Protein 6DV1 (pdb70)

Foldseek 3Di:
DQQVFDDPRAAQLVCLQPADPVLLVLLVVLLVLLVVLVVLLVVQLLFFDCVLAVLSVLLVVLSVLLVQLSQSNNSDHDQTHLVSQLVSLVVSLVSLVVNLVQLLVLLVQFPPVVLSVQLNVLSVQLNVLSVQLNVLSNDGWDWDDDPNDIDTGDNVSSNSNSVSSSSNSNSSSSNSVSSVVSNVRGHSHDGDTD/DFDWDQDPNDTDHALLSCLQPAPVVLVVLLVVLVVLLVVLLVLLVVLLLFFDPPLQLLNVLLVVLSVLLVQLSQSNNSDHDQTHLVSLLVSLVVSLVSLVVNLVVLLVLLVQFPPVVLSVQLNVLSVQLNVLSVQLNVLSNDGWDWDDDPNDGDTHDNPSSSSNSVSSSSNSNSSSSNSVSSVVSVVSPSDGHTD

Solvent-accessible surface area: 19554 Å² total; per-residue (Å²): 120,105,101,113,33,42,15,79,67,75,12,8,62,28,14,6,41,111,8,74,138,125,23,63,64,103,1,49,130,19,14,60,35,0,68,119,25,40,69,106,2,58,61,5,13,58,88,12,43,61,80,50,0,76,0,0,58,11,0,79,69,0,8,107,12,0,70,44,2,4,40,18,1,83,12,117,31,88,13,99,14,13,51,52,3,60,48,0,0,130,103,0,24,82,1,1,76,123,0,28,105,19,0,140,64,20,0,91,90,3,110,50,82,71,23,51,106,77,0,36,49,51,7,128,50,1,47,21,4,8,84,3,0,37,15,4,4,123,57,80,15,87,66,70,126,117,78,87,108,124,41,40,15,1,18,94,19,2,62,29,7,2,46,3,1,32,22,0,0,50,1,0,2,43,0,0,78,12,0,80,60,0,27,82,86,148,134,83,7,52,42,135,111,160,133,34,136,133,42,185,29,149,150,135,74,16,67,8,29,60,12,49,9,26,95,8,73,140,123,23,57,57,91,4,53,128,40,11,58,30,1,94,113,24,36,62,99,2,61,66,28,10,85,132,35,49,48,73,55,0,74,0,0,60,12,0,82,68,0,8,84,15,0,68,43,0,6,43,20,1,92,15,112,33,88,15,48,63,46,72,44,5,52,63,7,0,135,110,0,25,89,3,1,59,140,0,16,142,42,0,88,75,21,0,90,135,10,100,47,79,31,12,64,32,20,0,44,7,24,0,48,9,0,46,52,31,7,111,81,0,36,78,14,4,104,74,154,49,68,85,74,134,102,78,81,114,106,43,60,16,0,13,87,15,3,58,52,6,0,70,4,0,44,40,0,0,38,1,0,3,52,0,0,104,11,0,86,65,1,38,84,79,219,87,50,40,141,109,202

GO terms:
  GO:0051015 actin filament binding (F, IDA)
  GO:0005886 plasma membrane (C, IDA)
  GO:0005912 adherens junction (C, IDA)
  GO:0005915 zonula adherens (C, IDA)
  GO:0014704 intercalated disc (C, IDA)
  GO:0030027 lamellipodium (C, IDA)
  GO:0042127 regulation of cell population proliferation (P, IGI)
  GO:0045880 positive regulation of smoothened signaling pathway (P, IGI)
  GO:0007406 negative regulation of neuroblast proliferation (P, IGI)
  GO:0043066 negative regulation of apoptotic process (P, IMP)
  GO:0043297 apical junction assembly (P, IMP)
  GO:2000146 negative regulation of cell motility (P, IMP)
  GO:2001045 negative regulation of integrin-mediated signaling pathway (P, IMP)
  GO:2001240 negative regulation of extrinsic apoptotic signaling pathway in absence of ligand (P, IMP)
  GO:2001241 positive regulation of extrinsic apoptotic signaling pathway in absence of ligand (P, IMP)
  GO:0007163 establishment or maintenance of cell polarity (P, IMP)
  GO:0007406 negative regulation of neuroblast proliferation (P, IMP)
  GO:0008104 intracellular protein localization (P, IMP)
  GO:0090136 epithelial cell-cell adhesion (P, IMP)
  GO:0005515 protein binding (F, IPI)

Nearest PDB structures (foldseek):
  6dv1-assembly1_A-2  TM=1.005E+00  e=2.892E-30  Mus musculus
  6dv1-assembly1_B  TM=9.750E-01  e=3.587E-26  Mus musculus
  4k1o-assembly1_A  TM=9.607E-01  e=4.537E-24  Mus musculus
  4igg-assembly1_B  TM=9.610E-01  e=2.565E-23  Homo sapiens
  6duw-assembly1_A  TM=9.446E-01  e=6.355E-22  Homo sapiens

Secondary structure (DSSP, 8-state):
-TTTS-BTTB-HHHHHHHS-HHHHHHHHHHHHHHHHHHHHHHHHHTTB--TT-HHHHHHHHHHHHHHHHHHHHTT-SS--SHHHHHHHHHHHHHHHHHHHHHHHHHHHT---HHHHHHHHHHHHHHHHHHHHHHHHTT---EEEEETTEEEEE-HHHHHHHHHHHHHHHHHHHHHHHHHHHHHTT---S---B-/-PPPEEE--EEE--HHHHHHHS-HHHHHHHHHHHHHHHHHHHHHHHHHHTS--SS-HHHHHHHHHHHHHHHHHHHHTT-SS--SHHHHHHHHHHHHHHHHHHHHHHHHHHHT---HHHHHHHHHHHHHHHHHHHHHHHHHTPPPEEEEETTEEEEE-HHHHHHHHHHHHHHHHHHHHHHHHHHHHHHT-------

Radius of gyration: 23.73 Å; Cα contacts (8 Å, |Δi|>4): 557; chains: 2; bounding box: 51×69×60 Å

CATH classification: 1.20.120.230

InterPro domains:
  IPR000633 Vinculin, conserved site [PS00663] (178-198)
  IPR001033 Alpha-catenin [PR00805] (12-36)
  IPR001033 Alpha-catenin [PR00805] (110-128)
  IPR001033 Alpha-catenin [PR00805] (129-147)
  IPR001033 Alpha-catenin [PR00805] (305-329)
  IPR001033 Alpha-catenin [PR00805] (373-393)
  IPR001033 Alpha-catenin [PR00805] (494-518)
  IPR001033 Alpha-catenin [PR00805] (609-633)
  IPR001033 Alpha-catenin [PR00805] (711-733)
  IPR001033 Alpha-catenin [PR00805] (775-799)
  IPR001033 Alpha-catenin [PR00805] (855-873)
  IPR006077 Vinculin/alpha-catenin [PF01044] (19-867)
  IPR036723 Alpha-catenin/vinculin-like superfamily [SSF47220] (58-260)
  IPR036723 Alpha-catenin/vinculin-like superfamily [SSF47220] (377-506)
  IPR036723 Alpha-catenin/vinculin-like superfamily [SSF47220] (508-631)
  IPR036723 Alpha-catenin/vinculin-like superfamily [SSF47220] (673-862)

Structure (mmCIF, N/CA/C/O backbone):
data_6DV1
#
_entry.id   6DV1
#
_cell.length_a   56.292
_cell.length_b   80.607
_cell.length_c   104.488
_cell.angle_alpha   90.000
_cell.angle_beta   90.000
_cell.angle_gamma   90.000
#
_symmetry.space_group_name_H-M   'P 21 21 21'
#
loop_
_entity.id
_entity.type
_entity.pdbx_description
1 polymer 'Catenin alpha-1'
2 non-polymer 'BROMIDE ION'
3 non-polymer 'SULFATE ION'
4 water water
#
loop_
_atom_site.group_PDB
_atom_site.id
_atom_site.type_symbol
_atom_site.label_atom_id
_atom_site.label_alt_id
_atom_site.label_comp_id
_atom_site.label_asym_id
_atom_site.label_entity_id
_atom_site.label_seq_id
_atom_site.pdbx_PDB_ins_code
_atom_site.Cartn_x
_atom_site.Cartn_y
_atom_site.Cartn_z
_atom_site.occupancy
_atom_site.B_iso_or_equiv
_atom_site.auth_seq_id
_atom_site.auth_comp_id
_atom_site.auth_asym_id
_atom_site.auth_atom_id
_atom_site.pdbx_PDB_model_num
ATOM 1 N N . THR A 1 15 ? 28.44482 29.17013 57.61344 1.000 86.18269 658 THR A N 1
ATOM 2 C CA . THR A 1 15 ? 27.53576 30.00004 56.82645 1.000 86.48155 658 THR A CA 1
ATOM 3 C C . THR A 1 15 ? 28.19425 30.32579 55.48594 1.000 87.37880 658 THR A C 1
ATOM 4 O O . THR A 1 15 ? 27.52242 30.60239 54.48648 1.000 82.04069 658 THR A O 1
ATOM 8 N N . GLU A 1 16 ? 29.52844 30.26175 55.47577 1.000 89.99502 659 GLU A N 1
ATOM 9 C CA . GLU A 1 16 ? 30.26165 30.23109 54.21311 1.000 84.58321 659 GLU A CA 1
ATOM 10 C C . GLU A 1 16 ? 29.93926 28.96424 53.42298 1.000 78.46897 659 GLU A C 1
ATOM 11 O O . GLU A 1 16 ? 29.78599 29.00770 52.19490 1.000 71.80366 659 GLU A O 1
ATOM 17 N N . ASP A 1 17 ? 29.80218 27.82813 54.10830 1.000 79.94507 660 ASP A N 1
ATOM 18 C CA . ASP A 1 17 ? 29.50022 26.58821 53.40107 1.000 79.52912 660 ASP A CA 1
ATOM 19 C C . ASP A 1 17 ? 28.00580 26.36850 53.18156 1.000 74.61051 660 ASP A C 1
ATOM 20 O O . ASP A 1 17 ? 27.63022 25.47946 52.40847 1.000 64.89412 660 ASP A O 1
ATOM 25 N N . ASP A 1 18 ? 27.14747 27.15083 53.83867 1.000 78.38813 661 ASP A N 1
ATOM 26 C CA . ASP A 1 18 ? 25.79375 27.34192 53.33247 1.000 81.55531 661 ASP A CA 1
ATOM 27 C C . ASP A 1 18 ? 25.81200 27.61072 51.83126 1.000 76.38564 661 ASP A C 1
ATOM 28 O O . ASP A 1 18 ? 25.13580 26.92479 51.05807 1.000 74.36861 661 ASP A O 1
ATOM 33 N N . GLN A 1 19 ? 26.60608 28.59449 51.39781 1.000 68.97612 662 GLN A N 1
ATOM 34 C CA . GLN A 1 19 ? 26.47156 29.14650 50.05702 1.000 68.94445 662 GLN A CA 1
ATOM 35 C C . GLN A 1 19 ? 27.42717 28.54468 49.02922 1.000 64.03524 662 GLN A C 1
ATOM 36 O O . GLN A 1 19 ? 27.50163 29.05744 47.90899 1.000 73.14313 662 GLN A O 1
ATOM 42 N N . LEU A 1 20 ? 28.15817 27.48576 49.34084 1.000 63.86934 663 LEU A N 1
ATOM 43 C CA . LEU A 1 20 ? 28.94845 26.95746 48.24523 1.000 68.00206 663 LEU A CA 1
ATOM 44 C C . LEU A 1 20 ? 28.08197 26.20357 47.25133 1.000 64.52327 663 LEU A C 1
ATOM 45 O O . LEU A 1 20 ? 27.03145 25.64438 47.58638 1.000 51.12527 663 LEU A O 1
ATOM 50 N N . ILE A 1 21 ? 28.57314 26.17885 46.01774 1.000 66.94944 664 ILE A N 1
ATOM 51 C CA . ILE A 1 21 ? 27.98492 25.45539 44.90292 1.000 63.71096 664 ILE A CA 1
ATOM 52 C C . ILE A 1 21 ? 28.92069 24.29061 44.60397 1.000 57.62279 664 ILE A C 1
ATOM 53 O O . ILE A 1 21 ? 30.10453 24.49885 44.31395 1.000 59.76124 664 ILE A O 1
ATOM 58 N N . ALA A 1 22 ? 28.41733 23.06610 44.72383 1.000 61.57281 665 ALA A N 1
ATOM 59 C CA . ALA A 1 22 ? 29.23876 21.87918 44.46900 1.000 58.99305 665 ALA A CA 1
ATOM 60 C C . ALA A 1 22 ? 30.55348 21.92080 45.25697 1.000 61.55246 665 ALA A C 1
ATOM 61 O O . ALA A 1 22 ? 31.59955 21.48011 44.77354 1.000 62.24223 665 ALA A O 1
ATOM 63 N N . GLY A 1 23 ? 30.50985 22.48343 46.46593 1.000 61.75378 666 GLY A N 1
ATOM 64 C CA . GLY A 1 23 ? 31.62509 22.44425 47.39068 1.000 61.37427 666 GLY A CA 1
ATOM 65 C C . GLY A 1 23 ? 32.65191 23.55283 47.28340 1.000 68.01066 666 GLY A C 1
ATOM 66 O O . GLY A 1 23 ? 33.69351 23.45406 47.94435 1.000 69.77328 666 GLY A O 1
ATOM 67 N N . GLN A 1 24 ? 32.39182 24.61149 46.50254 1.000 65.39488 667 GLN A N 1
ATOM 68 C CA . GLN A 1 24 ? 33.37665 25.66531 46.24525 1.000 63.89152 667 GLN A CA 1
ATOM 69 C C . GLN A 1 24 ? 32.72257 27.04783 46.23554 1.000 54.10280 667 GLN A C 1
ATOM 70 O O . GLN A 1 24 ? 31.51447 27.18534 46.02199 1.000 53.88888 667 GLN A O 1
ATOM 76 N N . SER A 1 25 ? 33.54790 28.07763 46.45541 1.000 47.52464 668 SER A N 1
ATOM 77 C CA . SER A 1 25 ? 33.06980 29.45919 46.46566 1.000 56.56431 668 SER A CA 1
ATOM 78 C C . SER A 1 25 ? 32.53487 29.87114 45.09371 1.000 47.83150 668 SER A C 1
ATOM 79 O O . SER A 1 25 ? 32.93186 29.33926 44.05569 1.000 40.48353 668 SER A O 1
ATOM 82 N N . ALA A 1 26 ? 31.61494 30.84372 45.10267 1.000 49.34483 669 ALA A N 1
ATOM 83 C CA . ALA A 1 26 ? 30.97230 31.24658 43.85339 1.000 42.99391 669 ALA A CA 1
ATOM 84 C C . ALA A 1 26 ? 31.99515 31.77706 42.85348 1.000 36.51984 669 ALA A C 1
ATOM 85 O O . ALA A 1 26 ? 31.95545 31.41840 41.67211 1.000 37.70685 669 ALA A O 1
ATOM 87 N N . ARG A 1 27 ? 32.95649 32.58065 43.31656 1.000 39.72546 670 ARG A N 1
ATOM 88 C CA . ARG A 1 27 ? 33.96198 33.11870 42.40178 1.000 40.87361 670 ARG A CA 1
ATOM 89 C C . ARG A 1 27 ? 34.86562 32.01942 41.86209 1.000 44.68869 670 ARG A C 1
ATOM 90 O O . ARG A 1 27 ? 35.23949 32.04217 40.68296 1.000 42.97860 670 ARG A O 1
ATOM 98 N N . ALA A 1 28 ? 35.20830 31.03644 42.70482 1.000 45.57225 671 ALA A N 1
ATOM 99 C CA . ALA A 1 28 ? 36.02243 29.91112 42.25323 1.000 43.81422 671 ALA A CA 1
ATOM 100 C C . ALA A 1 28 ? 35.31095 29.11372 41.16521 1.000 43.23275 671 ALA A C 1
ATOM 101 O O . ALA A 1 28 ? 35.95415 28.58585 40.24751 1.000 40.96789 671 ALA A O 1
ATOM 103 N N . ILE A 1 29 ? 33.98411 28.99404 41.26133 1.000 41.50968 672 ILE A N 1
ATOM 104 C CA . ILE A 1 29 ? 33.22395 28.30267 40.21928 1.000 36.45824 672 ILE A CA 1
ATOM 105 C C . ILE A 1 29 ? 33.32123 29.07515 38.90449 1.000 40.79886 672 ILE A C 1
ATOM 106 O O . ILE A 1 29 ? 33.62423 28.50454 37.85430 1.000 38.37110 672 ILE A O 1
ATOM 111 N N . MET A 1 30 ? 33.10438 30.39808 38.95075 1.000 36.74815 673 MET A N 1
ATOM 112 C CA . MET A 1 30 ? 33.22130 31.20410 37.73702 1.000 39.22251 673 MET A CA 1
ATOM 113 C C . MET A 1 30 ? 34.58975 31.04362 37.09263 1.000 37.62925 673 MET A C 1
ATOM 114 O O . MET A 1 30 ? 34.69476 30.96615 35.86162 1.000 38.57492 673 MET A O 1
ATOM 119 N N . ALA A 1 31 ? 35.65117 31.00282 37.90874 1.000 35.90212 674 ALA A N 1
ATOM 120 C CA . ALA A 1 31 ? 37.00724 30.86145 37.3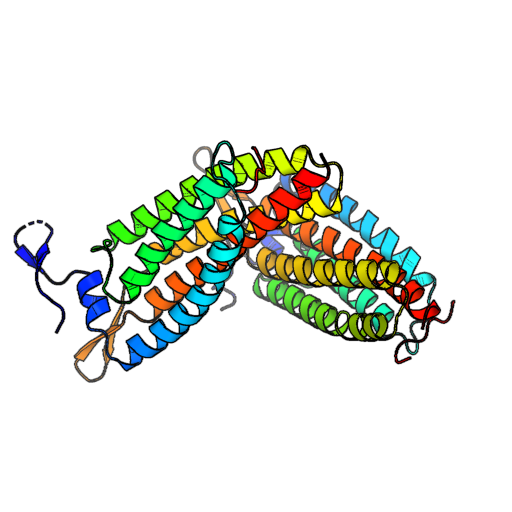8334 1.000 40.51664 674 ALA A CA 1
ATOM 121 C C . ALA A 1 31 ? 37.24429 29.49502 36.74752 1.000 41.32677 674 ALA A C 1
ATOM 122 O O . ALA A 1 31 ? 38.15591 29.35349 35.92183 1.000 36.73714 674 ALA A O 1
ATOM 124 N N . GLN A 1 32 ? 36.44876 28.49084 37.09395 1.000 35.59831 675 GLN A N 1
ATOM 125 C CA . GLN A 1 32 ? 36.66964 27.15025 36.56440 1.000 41.73411 675 GLN A CA 1
ATOM 126 C C . GLN A 1 32 ? 35.67018 26.75230 35.48837 1.000 38.98676 675 GLN A C 1
ATOM 127 O O . GLN A 1 32 ? 35.68795 25.60068 35.05624 1.000 42.67707 675 GLN A O 1
ATOM 133 N N . LEU A 1 33 ? 34.80308 27.66860 35.04902 1.000 37.19085 676 LEU A N 1
ATOM 134 C CA . LEU A 1 33 ? 33.82869 27.33625 34.01852 1.000 36.01466 676 LEU A CA 1
ATOM 135 C C . LEU A 1 33 ? 34.53546 26.93808 32.72563 1.000 35.53804 676 LEU A C 1
ATOM 136 O O . LEU A 1 33 ? 35.64306 27.40557 32.43861 1.000 39.05382 676 LEU A O 1
ATOM 141 N N . PRO A 1 34 ? 33.93315 26.05621 31.93469 1.000 39.01621 677 PRO A N 1
ATOM 142 C CA . PRO A 1 34 ? 34.54543 25.67256 30.66151 1.000 37.67252 677 PRO A CA 1
ATOM 143 C C . PRO A 1 34 ? 34.68890 26.86650 29.72353 1.000 42.00096 677 PRO A C 1
ATOM 144 O O . PRO A 1 34 ? 33.88092 27.79909 29.72992 1.000 37.46916 677 PRO A O 1
ATOM 148 N N . GLN A 1 35 ? 35.73161 26.79910 28.89847 1.000 35.37175 678 GLN A N 1
ATOM 149 C CA . GLN A 1 35 ? 36.08532 27.87578 27.98785 1.000 40.06939 678 GLN A CA 1
ATOM 150 C C . GLN A 1 35 ? 34.88548 28.40442 27.19653 1.000 40.18269 678 GLN A C 1
ATOM 151 O O . GLN A 1 35 ? 34.76118 29.61600 26.98593 1.000 38.66255 678 GLN A O 1
ATOM 157 N N . GLU A 1 36 ? 33.97681 27.52581 26.76951 1.000 37.48395 679 GLU A N 1
ATOM 158 C CA . GLU A 1 36 ? 32.81931 28.00689 26.01621 1.000 40.76206 679 GLU A CA 1
ATOM 159 C C . GLU A 1 36 ? 31.98568 28.99248 26.83651 1.000 40.85041 679 GLU A C 1
ATOM 160 O O . GLU A 1 36 ? 31.55136 30.03013 26.32502 1.000 37.16447 679 GLU A O 1
ATOM 166 N N . GLN A 1 37 ? 31.72632 28.66139 28.10120 1.000 35.06742 680 GLN A N 1
ATOM 167 C CA . GLN A 1 37 ? 30.98996 29.56290 28.97156 1.000 37.13291 680 GLN A CA 1
ATOM 168 C C . GLN A 1 37 ? 31.78183 30.84183 29.20121 1.000 38.18105 680 GLN A C 1
ATOM 169 O O . GLN A 1 37 ? 31.23602 31.95192 29.13065 1.000 30.63632 680 GLN A O 1
ATOM 175 N N . LYS A 1 38 ? 33.07635 30.69872 29.48669 1.000 34.30124 681 LYS A N 1
ATOM 176 C CA . LYS A 1 38 ? 33.91210 31.86178 29.73292 1.000 38.89902 681 LYS A CA 1
ATOM 177 C C . LYS A 1 38 ? 33.91897 32.79872 28.52884 1.000 38.59001 681 LYS A C 1
ATOM 178 O O . LYS A 1 38 ? 33.90942 34.02183 28.68589 1.000 41.16377 681 LYS A O 1
ATOM 184 N N . ALA A 1 39 ? 33.89607 32.23848 27.31619 1.000 40.49202 682 ALA A N 1
ATOM 185 C CA . ALA A 1 39 ? 33.89358 33.06289 26.11293 1.000 39.10495 682 ALA A CA 1
ATOM 186 C C . ALA A 1 39 ? 32.55278 33.76372 25.92026 1.000 43.03516 682 ALA A C 1
ATOM 187 O O . ALA A 1 39 ? 32.50392 34.91679 25.45787 1.000 36.76282 682 ALA A O 1
ATOM 189 N N . LYS A 1 40 ? 31.45126 33.09580 26.26885 1.000 37.62670 683 LYS A N 1
ATOM 190 C CA . LYS A 1 40 ? 30.16681 33.78041 26.20375 1.000 38.25075 683 LYS A CA 1
ATOM 191 C C . LYS A 1 40 ? 30.10069 34.89037 27.23582 1.000 38.58977 683 LYS A C 1
ATOM 192 O O . LYS A 1 40 ? 29.53251 35.95641 26.97529 1.000 38.18586 683 LYS A O 1
ATOM 198 N N . ILE A 1 41 ? 30.67449 34.65637 28.41308 1.000 33.55512 684 ILE A N 1
ATOM 199 C CA . ILE A 1 41 ? 30.69932 35.70118 29.42024 1.000 36.59154 684 ILE A CA 1
ATOM 200 C C . ILE A 1 41 ? 31.57211 36.86046 28.95332 1.000 38.37280 684 ILE A C 1
ATOM 201 O O . ILE A 1 41 ? 31.19964 38.02705 29.10883 1.000 36.31087 684 ILE A O 1
ATOM 206 N N . ALA A 1 42 ? 32.72829 36.55551 28.34889 1.000 36.52075 685 ALA A N 1
ATOM 207 C CA . ALA A 1 42 ? 33.65079 37.60084 27.91388 1.000 39.07169 685 ALA A CA 1
ATOM 208 C C . ALA A 1 42 ? 33.00760 38.50354 26.87506 1.000 39.24723 685 ALA A C 1
ATOM 209 O O . ALA A 1 42 ? 33.26626 39.71202 26.84635 1.000 42.89913 685 ALA A O 1
ATOM 211 N N . GLU A 1 43 ? 32.15350 37.94435 26.02250 1.000 36.06389 686 GLU A N 1
ATOM 212 C CA . GLU A 1 43 ? 31.46414 38.78602 25.05480 1.000 40.04976 686 GLU A CA 1
ATOM 213 C C . GLU A 1 43 ? 30.51830 39.76637 25.74408 1.000 40.99128 686 GLU A C 1
ATOM 214 O O . GLU A 1 43 ? 30.35803 40.90212 25.28324 1.000 38.04100 686 GLU A O 1
ATOM 220 N N . GLN A 1 44 ? 29.86598 39.34643 26.83683 1.000 33.45854 687 GLN A N 1
ATOM 221 C CA . GLN A 1 44 ? 29.01065 40.27588 27.57832 1.000 40.60484 687 GLN A CA 1
ATOM 222 C C . GLN A 1 44 ? 29.83746 41.33986 28.27721 1.000 32.71383 687 GLN A C 1
ATOM 223 O O . GLN A 1 44 ? 29.46933 42.52038 28.27911 1.000 38.81655 687 GLN A O 1
ATOM 229 N N . VAL A 1 45 ? 30.94343 40.92472 28.89181 1.000 32.09605 688 VAL A N 1
ATOM 230 C CA . VAL A 1 45 ? 31.83736 41.85147 29.56572 1.000 31.28669 688 VAL A CA 1
ATOM 231 C C . VAL A 1 45 ? 32.31131 42.92793 28.59604 1.000 40.11015 688 VAL A C 1
ATOM 232 O O . VAL A 1 45 ? 32.28016 44.12402 28.91249 1.000 37.18258 688 VAL A O 1
ATOM 236 N N . ALA A 1 46 ? 32.72506 42.52026 27.38737 1.000 36.65890 689 ALA A N 1
ATOM 237 C CA . ALA A 1 46 ? 33.16052 43.48453 26.38013 1.000 36.69228 689 ALA A CA 1
ATOM 238 C C . ALA A 1 46 ? 32.03317 44.44562 26.02833 1.000 39.30902 689 ALA A C 1
ATOM 239 O O . ALA A 1 46 ? 32.25017 45.66129 25.89771 1.000 36.77515 689 ALA A O 1
ATOM 241 N N . SER A 1 47 ? 30.81752 43.91925 25.88124 1.000 34.73688 690 SER A N 1
ATOM 242 C CA . SER A 1 47 ? 29.65784 44.78281 25.71410 1.000 34.85462 690 SER A CA 1
ATOM 243 C C . SER A 1 47 ? 29.49726 45.72417 26.90254 1.000 38.77434 690 SER A C 1
ATOM 244 O O . SER A 1 47 ? 29.11847 46.89128 26.73941 1.000 41.32499 690 SER A O 1
ATOM 247 N N . PHE A 1 48 ? 29.80214 45.24452 28.10849 1.000 35.77525 691 PHE A N 1
ATOM 248 C CA . PHE A 1 48 ? 29.69353 46.11798 29.27398 1.000 40.09019 691 PHE A CA 1
ATOM 249 C C . PHE A 1 48 ? 30.72550 47.23786 29.20856 1.000 36.77050 691 PHE A C 1
ATOM 250 O O . PHE A 1 48 ? 30.43810 48.37757 29.59226 1.000 31.80972 691 PHE A O 1
ATOM 258 N N . GLN A 1 49 ? 31.92123 46.93081 28.70658 1.000 32.83565 692 GLN A N 1
ATOM 259 C CA . GLN A 1 49 ? 32.98732 47.91581 28.65510 1.000 39.88627 692 GLN A CA 1
ATOM 260 C C . GLN A 1 49 ? 32.66973 49.03105 27.66558 1.000 37.76142 692 GLN A C 1
ATOM 261 O O . GLN A 1 49 ? 33.09265 50.16807 27.88015 1.000 37.34248 692 GLN A O 1
ATOM 267 N N . GLU A 1 50 ? 31.89874 48.73892 26.61148 1.000 35.11500 693 GLU A N 1
ATOM 268 C CA . GLU A 1 50 ? 31.39022 49.80039 25.74622 1.000 35.83763 693 GLU A CA 1
ATOM 269 C C . GLU A 1 50 ? 30.52658 50.78739 26.51768 1.000 39.46224 693 GLU A C 1
ATOM 270 O O . GLU A 1 50 ? 30.63763 52.00404 26.30886 1.000 47.87599 693 GLU A O 1
ATOM 276 N N . GLU A 1 51 ? 29.64168 50.29482 27.39763 1.000 35.50423 694 GLU A N 1
ATOM 277 C CA . GLU A 1 51 ? 28.81204 51.21228 28.18122 1.000 37.89280 694 GLU A CA 1
ATOM 278 C C . GLU A 1 51 ? 29.63154 51.91687 29.25000 1.000 41.61754 694 GLU A C 1
ATOM 279 O O . GLU A 1 51 ? 29.36736 53.08551 29.56838 1.000 39.98773 694 GLU A O 1
ATOM 285 N N . LYS A 1 52 ? 30.63111 51.23921 29.81029 1.000 32.77644 695 LYS A N 1
ATOM 286 C CA . LYS A 1 52 ? 31.52854 51.95841 30.68976 1.000 38.73992 695 LYS A CA 1
ATOM 287 C C . LYS A 1 52 ? 32.27633 53.05973 29.93352 1.000 39.01094 695 LYS A C 1
ATOM 288 O O . LYS A 1 52 ? 32.55410 54.10782 30.50980 1.000 39.20705 695 LYS A O 1
ATOM 294 N N . SER A 1 53 ? 32.58803 52.84618 28.64585 1.000 35.00939 696 SER A N 1
ATOM 295 C CA . SER A 1 53 ? 33.26596 53.86349 27.84469 1.000 41.75045 696 SER A CA 1
ATOM 296 C C . SER A 1 53 ? 32.41771 55.11820 27.71225 1.000 35.59449 696 SER A C 1
ATOM 297 O O . SER A 1 53 ? 32.92764 56.23407 27.82099 1.000 38.49904 696 SER A O 1
ATOM 300 N N . LYS A 1 54 ? 31.12272 54.95236 27.47504 1.000 34.55077 697 LYS A N 1
ATOM 301 C CA . LYS A 1 54 ? 30.24800 56.10441 27.41130 1.000 36.53304 697 LYS A CA 1
ATOM 302 C C . LYS A 1 54 ? 30.19979 56.84438 28.74766 1.000 39.45233 697 LYS A C 1
ATOM 303 O O . LYS A 1 54 ? 30.16419 58.07931 28.77729 1.000 35.99683 697 LYS A O 1
ATOM 309 N N . LEU A 1 55 ? 30.23599 56.11487 29.86234 1.000 35.82027 698 LEU A N 1
ATOM 310 C CA . LEU A 1 55 ? 30.17276 56.77270 31.16150 1.000 33.32516 698 LEU A CA 1
ATOM 311 C C . LEU A 1 55 ? 31.47480 57.48125 31.49261 1.000 37.77286 698 LEU A C 1
ATOM 312 O O . LEU A 1 55 ? 31.45642 58.55101 32.10989 1.000 38.88640 698 LEU A O 1
ATOM 317 N N . ASP A 1 56 ? 32.61363 56.87427 31.15442 1.000 34.74701 699 ASP A N 1
ATOM 318 C CA . ASP A 1 56 ? 33.88841 57.54551 31.38291 1.000 37.28682 699 ASP A CA 1
ATOM 319 C C . ASP A 1 56 ? 33.95985 58.84539 30.59019 1.000 38.41477 699 ASP A C 1
ATOM 320 O O . ASP A 1 56 ? 34.40128 59.87581 31.11129 1.000 43.07626 699 ASP A O 1
ATOM 325 N N . ALA A 1 57 ? 33.50853 58.81653 29.33567 1.000 36.14714 700 ALA A N 1
ATOM 326 C CA . ALA A 1 57 ? 33.55000 60.00734 28.49502 1.000 38.45209 700 ALA A CA 1
ATOM 327 C C . ALA A 1 57 ? 32.62680 61.09935 29.02703 1.000 36.11943 700 ALA A C 1
ATOM 328 O O . ALA A 1 57 ? 32.94244 62.29059 28.92145 1.000 47.19084 700 ALA A O 1
ATOM 330 N N . GLU A 1 58 ? 31.47459 60.71913 29.58208 1.000 35.12500 701 GLU A N 1
ATOM 331 C CA . GLU A 1 58 ? 30.53766 61.71099 30.09928 1.000 39.03874 701 GLU A CA 1
ATOM 332 C C . GLU A 1 58 ? 31.04889 62.33870 31.40084 1.000 46.15931 701 GLU A C 1
ATOM 333 O O . GLU A 1 58 ? 31.12132 63.56970 31.51199 1.000 43.34874 701 GLU A O 1
ATOM 339 N N . VAL A 1 59 ? 31.44504 61.51549 32.38450 1.000 39.82692 702 VAL A N 1
ATOM 340 C CA . VAL A 1 59 ? 31.85512 62.07206 33.67795 1.000 42.63173 702 VAL A CA 1
ATOM 341 C C . VAL A 1 59 ? 33.14990 62.86451 33.55044 1.000 49.10343 702 VAL A C 1
ATOM 342 O O . VAL A 1 59 ? 33.39064 63.80757 34.32383 1.000 51.86454 702 VAL A O 1
ATOM 346 N N . SER A 1 60 ? 33.99772 62.51886 32.58354 1.000 42.00486 703 SER A N 1
ATOM 347 C CA . SER A 1 60 ? 35.22269 63.27638 32.41293 1.000 48.54903 703 SER A CA 1
ATOM 348 C C . SER A 1 60 ? 34.97293 64.70536 31.92250 1.000 51.70245 703 SER A C 1
ATOM 349 O O . SER A 1 60 ? 35.88391 65.53299 32.00191 1.000 54.23446 703 SER A O 1
ATOM 352 N N . LYS A 1 61 ? 33.76950 65.02162 31.43044 1.000 53.70132 704 LYS A N 1
ATOM 353 C CA . LYS A 1 61 ? 33.43232 66.40500 31.09233 1.000 50.54517 704 LYS A CA 1
ATOM 354 C C . LYS A 1 61 ? 33.26030 67.29684 32.32716 1.000 56.71855 704 LYS A C 1
ATOM 355 O O . LYS A 1 61 ? 33.41073 68.51765 32.21108 1.000 55.57320 704 LYS A O 1
ATOM 361 N N . TRP A 1 62 ? 32.95000 66.72844 33.49687 1.000 54.52794 705 TRP A N 1
ATOM 362 C CA . TRP A 1 62 ? 32.47076 67.48296 34.65200 1.000 47.68145 705 TRP A CA 1
ATOM 363 C C . TRP A 1 62 ? 33.41351 67.35549 35.84394 1.000 59.50390 705 TRP A C 1
ATOM 364 O O . TRP A 1 62 ? 33.96204 66.27815 36.10394 1.000 56.62751 705 TRP A O 1
ATOM 375 N N . ASP A 1 63 ? 33.57644 68.45691 36.58209 1.000 53.12994 706 ASP A N 1
ATOM 376 C CA . ASP A 1 63 ? 34.32367 68.43956 37.83352 1.000 55.73016 706 ASP A CA 1
ATOM 377 C C . ASP A 1 63 ? 33.44725 67.84311 38.92737 1.000 56.71465 706 ASP A C 1
ATOM 378 O O . ASP A 1 63 ? 32.27127 68.18942 39.05285 1.000 61.25487 706 ASP A O 1
ATOM 383 N N . ASP A 1 64 ? 34.01163 66.93404 39.71656 1.000 59.70149 707 ASP A N 1
ATOM 384 C CA . ASP A 1 64 ? 33.18892 66.22674 40.69248 1.000 60.27254 707 ASP A CA 1
ATOM 385 C C . ASP A 1 64 ? 33.01600 66.98382 42.00502 1.000 61.26420 707 ASP A C 1
ATOM 386 O O . ASP A 1 64 ? 32.29289 66.49674 42.88493 1.000 55.77109 707 ASP A O 1
ATOM 391 N N . SER A 1 65 ? 33.65015 68.14698 42.16943 1.000 63.27517 708 SER A N 1
ATOM 392 C CA . SER A 1 65 ? 33.44431 68.94029 43.37700 1.000 56.63986 708 SER A CA 1
ATOM 393 C C . SER A 1 65 ? 32.05982 69.56571 43.34873 1.000 54.22284 708 SER A C 1
ATOM 394 O O . SER A 1 65 ? 31.68389 70.22838 42.37749 1.000 58.13268 708 SER A O 1
ATOM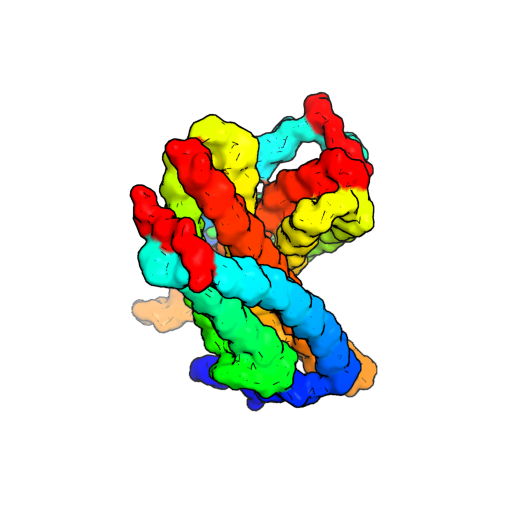 397 N N . GLY A 1 66 ? 31.29699 69.35809 44.41336 1.000 57.06109 709 GLY A N 1
ATOM 398 C CA . GLY A 1 66 ? 29.96192 69.91605 44.43710 1.000 58.00309 709 GLY A CA 1
ATOM 399 C C . GLY A 1 66 ? 29.01604 69.31736 43.42560 1.000 57.58144 709 GLY A C 1
ATOM 400 O O . GLY A 1 66 ? 28.01502 69.95192 43.07518 1.000 55.84217 709 GLY A O 1
ATOM 401 N N . ASN A 1 67 ? 29.30725 68.10637 42.93433 1.000 55.33904 710 ASN A N 1
ATOM 402 C CA . ASN A 1 67 ? 28.39484 67.38185 42.04518 1.000 51.69391 710 ASN A CA 1
ATOM 403 C C . ASN A 1 67 ? 28.42667 65.91421 42.47355 1.000 51.05688 710 ASN A C 1
ATOM 404 O O . ASN A 1 67 ? 29.19646 65.10551 41.94380 1.000 46.05265 710 ASN A O 1
ATOM 409 N N . ASP A 1 68 ? 27.57390 65.58253 43.44163 1.000 51.71880 711 ASP A N 1
ATOM 410 C CA . ASP A 1 68 ? 27.51619 64.22895 43.96428 1.000 52.17005 711 ASP A CA 1
ATOM 411 C C . ASP A 1 68 ? 26.90185 63.25364 42.97017 1.000 44.44202 711 ASP A C 1
ATOM 412 O O . ASP A 1 68 ? 27.07692 62.04409 43.13108 1.000 45.40624 711 ASP A O 1
ATOM 417 N N . ILE A 1 69 ? 26.17209 63.75310 41.97032 1.000 43.80232 712 ILE A N 1
ATOM 418 C CA . ILE A 1 69 ? 25.67581 62.89228 40.90147 1.000 44.74755 712 ILE A CA 1
ATOM 419 C C . ILE A 1 69 ? 26.84560 62.24611 40.17121 1.000 45.47836 712 ILE A C 1
ATOM 420 O O . ILE A 1 69 ? 26.88674 61.01751 39.97851 1.000 43.37926 712 ILE A O 1
ATOM 425 N N . ILE A 1 70 ? 27.84100 63.05613 39.80890 1.000 37.17744 713 ILE A N 1
ATOM 426 C CA . ILE A 1 70 ? 29.05240 62.52893 39.18380 1.000 44.99175 713 ILE A CA 1
ATOM 427 C C . ILE A 1 70 ? 29.78379 61.58391 40.12957 1.000 43.21668 713 ILE A C 1
ATOM 428 O O . ILE A 1 70 ? 30.25550 60.51027 39.72478 1.000 42.66893 713 ILE A O 1
ATOM 433 N N . VAL A 1 71 ? 29.90642 61.97541 41.39921 1.000 42.09313 714 VAL A N 1
ATOM 434 C CA . VAL A 1 71 ? 30.57523 61.12599 42.37934 1.000 38.39035 714 VAL A CA 1
ATOM 435 C C . VAL A 1 71 ? 29.87710 59.77252 42.48235 1.000 42.69846 714 VAL A C 1
ATOM 436 O O . VAL A 1 71 ? 30.53321 58.72383 42.53329 1.000 37.97316 714 VAL A O 1
ATOM 440 N N . LEU A 1 72 ? 28.53843 59.77600 42.53371 1.000 40.24853 715 LEU A N 1
ATOM 441 C CA . LEU A 1 72 ? 27.79411 58.53079 42.71694 1.000 39.34519 715 LEU A CA 1
ATOM 442 C C . LEU A 1 72 ? 27.83782 57.67464 41.45321 1.000 41.06128 715 LEU A C 1
ATOM 443 O O . LEU A 1 72 ? 27.95079 56.44264 41.52564 1.000 43.77348 715 LEU A O 1
ATOM 448 N N . ALA A 1 73 ? 27.76679 58.32112 40.28998 1.000 38.49962 716 ALA A N 1
ATOM 449 C CA . ALA A 1 73 ? 27.95009 57.63893 39.01972 1.000 36.37896 716 ALA A CA 1
ATOM 450 C C . ALA A 1 73 ? 29.26326 56.87321 38.98804 1.000 39.46582 716 ALA A C 1
ATOM 451 O O . ALA A 1 73 ? 29.29528 55.69575 38.61345 1.000 39.12610 716 ALA A O 1
ATOM 453 N N . LYS A 1 74 ? 30.36120 57.52990 39.37170 1.000 38.16731 717 LYS A N 1
ATOM 454 C CA . LYS A 1 74 ? 31.66050 56.86522 39.35355 1.000 39.22543 717 LYS A CA 1
ATOM 455 C C . LYS A 1 74 ? 31.68714 55.70546 40.32840 1.000 38.97846 717 LYS A C 1
ATOM 456 O O . LYS A 1 74 ? 32.31511 54.67212 40.06576 1.000 35.02241 717 LYS A O 1
ATOM 462 N N . GLN A 1 75 ? 31.03632 55.86550 41.47350 1.000 33.03159 718 GLN A N 1
ATOM 463 C CA . GLN A 1 75 ? 31.12777 54.81271 42.47173 1.000 42.06361 718 GLN A CA 1
ATOM 464 C C . GLN A 1 75 ? 30.19751 53.64477 42.13473 1.000 38.15430 718 GLN A C 1
ATOM 465 O O . GLN A 1 75 ? 30.53600 52.49144 42.41516 1.000 40.94122 718 GLN A O 1
ATOM 471 N N . MET A 1 76 ? 29.06074 53.91634 41.48353 1.000 37.47761 719 MET A N 1
ATOM 472 C CA . MET A 1 76 ? 28.23541 52.83777 40.95362 1.000 39.64604 719 MET A CA 1
ATOM 473 C C . MET A 1 76 ? 28.97869 52.06854 39.87016 1.000 40.89873 719 MET A C 1
ATOM 474 O O . MET A 1 76 ? 28.929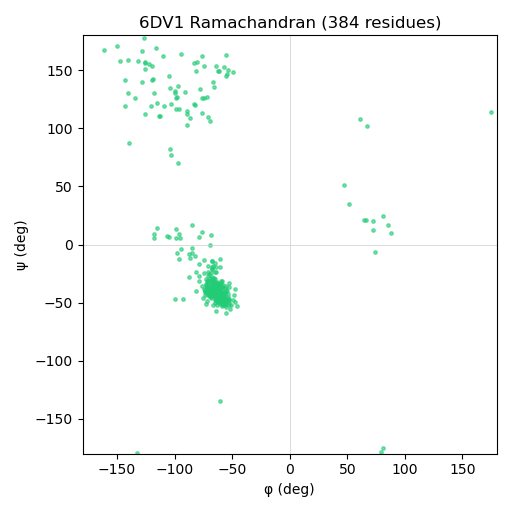94 50.83113 39.82529 1.000 40.42483 719 MET A O 1
ATOM 479 N N . CYS A 1 77 ? 29.68395 52.78535 38.99654 1.000 34.03369 720 CYS A N 1
ATOM 480 C CA . CYS A 1 77 ? 30.42005 52.13709 37.92154 1.000 36.87549 720 CYS A CA 1
ATOM 481 C C . CYS A 1 77 ? 31.51456 51.23622 38.47871 1.000 43.30881 720 CYS A C 1
ATOM 482 O O . CYS A 1 77 ? 31.71756 50.11238 37.99712 1.000 43.10446 720 CYS A O 1
ATOM 485 N N . MET A 1 78 ? 32.20081 51.68963 39.52505 1.000 38.17817 721 MET A N 1
ATOM 486 C CA . MET A 1 78 ? 33.31519 50.91036 40.03419 1.000 38.30023 721 MET A CA 1
ATOM 487 C C . MET A 1 78 ? 32.83132 49.65764 40.76778 1.000 45.47162 721 MET A C 1
ATOM 488 O O . MET A 1 78 ? 33.52247 48.63459 40.76300 1.000 38.97307 721 MET A O 1
ATOM 493 N N . ILE A 1 79 ? 31.64670 49.69224 41.38084 1.000 37.20241 722 ILE A N 1
ATOM 494 C CA . ILE A 1 79 ? 31.15333 48.47539 42.00745 1.000 41.43536 722 ILE A CA 1
ATOM 495 C C . ILE A 1 79 ? 30.69566 47.48232 40.93615 1.000 40.47733 722 ILE A C 1
ATOM 496 O O . ILE A 1 79 ? 30.98858 46.28838 41.02234 1.000 38.55533 722 ILE A O 1
ATOM 501 N N . MET A 1 80 ? 30.03488 47.97115 39.87968 1.000 38.10981 723 MET A N 1
ATOM 502 C CA . MET A 1 80 ? 29.66704 47.11046 38.75811 1.000 37.52749 723 MET A CA 1
ATOM 503 C C . MET A 1 80 ? 30.87957 46.43368 38.12693 1.000 37.17224 723 MET A C 1
ATOM 504 O O . MET A 1 80 ? 30.77612 45.28280 37.68241 1.000 37.46014 723 MET A O 1
ATOM 509 N N . MET A 1 81 ? 32.03471 47.10963 38.08375 1.000 37.89311 724 MET A N 1
ATOM 510 C CA . MET A 1 81 ? 33.24689 46.45081 37.58016 1.000 40.52167 724 MET A CA 1
ATOM 511 C C . MET A 1 81 ? 33.67528 45.31075 38.48342 1.000 44.76192 724 MET A C 1
ATOM 512 O O . MET A 1 81 ? 34.24729 44.32471 38.00141 1.000 43.87744 724 MET A O 1
ATOM 517 N N . GLU A 1 82 ? 33.43852 45.43768 39.79346 1.000 36.85811 725 GLU A N 1
ATOM 518 C CA . GLU A 1 82 ? 33.70730 44.31944 40.68947 1.000 40.74513 725 GLU A CA 1
ATOM 519 C C . GLU A 1 82 ? 32.79917 43.13375 40.37800 1.000 38.44935 725 GLU A C 1
ATOM 520 O O . GLU A 1 82 ? 33.20489 41.97833 40.51849 1.000 39.79412 725 GLU A O 1
ATOM 526 N N . MET A 1 83 ? 31.55325 43.40259 39.99051 1.000 36.71872 726 MET A N 1
ATOM 527 C CA . MET A 1 83 ? 30.63495 42.32103 39.67439 1.000 39.86020 726 MET A CA 1
ATOM 528 C C . MET A 1 83 ? 30.99985 41.68241 38.34592 1.000 39.63116 726 MET A C 1
ATOM 529 O O . MET A 1 83 ? 31.00856 40.45374 38.22132 1.000 38.62394 726 MET A O 1
ATOM 534 N N . THR A 1 84 ? 31.30876 42.51693 37.35476 1.000 34.22317 727 THR A N 1
ATOM 535 C CA . THR A 1 84 ? 31.83165 42.07234 36.06878 1.000 39.72838 727 THR A CA 1
ATOM 536 C C . THR A 1 84 ? 33.05661 41.18502 36.23906 1.000 38.36455 727 THR A C 1
ATOM 537 O O . THR A 1 84 ? 33.18631 40.14538 35.58008 1.000 42.10995 727 THR A O 1
ATOM 541 N N . ASP A 1 85 ? 33.98472 41.60198 37.10598 1.000 36.91679 728 ASP A N 1
ATOM 542 C CA . ASP A 1 85 ? 35.14555 40.77537 37.40421 1.000 44.48936 728 ASP A CA 1
ATOM 543 C C . ASP A 1 85 ? 34.72835 39.45768 38.04081 1.000 40.69783 728 ASP A C 1
ATOM 544 O O . ASP A 1 85 ? 35.33330 38.41179 37.78053 1.000 36.51755 728 ASP A O 1
ATOM 549 N N . PHE A 1 86 ? 33.70992 39.50003 38.89900 1.000 37.80392 729 PHE A N 1
ATOM 550 C CA . PHE A 1 86 ? 33.25711 38.28525 39.55212 1.000 38.15070 729 PHE A CA 1
ATOM 551 C C . PHE A 1 86 ? 32.82035 37.23393 38.53125 1.000 38.22603 729 PHE A C 1
ATOM 552 O O . PHE A 1 86 ? 33.13570 36.04813 38.69020 1.000 32.69405 729 PHE A O 1
ATOM 560 N N . THR A 1 87 ? 32.12040 37.64764 37.45883 1.000 32.44157 730 THR A N 1
ATOM 561 C CA . THR A 1 87 ? 31.66281 36.66606 36.47181 1.000 33.05092 730 THR A CA 1
ATOM 562 C C . THR A 1 87 ? 32.81470 36.01859 35.71587 1.000 35.82279 730 THR A C 1
ATOM 563 O O . THR A 1 87 ? 32.62044 34.96182 35.09986 1.000 34.14580 730 THR A O 1
ATOM 567 N N . ARG A 1 88 ? 33.99380 36.62715 35.73140 1.000 35.73102 731 ARG A N 1
ATOM 568 C CA . ARG A 1 88 ? 35.18832 36.01648 35.17707 1.000 37.14955 731 ARG A CA 1
ATOM 569 C C . ARG A 1 88 ? 36.00493 35.29672 36.24399 1.000 42.27865 731 ARG A C 1
ATOM 570 O O . ARG A 1 88 ? 37.09191 34.79271 35.95080 1.000 44.76690 731 ARG A O 1
ATOM 578 N N . GLY A 1 89 ? 35.50107 35.21807 37.46898 1.000 38.43363 732 GLY A N 1
ATOM 579 C CA . GLY A 1 89 ? 36.24819 34.52575 38.49773 1.000 41.81419 732 GLY A CA 1
ATOM 580 C C . GLY A 1 89 ? 37.35043 35.34616 39.11866 1.000 45.70522 732 GLY A C 1
ATOM 581 O O . GLY A 1 89 ? 38.30094 34.77506 39.65868 1.000 52.03369 732 GLY A O 1
ATOM 582 N N . LYS A 1 90 ? 37.24654 36.67182 39.07141 1.000 41.88271 733 LYS A N 1
ATOM 583 C CA . LYS A 1 90 ? 38.28136 37.57506 39.54281 1.000 45.17662 733 LYS A CA 1
ATOM 584 C C . LYS A 1 90 ? 37.64969 38.65403 40.40973 1.000 49.12379 733 LYS A C 1
ATOM 585 O O . LYS A 1 90 ? 36.43049 38.67870 40.63508 1.000 44.42639 733 LYS A O 1
ATOM 591 N N . GLY A 1 91 ? 38.49923 39.55568 40.89837 1.000 49.15631 734 GLY A N 1
ATOM 592 C CA . GLY A 1 91 ? 38.05144 40.67415 41.68638 1.000 45.41053 734 GLY A CA 1
ATOM 593 C C . GLY A 1 91 ? 37.80058 40.29864 43.13062 1.000 49.66128 734 GLY A C 1
ATOM 594 O O . GLY A 1 91 ? 38.04584 39.16091 43.55900 1.000 45.72691 734 GLY A O 1
ATOM 595 N N . PRO A 1 92 ? 37.28412 41.26137 43.90583 1.000 44.82808 735 PRO A N 1
ATOM 596 C CA . PRO A 1 92 ? 37.15546 41.07497 45.35999 1.000 40.58774 735 PRO A CA 1
ATOM 597 C C . PRO A 1 92 ? 35.93554 40.29237 45.82408 1.000 44.54244 735 PRO A C 1
ATOM 598 O O . PRO A 1 92 ? 35.86501 39.96579 47.01532 1.000 47.65804 735 PRO A O 1
ATOM 602 N N . LEU A 1 93 ? 34.96633 39.99550 44.96608 1.000 43.19044 736 LEU A N 1
ATOM 603 C CA . LEU A 1 93 ? 33.72573 39.37598 45.41760 1.000 41.85077 736 LEU A CA 1
ATOM 604 C C . LEU A 1 93 ? 33.88632 37.85585 45.37856 1.000 50.57375 736 LEU A C 1
ATOM 605 O O . LEU A 1 93 ? 34.06194 37.27163 44.30327 1.000 49.06557 736 LEU A O 1
ATOM 610 N N . LYS A 1 94 ? 33.83892 37.21430 46.54845 1.000 44.44118 737 LYS A N 1
ATOM 611 C CA . LYS A 1 94 ? 34.18207 35.79944 46.64818 1.000 46.31175 737 LYS A CA 1
ATOM 612 C C . LYS A 1 94 ? 32.95815 34.88863 46.68196 1.000 44.44429 737 LYS A C 1
ATOM 613 O O . LYS A 1 94 ? 32.91613 33.87984 45.96995 1.000 44.20454 737 LYS A O 1
ATOM 619 N N . ASN A 1 95 ? 31.95972 35.21593 47.49537 1.000 40.08054 738 ASN A N 1
ATOM 620 C CA . ASN A 1 95 ? 30.78269 34.38403 47.66660 1.000 41.64030 738 ASN A CA 1
ATOM 621 C C . ASN A 1 95 ? 29.54694 35.11706 47.17653 1.000 39.69485 738 ASN A C 1
ATOM 622 O O . ASN A 1 95 ? 29.56740 36.31871 46.92427 1.000 41.42922 738 ASN A O 1
ATOM 627 N N . THR A 1 96 ? 28.44312 34.38146 47.07878 1.000 41.41376 739 THR A N 1
ATOM 628 C CA . THR A 1 96 ? 27.21038 35.00377 46.61650 1.000 39.98400 739 THR A CA 1
ATOM 629 C C . THR A 1 96 ? 26.84743 36.18903 47.48689 1.000 43.54391 739 THR A C 1
ATOM 630 O O . THR A 1 96 ? 26.38702 37.21896 46.98083 1.000 44.08134 739 THR A O 1
ATOM 634 N N . SER A 1 97 ? 27.08285 36.07530 48.79885 1.000 41.64714 740 SER A N 1
ATOM 635 C CA . SER A 1 97 ? 26.68545 37.13738 49.71148 1.000 43.90947 740 SER A CA 1
ATOM 636 C C . SER A 1 97 ? 27.42093 38.43945 49.40625 1.000 40.72541 740 SER A C 1
ATOM 637 O O . SER A 1 97 ? 26.85141 39.52009 49.57181 1.000 40.79060 740 SER A O 1
ATOM 640 N N . ASP A 1 98 ? 28.67691 38.35203 48.95834 1.000 39.04566 741 ASP A N 1
ATOM 641 C CA . ASP A 1 98 ? 29.40506 39.53883 48.51992 1.000 40.95726 741 ASP A CA 1
ATOM 642 C C . ASP A 1 98 ? 28.77712 40.15579 47.27909 1.000 39.20405 741 ASP A C 1
ATOM 643 O O . ASP A 1 98 ? 28.69760 41.38266 47.16386 1.000 41.05201 741 ASP A O 1
ATOM 648 N N . VAL A 1 99 ? 28.33960 39.32991 46.33066 1.000 37.85151 742 VAL A N 1
ATOM 649 C CA . VAL A 1 99 ? 27.69970 39.89009 45.14863 1.000 37.51289 742 VAL A CA 1
ATOM 650 C C . VAL A 1 99 ? 26.39781 40.57306 45.53679 1.000 38.94198 742 VAL A C 1
ATOM 651 O O . VAL A 1 99 ? 26.08517 41.66559 45.04548 1.000 39.33721 742 VAL A O 1
ATOM 655 N N . ILE A 1 100 ? 25.63143 39.94626 46.43615 1.000 39.92906 743 ILE A N 1
ATOM 656 C CA . ILE A 1 100 ? 24.37773 40.52814 46.90611 1.000 39.25971 743 ILE A CA 1
ATOM 657 C C . ILE A 1 100 ? 24.64166 41.87833 47.55367 1.000 40.42167 743 ILE A C 1
ATOM 658 O O . ILE A 1 100 ? 23.95240 42.86662 47.28792 1.000 41.26946 743 ILE A O 1
ATOM 663 N N . SER A 1 101 ? 25.65893 41.93622 48.40630 1.000 41.33395 744 SER A N 1
ATOM 664 C CA . SER A 1 101 ? 25.96583 43.16462 49.12080 1.000 45.42046 744 SER A CA 1
ATOM 665 C C . SER A 1 101 ? 26.46117 44.24907 48.16079 1.000 46.27428 744 SER A C 1
ATOM 666 O O . SER A 1 101 ? 26.09430 45.42393 48.29739 1.000 41.32352 744 SER A O 1
ATOM 669 N N . ALA A 1 102 ? 27.26399 43.86801 47.15906 1.000 43.17439 745 ALA A N 1
ATOM 670 C CA . ALA A 1 102 ? 27.66512 44.82820 46.13503 1.000 41.20378 745 ALA A CA 1
ATOM 671 C C . ALA A 1 102 ? 26.45129 45.39489 45.40363 1.000 39.30371 745 ALA A C 1
ATOM 672 O O . ALA A 1 102 ? 26.36714 46.60680 45.18289 1.000 42.45992 745 ALA A O 1
ATOM 674 N N . ALA A 1 103 ? 25.49183 44.53753 45.02690 1.000 41.25028 746 ALA A N 1
ATOM 675 C CA . ALA A 1 103 ? 24.24882 45.04842 44.45230 1.000 38.90677 746 ALA A CA 1
ATOM 676 C C . ALA A 1 103 ? 23.57124 46.02879 45.40266 1.000 39.21884 746 ALA A C 1
ATOM 677 O O . ALA A 1 103 ? 23.08012 47.08280 44.97789 1.000 41.68700 746 ALA A O 1
ATOM 679 N N . LYS A 1 104 ? 23.56020 45.70499 46.69896 1.000 39.30724 747 LYS A N 1
ATOM 680 C CA . LYS A 1 104 ? 22.93116 46.57053 47.68812 1.000 45.69026 747 LYS A CA 1
ATOM 681 C C . LYS A 1 104 ? 23.60408 47.94404 47.74145 1.000 40.22345 747 LYS A C 1
ATOM 682 O O . LYS A 1 104 ? 22.92183 48.97103 47.73992 1.000 39.80876 747 LYS A O 1
ATOM 688 N N . LYS A 1 105 ? 24.93959 47.98734 47.77269 1.000 38.44573 748 LYS A N 1
ATOM 689 C CA . LYS A 1 105 ? 25.61606 49.28136 47.74553 1.000 43.56453 748 LYS A CA 1
ATOM 690 C C . LYS A 1 105 ? 25.21510 50.06476 46.50605 1.000 46.15122 748 LYS A C 1
ATOM 691 O O . LYS A 1 105 ? 24.87071 51.24598 46.59284 1.000 46.54484 748 LYS A O 1
ATOM 697 N N . ILE A 1 106 ? 25.22841 49.40836 45.33965 1.000 43.14361 749 ILE A N 1
ATOM 698 C CA . ILE A 1 106 ? 24.84973 50.08466 44.10089 1.000 41.28250 749 ILE A CA 1
ATOM 699 C C . ILE A 1 106 ? 23.44093 50.66223 44.21301 1.000 40.05224 749 ILE A C 1
ATOM 700 O O . ILE A 1 106 ? 23.19112 51.81274 43.82271 1.000 38.81350 749 ILE A O 1
ATOM 705 N N . ALA A 1 107 ? 22.50219 49.88284 44.75580 1.000 38.48317 750 ALA A N 1
ATOM 706 C CA . ALA A 1 107 ? 21.13530 50.37537 44.91134 1.000 42.05204 750 ALA A CA 1
ATOM 707 C C . ALA A 1 107 ? 21.06109 51.55576 45.88157 1.000 45.51663 750 ALA A C 1
ATOM 708 O O . ALA A 1 107 ? 20.24739 52.46696 45.68188 1.000 42.42202 750 ALA A O 1
ATOM 710 N N . GLU A 1 108 ? 21.90476 51.57361 46.91839 1.000 43.65217 751 GLU A N 1
ATOM 711 C CA . GLU A 1 108 ? 21.95893 52.72985 47.81209 1.000 46.19716 751 GLU A CA 1
ATOM 712 C C . GLU A 1 108 ? 22.42016 53.96790 47.05526 1.000 48.80592 751 GLU A C 1
ATOM 713 O O . GLU A 1 108 ? 21.80783 55.04111 47.14598 1.000 46.84197 751 GLU A O 1
ATOM 719 N N . ALA A 1 109 ? 23.52373 53.83179 46.32112 1.000 41.99643 752 ALA A N 1
ATOM 720 C CA . ALA A 1 109 ? 24.03509 54.94289 45.53503 1.000 39.38798 752 ALA A CA 1
ATOM 721 C C . ALA A 1 109 ? 23.00697 55.40638 44.50757 1.000 44.05331 752 ALA A C 1
ATOM 722 O O . ALA A 1 109 ? 22.81989 56.61419 44.30111 1.000 44.75018 752 ALA A O 1
ATOM 724 N N . GLY A 1 110 ? 22.30431 54.46415 43.88042 1.000 43.79451 753 GLY A N 1
ATOM 725 C CA . GLY A 1 110 ? 21.24778 54.83639 42.95700 1.000 41.90729 753 GLY A CA 1
ATOM 726 C C . GLY A 1 110 ? 20.11563 55.58278 43.63718 1.000 45.17589 753 GLY A C 1
ATOM 727 O O . GLY A 1 110 ? 19.58085 56.54582 43.08612 1.000 40.19439 753 GLY A O 1
ATOM 728 N N . SER A 1 111 ? 19.73085 55.14740 44.84280 1.000 42.93418 754 SER A N 1
ATOM 729 C CA . SER A 1 111 ? 18.71139 55.87817 45.58557 1.000 49.00401 754 SER A CA 1
ATOM 730 C C . SER A 1 111 ? 19.17100 57.30177 45.90401 1.000 49.48382 754 SER A C 1
ATOM 731 O O . SER A 1 111 ? 18.38609 58.24832 45.80186 1.000 42.26172 754 SER A O 1
ATOM 734 N N . ARG A 1 112 ? 20.44236 57.48259 46.27425 1.000 46.79055 755 ARG A N 1
ATOM 735 C CA . ARG A 1 112 ? 20.94167 58.84048 46.46165 1.000 42.84269 755 ARG A CA 1
ATOM 736 C C . ARG A 1 112 ? 20.99165 59.59816 45.13982 1.000 51.39739 755 ARG A C 1
ATOM 737 O O . ARG A 1 112 ? 20.74358 60.80763 45.10236 1.000 50.98182 755 ARG A O 1
ATOM 745 N N . MET A 1 113 ? 21.36389 58.93527 44.04430 1.000 45.96813 756 MET A N 1
ATOM 746 C CA . MET A 1 113 ? 21.34527 59.66777 42.78377 1.000 40.80488 756 MET A CA 1
ATOM 747 C C . MET A 1 113 ? 19.92098 60.04709 42.40577 1.000 43.86620 756 MET A C 1
ATOM 748 O O . MET A 1 113 ? 19.67658 61.11478 41.82524 1.000 43.93417 756 MET A O 1
ATOM 753 N N . ASP A 1 114 ? 18.95602 59.19263 42.73892 1.000 46.12806 757 ASP A N 1
ATOM 754 C CA A ASP A 1 114 ? 17.58401 59.50176 42.36668 0.446 46.90567 757 ASP A CA 1
ATOM 755 C CA B ASP A 1 114 ? 17.56681 59.48323 42.39809 0.554 46.73255 757 ASP A CA 1
ATOM 756 C C . ASP A 1 114 ? 17.03271 60.67511 43.18631 1.000 50.00461 757 ASP A C 1
ATOM 757 O O . ASP A 1 114 ? 16.21484 61.44611 42.66711 1.000 48.69378 757 ASP A O 1
ATOM 766 N N . LYS A 1 115 ? 17.48510 60.85164 44.43656 1.000 47.41192 758 LYS A N 1
ATOM 767 C CA . LYS A 1 115 ? 17.03723 62.02375 45.19605 1.000 52.10645 758 LYS A CA 1
ATOM 768 C C . LYS A 1 115 ? 17.51968 63.31198 44.53992 1.000 49.38436 758 LYS A C 1
ATOM 769 O O . LYS A 1 115 ? 16.70528 64.17125 44.17945 1.000 50.52485 758 LYS A O 1
ATOM 775 N N . LEU A 1 116 ? 18.84429 63.45369 44.36316 1.000 45.82411 759 LEU A N 1
ATOM 776 C CA . LEU A 1 116 ? 19.40137 64.60974 43.65932 1.000 47.40830 759 LEU A CA 1
ATOM 777 C C . LEU A 1 116 ? 18.70313 64.85230 42.32352 1.000 47.54331 759 LEU A C 1
ATOM 778 O O . LEU A 1 116 ? 18.32000 65.98413 42.01185 1.000 47.17539 759 LEU A O 1
ATOM 783 N N . GLY A 1 117 ? 18.53092 63.80349 41.52208 1.000 45.57621 760 GLY A N 1
ATOM 784 C CA . GLY A 1 117 ? 17.89759 63.96786 40.22262 1.000 45.13606 760 GLY A CA 1
ATOM 785 C C . GLY A 1 117 ? 16.47721 64.49580 40.30374 1.000 48.30564 760 GLY A C 1
ATOM 786 O O . GLY A 1 117 ? 16.06518 65.31225 39.47768 1.000 48.24827 760 GLY A O 1
ATOM 787 N N . ARG A 1 118 ? 15.70625 64.03563 41.29407 1.000 46.97760 761 ARG A N 1
ATOM 788 C CA . ARG A 1 118 ? 14.32610 64.49388 41.42680 1.000 53.63179 761 ARG A CA 1
ATOM 789 C C . ARG A 1 118 ? 14.25896 65.94260 41.89950 1.000 53.29798 761 ARG A C 1
ATOM 790 O O . ARG A 1 118 ? 13.32022 66.66487 41.54567 1.000 52.15302 761 ARG A O 1
ATOM 798 N N . THR A 1 119 ? 15.23047 66.37031 42.70805 1.000 47.96884 762 THR A N 1
ATOM 799 C CA . THR A 1 119 ? 15.34087 67.77772 43.07269 1.000 53.57543 762 THR A CA 1
ATOM 800 C C . THR A 1 119 ? 15.53972 68.63730 41.83144 1.000 56.45045 762 THR A C 1
ATOM 801 O O . THR A 1 119 ? 14.80946 69.61273 41.61284 1.000 61.48354 762 THR A O 1
ATOM 805 N N . ILE A 1 120 ? 16.52145 68.27216 40.99851 1.000 47.44152 763 ILE A N 1
ATOM 806 C CA . ILE A 1 120 ? 16.74542 68.95552 39.72527 1.000 52.04748 763 ILE A CA 1
ATOM 807 C C . ILE A 1 120 ? 15.48301 68.93911 38.87333 1.000 51.76728 763 ILE A C 1
ATOM 808 O O . ILE A 1 120 ? 15.13214 69.94184 38.24328 1.000 55.80815 763 ILE A O 1
ATOM 813 N N . ALA A 1 121 ? 14.77131 67.81146 38.84383 1.000 50.72535 764 ALA A N 1
ATOM 814 C CA . ALA A 1 121 ? 13.58571 67.74954 37.99705 1.000 53.99284 764 ALA A CA 1
ATOM 815 C C . ALA A 1 121 ? 12.50442 68.70319 38.49024 1.000 61.98281 764 ALA A C 1
ATOM 816 O O . ALA A 1 121 ? 11.88516 69.41538 37.68923 1.000 65.29342 764 ALA A O 1
ATOM 818 N N . ASP A 1 122 ? 12.27717 68.74902 39.80471 1.000 58.70317 765 ASP A N 1
ATOM 819 C CA . ASP A 1 122 ? 11.18302 69.55959 40.33048 1.000 67.57055 765 ASP A CA 1
ATOM 820 C C . ASP A 1 122 ? 11.39701 71.04549 40.06616 1.000 64.67843 765 ASP A C 1
ATOM 821 O O . ASP A 1 122 ? 10.42896 71.77201 39.82382 1.000 70.83598 765 ASP A O 1
ATOM 826 N N . HIS A 1 123 ? 12.64771 71.50554 40.08056 1.000 62.64658 766 HIS A N 1
ATOM 827 C CA . HIS A 1 123 ? 12.99771 72.88724 39.78090 1.000 65.90233 766 HIS A CA 1
ATOM 828 C C . HIS A 1 123 ? 13.16423 73.15552 38.28220 1.000 68.49276 766 HIS A C 1
ATOM 829 O O . HIS A 1 123 ? 13.75905 74.17557 37.91236 1.000 68.57542 766 HIS A O 1
ATOM 836 N N . CYS A 1 124 ? 12.66008 72.26957 37.41629 1.000 62.76713 767 CYS A N 1
ATOM 837 C CA . CYS A 1 124 ? 12.77517 72.43702 35.97048 1.000 60.30497 767 CYS A CA 1
ATOM 838 C C . CYS A 1 124 ? 11.38899 72.62293 35.37028 1.000 64.30449 767 CYS A C 1
ATOM 839 O O . CYS A 1 124 ? 10.51749 71.75486 35.54331 1.000 66.03083 767 CYS A O 1
ATOM 842 N N . PRO A 1 125 ? 11.13828 73.73392 34.67085 1.000 63.65395 768 PRO A N 1
ATOM 843 C CA . PRO A 1 125 ? 9.80448 73.97366 34.10819 1.000 64.33909 768 PRO A CA 1
ATOM 844 C C . PRO A 1 125 ? 9.70746 73.59566 32.63885 1.000 67.27611 768 PRO A C 1
ATOM 845 O O . PRO A 1 125 ? 8.61987 73.63469 32.04963 1.000 66.85652 768 PRO A O 1
ATOM 849 N N . ASP A 1 126 ? 10.83893 73.25260 32.02614 1.000 62.59497 769 ASP A N 1
ATOM 850 C CA . ASP A 1 126 ? 10.81353 72.68884 30.68335 1.000 62.11045 769 ASP A CA 1
ATOM 851 C C . ASP A 1 126 ? 10.23864 71.28232 30.77797 1.000 65.31181 769 ASP A C 1
ATOM 852 O O . ASP A 1 126 ? 10.88981 70.37523 31.30945 1.000 63.69919 769 ASP A O 1
ATOM 857 N N . SER A 1 127 ? 9.01973 71.10760 30.25680 1.000 66.91900 770 SER A N 1
ATOM 858 C CA . SER A 1 127 ? 8.27457 69.86953 30.46262 1.000 64.84737 770 SER A CA 1
ATOM 859 C C . SER A 1 127 ? 9.00950 68.67225 29.87118 1.000 64.24720 770 SER A C 1
ATOM 860 O O . SER A 1 127 ? 9.18664 67.64644 30.54334 1.000 61.47600 770 SER A O 1
ATOM 863 N N . ALA A 1 128 ? 9.45597 68.78324 28.61634 1.000 57.52461 771 ALA A N 1
ATOM 864 C CA . ALA A 1 128 ? 10.09341 67.63429 27.97188 1.000 62.82892 771 ALA A CA 1
ATOM 865 C C . ALA A 1 128 ? 11.40119 67.26232 28.66513 1.000 63.91009 771 ALA A C 1
ATOM 866 O O . ALA A 1 128 ? 11.73600 66.07533 28.77769 1.000 56.78397 771 ALA A O 1
ATOM 868 N N . CYS A 1 129 ? 12.14930 68.26092 29.14638 1.000 57.29070 772 CYS A N 1
ATOM 869 C CA . CYS A 1 129 ? 13.37736 67.96823 29.87755 1.000 60.80370 772 CYS A CA 1
ATOM 870 C C . CYS A 1 129 ? 13.06610 67.35609 31.23294 1.000 61.04048 772 CYS A C 1
ATOM 871 O O . CYS A 1 129 ? 13.77635 66.45082 31.69321 1.000 56.99512 772 CYS A O 1
ATOM 874 N N . LYS A 1 130 ? 12.00884 67.84489 31.88269 1.000 59.56283 773 LYS A N 1
ATOM 875 C CA . LYS A 1 130 ? 11.54717 67.24139 33.12502 1.000 58.26300 773 LYS A CA 1
ATOM 876 C C . LYS A 1 130 ? 11.24432 65.76363 32.92272 1.000 55.52354 773 LYS A C 1
ATOM 877 O O . LYS A 1 130 ? 11.77492 64.90607 33.63624 1.000 53.90728 773 LYS A O 1
ATOM 883 N N . GLN A 1 131 ? 10.42637 65.44961 31.91449 1.000 57.57928 774 GLN A N 1
ATOM 884 C CA . GLN A 1 131 ? 9.95840 64.08241 31.71296 1.000 53.93214 774 GLN A CA 1
ATOM 885 C C . GLN A 1 131 ? 11.09976 63.14662 31.35001 1.000 56.92439 774 GLN A C 1
ATOM 886 O O . GLN A 1 131 ? 11.15247 62.01300 31.84425 1.000 56.63366 774 GLN A O 1
ATOM 892 N N . ASP A 1 132 ? 12.00646 63.59119 30.47222 1.000 54.81765 775 ASP A N 1
ATOM 893 C CA . ASP A 1 132 ? 13.16284 62.77493 30.11133 1.000 49.67220 775 ASP A CA 1
ATOM 894 C C . ASP A 1 132 ? 13.97154 62.40366 31.34892 1.000 51.66171 775 ASP A C 1
ATOM 895 O O . ASP A 1 132 ? 14.30061 61.22736 31.56276 1.000 47.46604 775 ASP A O 1
ATOM 900 N N . LEU A 1 133 ? 14.29085 63.40105 32.18141 1.000 41.89530 776 LEU A N 1
ATOM 901 C CA . LEU A 1 133 ? 15.05276 63.14678 33.39874 1.000 43.05455 776 LEU A CA 1
ATOM 902 C C . LEU A 1 133 ? 14.33920 62.14103 34.29382 1.000 48.16089 776 LEU A C 1
ATOM 903 O O . LEU A 1 133 ? 14.95681 61.19075 34.79298 1.000 44.81353 776 LEU A O 1
ATOM 908 N N . LEU A 1 134 ? 13.02946 62.32724 34.49674 1.000 44.28220 777 LEU A N 1
ATOM 909 C CA . LEU A 1 134 ? 12.29915 61.46174 35.41499 1.000 48.35932 777 LEU A CA 1
ATOM 910 C C . LEU A 1 134 ? 12.23241 60.03580 34.89946 1.000 47.67270 777 LEU A C 1
ATOM 911 O O . LEU A 1 134 ? 12.24846 59.09610 35.69462 1.000 44.98474 777 LEU A O 1
ATOM 916 N N . ALA A 1 135 ? 12.15686 59.86148 33.57759 1.000 47.32276 778 ALA A N 1
ATOM 917 C CA . ALA A 1 135 ? 12.11109 58.52659 33.00446 1.000 39.65700 778 ALA A CA 1
ATOM 918 C C . ALA A 1 135 ? 13.44842 57.81235 33.16497 1.000 46.62884 778 ALA A C 1
ATOM 919 O O . ALA A 1 135 ? 13.48480 56.60661 33.44238 1.000 44.13752 778 ALA A O 1
ATOM 921 N N . TYR A 1 136 ? 14.55974 58.53486 32.99883 1.000 43.40064 779 TYR A N 1
ATOM 922 C CA . TYR A 1 136 ? 15.85301 57.91461 33.24070 1.000 40.53711 779 TYR A CA 1
ATOM 923 C C . TYR A 1 136 ? 16.04479 57.55097 34.70506 1.000 40.30300 779 TYR A C 1
ATOM 924 O O . TYR A 1 136 ? 16.72269 56.55897 35.00842 1.000 41.17259 779 TYR A O 1
ATOM 933 N N . LEU A 1 137 ? 15.47471 58.32376 35.62872 1.000 41.50775 780 LEU A N 1
ATOM 934 C CA . LEU A 1 137 ? 15.57223 57.92520 37.02628 1.000 42.40152 780 LEU A CA 1
ATOM 935 C C . LEU A 1 137 ? 14.72429 56.69328 37.33871 1.000 42.28668 780 LEU A C 1
ATOM 936 O O . LEU A 1 137 ? 15.06079 55.95197 38.26283 1.000 40.41966 780 LEU A O 1
ATOM 941 N N . GLN A 1 138 ? 13.64019 56.45884 36.59677 1.000 40.18191 781 GLN A N 1
ATOM 942 C CA . GLN A 1 138 ? 12.93092 55.19488 36.73456 1.000 42.24695 781 GLN A CA 1
ATOM 943 C C . GLN A 1 138 ? 13.80343 54.04017 36.26359 1.000 45.30826 781 GLN A C 1
ATOM 944 O O . GLN A 1 138 ? 13.76692 52.95453 36.85534 1.000 42.07647 781 GLN A O 1
ATOM 950 N N . ARG A 1 139 ? 14.60211 54.25637 35.20356 1.000 41.48773 782 ARG A N 1
ATOM 951 C CA . ARG A 1 139 ? 15.47555 53.19073 34.70572 1.000 40.56900 782 ARG A CA 1
ATOM 952 C C . ARG A 1 139 ? 16.54956 52.84926 35.72098 1.000 40.23335 782 ARG A C 1
ATOM 953 O O . ARG A 1 139 ? 16.90131 51.67013 35.88775 1.000 40.38480 782 ARG A O 1
ATOM 961 N N . ILE A 1 140 ? 17.08083 53.86555 36.40469 1.000 30.49211 783 ILE A N 1
ATOM 962 C CA . ILE A 1 140 ? 18.03276 53.62000 37.48425 1.000 38.30256 783 ILE A CA 1
ATOM 963 C C . ILE A 1 140 ? 17.41247 52.71777 38.54505 1.000 39.28223 783 ILE A C 1
ATOM 964 O O . ILE A 1 140 ? 18.04214 51.76745 39.02067 1.000 36.71648 783 ILE A O 1
ATOM 969 N N . ALA A 1 141 ? 16.17562 53.01879 38.94499 1.000 36.45623 784 ALA A N 1
ATOM 970 C CA . ALA A 1 141 ? 15.51468 52.20750 39.95708 1.000 41.46855 784 ALA A CA 1
ATOM 971 C C . ALA A 1 141 ? 15.28647 50.78901 39.43838 1.000 35.51298 784 ALA A C 1
ATOM 972 O O . ALA A 1 141 ? 15.63733 49.80849 40.10517 1.000 36.96442 784 ALA A O 1
ATOM 974 N N . LEU A 1 142 ? 14.75598 50.67300 38.21575 1.000 37.09045 785 LEU A N 1
ATOM 975 C CA . LEU A 1 142 ? 14.47299 49.37306 37.61059 1.000 35.32861 785 LEU A CA 1
ATOM 976 C C . LEU A 1 142 ? 15.71993 48.49598 37.58152 1.000 37.34134 785 LEU A C 1
ATOM 977 O O . LEU A 1 142 ? 15.68679 47.33704 38.01033 1.000 38.08622 785 LEU A O 1
ATOM 982 N N . TYR A 1 143 ? 16.83461 49.02602 37.06591 1.000 33.72787 786 TYR A N 1
ATOM 983 C CA . TYR A 1 143 ? 18.01255 48.18458 36.89179 1.000 35.73782 786 TYR A CA 1
ATOM 984 C C . TYR A 1 143 ? 18.82268 48.01639 38.17234 1.000 34.72845 786 TYR A C 1
ATOM 985 O O . TYR A 1 143 ? 19.51838 47.00374 38.30884 1.000 33.60628 786 TYR A O 1
ATOM 994 N N . CYS A 1 144 ? 18.72389 48.95376 39.12396 1.000 32.57424 787 CYS A N 1
ATOM 995 C CA . CYS A 1 144 ? 19.20467 48.68043 40.48022 1.000 35.52149 787 CYS A CA 1
ATOM 996 C C . CYS A 1 144 ? 18.45219 47.51367 41.11034 1.000 34.13717 787 CYS A C 1
ATOM 997 O O . CYS A 1 144 ? 19.04843 46.66094 41.78333 1.000 34.44007 787 CYS A O 1
ATOM 1000 N N . HIS A 1 145 ? 17.13378 47.47585 40.92683 1.000 33.21264 788 HIS A N 1
ATOM 1001 C CA . HIS A 1 145 ? 16.36881 46.32862 41.38826 1.000 36.13932 788 HIS A CA 1
ATOM 1002 C C . HIS A 1 145 ? 16.78548 45.07306 40.63463 1.000 39.14039 788 HIS A C 1
ATOM 1003 O O . HIS A 1 145 ? 16.99241 44.01479 41.24402 1.000 35.39836 788 HIS A O 1
ATOM 1010 N N . GLN A 1 146 ? 16.94617 45.18086 39.30729 1.000 39.01792 789 GLN A N 1
ATOM 1011 C CA . GLN A 1 146 ? 17.30929 44.01302 38.51099 1.000 34.13032 789 GLN A CA 1
ATOM 1012 C C . GLN A 1 146 ? 18.66238 43.47110 38.93005 1.000 36.26934 789 GLN A C 1
ATOM 1013 O O . GLN A 1 146 ? 18.85498 42.25176 39.01077 1.000 32.81493 789 GLN A O 1
ATOM 1019 N N . LEU A 1 147 ? 19.61136 44.35846 39.20989 1.000 33.05298 790 LEU A N 1
ATOM 1020 C CA . LEU A 1 147 ? 20.90491 43.89964 39.69890 1.000 31.63676 790 LEU A CA 1
ATOM 1021 C C . LEU A 1 147 ? 20.76838 43.18237 41.04169 1.000 37.40210 790 LEU A C 1
ATOM 1022 O O . LEU A 1 147 ? 21.42778 42.15544 41.27734 1.000 35.73352 790 LEU A O 1
ATOM 1027 N N . ASN A 1 148 ? 19.92450 43.71304 41.93732 1.000 34.58311 791 ASN A N 1
ATOM 1028 C CA . ASN A 1 148 ? 19.64009 43.03632 43.20186 1.000 34.58708 791 ASN A CA 1
ATOM 1029 C C . ASN A 1 148 ? 19.09537 41.63373 42.94927 1.000 35.42152 791 ASN A C 1
ATOM 1030 O O . ASN A 1 148 ? 19.53734 40.66076 43.56722 1.000 35.30464 791 ASN A O 1
ATOM 1035 N N . ILE A 1 149 ? 18.12399 41.52040 42.04034 1.000 32.97499 792 ILE A N 1
ATOM 1036 C CA . ILE A 1 149 ? 17.51612 40.23067 41.74474 1.000 33.75414 792 ILE A CA 1
ATOM 1037 C C . ILE A 1 149 ? 18.54742 39.28380 41.15160 1.000 36.33163 792 ILE A C 1
ATOM 1038 O O . ILE A 1 149 ? 18.68920 38.13447 41.59057 1.000 35.58309 792 ILE A O 1
ATOM 1043 N N . CYS A 1 150 ? 19.30360 39.76661 40.16226 1.000 32.41538 793 CYS A N 1
ATOM 1044 C CA . CYS A 1 150 ? 20.24056 38.91792 39.44815 1.000 33.16202 793 CYS A CA 1
ATOM 1045 C C . CYS A 1 150 ? 21.40220 38.48983 40.32398 1.000 33.31799 793 CYS A C 1
ATOM 1046 O O . CYS A 1 150 ? 21.98674 37.42313 40.08176 1.000 33.80118 793 CYS A O 1
ATOM 1049 N N . SER A 1 151 ? 21.71964 39.26843 41.35751 1.000 29.91109 794 SER A N 1
ATOM 1050 C CA . SER A 1 151 ? 22.84750 38.93362 42.21024 1.000 31.68952 794 SER A CA 1
ATOM 1051 C C . SER A 1 151 ? 22.55361 37.76662 43.13405 1.000 36.84580 794 SER A C 1
ATOM 1052 O O . SER A 1 151 ? 23.49891 37.21291 43.70297 1.000 36.37696 794 SER A O 1
ATOM 1055 N N . LYS A 1 152 ? 21.28610 37.37159 43.28070 1.000 35.56143 795 LYS A N 1
ATOM 1056 C CA . LYS A 1 152 ? 20.91759 36.23104 44.11553 1.000 42.81921 795 LYS A CA 1
ATOM 1057 C C . LYS A 1 152 ? 20.80138 34.92629 43.33460 1.000 40.91766 795 LYS A C 1
ATOM 1058 O O . LYS A 1 152 ? 20.55784 33.88135 43.94525 1.000 43.46103 795 LYS A O 1
ATOM 1064 N N . VAL A 1 153 ? 20.96531 34.96321 42.01361 1.000 38.24968 796 VAL A N 1
ATOM 1065 C CA . VAL A 1 153 ? 20.87560 33.77586 41.16764 1.000 39.41389 796 VAL A CA 1
ATOM 1066 C C . VAL A 1 153 ? 22.26604 33.14647 41.06982 1.000 41.90862 796 VAL A C 1
ATOM 1067 O O . VAL A 1 153 ? 23.18710 33.73043 40.49031 1.000 36.66286 796 VAL A O 1
ATOM 1071 N N . LYS A 1 154 ? 22.41865 31.95630 41.65624 1.000 36.74689 797 LYS A N 1
ATOM 1072 C CA . LYS A 1 154 ? 23.67282 31.21044 41.67668 1.000 38.91929 797 LYS A CA 1
ATOM 1073 C C . LYS A 1 154 ? 23.86101 30.39813 40.38990 1.000 35.60190 797 LYS A C 1
ATOM 1074 O O . LYS A 1 154 ? 22.90524 30.04903 39.69478 1.000 35.76449 797 LYS A O 1
ATOM 1080 N N . ALA A 1 155 ? 25.12097 30.09989 40.07935 1.000 34.69408 798 ALA A N 1
ATOM 1081 C CA . ALA A 1 155 ? 25.42134 29.04909 39.11303 1.000 42.69468 798 ALA A CA 1
ATOM 1082 C C . ALA A 1 155 ? 24.72222 27.75889 39.52996 1.000 40.78676 798 ALA A C 1
ATOM 1083 O O . ALA A 1 155 ? 24.50191 27.51155 40.71839 1.000 42.35341 798 ALA A O 1
ATOM 1085 N N . GLU A 1 156 ? 24.37067 26.93546 38.54620 1.000 37.15702 799 GLU A N 1
ATOM 1086 C CA . GLU A 1 156 ? 23.51109 25.78193 38.76295 1.000 38.87405 799 GLU A CA 1
ATOM 1087 C C . GLU A 1 156 ? 24.17495 24.50663 38.24022 1.000 40.24487 799 GLU A C 1
ATOM 1088 O O . GLU A 1 156 ? 25.04170 24.53084 37.36034 1.000 37.09995 799 GLU A O 1
ATOM 1094 N N . VAL A 1 157 ? 23.74906 23.37856 38.79209 1.000 40.09033 800 VAL A N 1
ATOM 1095 C CA . VAL A 1 157 ? 24.24409 22.06374 38.39280 1.000 37.40582 800 VAL A CA 1
ATOM 1096 C C . VAL A 1 157 ? 23.18713 21.38211 37.53307 1.000 37.76432 800 VAL A C 1
ATOM 1097 O O . VAL A 1 157 ? 21.99531 21.39105 37.87450 1.000 39.70681 800 VAL A O 1
ATOM 1101 N N . GLN A 1 158 ? 23.62035 20.78999 36.41464 1.000 38.97406 801 GLN A N 1
ATOM 1102 C CA . GLN A 1 158 ? 22.73363 20.18536 35.42715 1.000 39.50333 801 GLN A CA 1
ATOM 1103 C C . GLN A 1 158 ? 23.17311 18.75674 35.12829 1.000 41.56042 801 GLN A C 1
ATOM 1104 O O . GLN A 1 158 ? 24.37048 18.47709 35.00783 1.000 38.88995 801 GLN A O 1
ATOM 1110 N N . ASN A 1 159 ? 22.19629 17.86214 34.99224 1.000 42.28188 802 ASN A N 1
ATOM 1111 C CA . ASN A 1 159 ? 22.44253 16.50668 34.51252 1.000 47.42377 802 ASN A CA 1
ATOM 1112 C C . ASN A 1 159 ? 22.50419 16.51331 32.99191 1.000 44.64839 802 ASN A C 1
ATOM 1113 O O . ASN A 1 159 ? 21.52375 16.86916 32.33170 1.000 46.91457 802 ASN A O 1
ATOM 1118 N N . LEU A 1 160 ? 23.63483 16.09692 32.43276 1.000 40.61358 803 LEU A N 1
ATOM 1119 C CA . LEU A 1 160 ? 23.80778 16.07972 30.98632 1.000 42.65792 803 LEU A CA 1
ATOM 1120 C C . LEU A 1 160 ? 24.62017 14.84671 30.61973 1.000 42.54724 803 LEU A C 1
ATOM 1121 O O . LEU A 1 160 ? 25.74925 14.69154 31.08818 1.000 43.53573 803 LEU A O 1
ATOM 1126 N N . GLY A 1 161 ? 24.04236 13.95539 29.81860 1.000 45.70238 804 GLY A N 1
ATOM 1127 C CA . GLY A 1 161 ? 24.73783 12.74153 29.42137 1.000 45.04662 804 GLY A CA 1
ATOM 1128 C C . GLY A 1 161 ? 25.41966 11.97529 30.54280 1.000 50.15143 804 GLY A C 1
ATOM 1129 O O . GLY A 1 161 ? 26.61492 11.65137 30.45955 1.000 47.23961 804 GLY A O 1
ATOM 1130 N N . GLY A 1 162 ? 24.67068 11.69375 31.60946 1.000 49.84962 805 GLY A N 1
ATOM 1131 C CA . GLY A 1 162 ? 25.21793 10.91306 32.69968 1.000 48.37612 805 GLY A CA 1
ATOM 1132 C C . GLY A 1 162 ? 26.35528 11.57454 33.42942 1.000 56.00607 805 GLY A C 1
ATOM 1133 O O . GLY A 1 162 ? 27.16650 10.88473 34.05830 1.000 50.53574 805 GLY A O 1
ATOM 1134 N N . GLU A 1 163 ? 26.46970 12.89870 33.34039 1.000 47.75577 806 GLU A N 1
ATOM 1135 C CA . GLU A 1 163 ? 27.31981 13.61098 34.26689 1.000 44.67128 806 GLU A CA 1
ATOM 1136 C C . GLU A 1 163 ? 26.56563 14.80458 34.83951 1.000 44.64561 806 GLU A C 1
ATOM 1137 O O . GLU A 1 163 ? 25.55900 15.27170 34.29967 1.000 41.26651 806 GLU A O 1
ATOM 1143 N N . LEU A 1 164 ? 27.03634 15.23591 35.99462 1.000 45.24590 807 LEU A N 1
ATOM 1144 C CA . LEU A 1 164 ? 26.54648 16.42659 36.65702 1.000 40.94804 807 LEU A CA 1
ATOM 1145 C C . LEU A 1 164 ? 27.51354 17.52677 36.26218 1.000 40.75898 807 LEU A C 1
ATOM 1146 O O . LEU A 1 164 ? 28.70876 17.41820 36.56521 1.000 41.94504 807 LEU A O 1
ATOM 1151 N N . VAL A 1 165 ? 27.02062 18.55068 35.54416 1.000 34.89814 808 VAL A N 1
ATOM 1152 C CA . VAL A 1 165 ? 27.87647 19.64090 35.07000 1.000 36.09020 808 VAL A CA 1
ATOM 1153 C C . VAL A 1 165 ? 27.40956 20.97540 35.64286 1.000 36.26764 808 VAL A C 1
ATOM 1154 O O . VAL A 1 165 ? 26.22986 21.17778 35.94455 1.000 34.92501 808 VAL A O 1
ATOM 1158 N N . VAL A 1 166 ? 28.35109 21.90621 35.75828 1.000 37.47300 809 VAL A N 1
ATOM 1159 C CA . VAL A 1 166 ? 28.09577 23.22856 36.31471 1.000 35.71427 809 VAL A CA 1
ATOM 1160 C C . VAL A 1 166 ? 27.87465 24.22541 35.17843 1.000 37.45409 809 VAL A C 1
ATOM 1161 O O . VAL A 1 166 ? 28.69798 24.33769 34.26081 1.000 34.07259 809 VAL A O 1
ATOM 1165 N N . SER A 1 167 ? 26.76399 24.95169 35.23003 1.000 35.35617 810 SER A N 1
ATOM 1166 C CA . SER A 1 167 ? 26.53006 26.04099 34.29193 1.000 35.42886 810 SER A CA 1
ATOM 1167 C C . SER A 1 167 ? 26.35672 27.33472 35.06614 1.000 33.68893 810 SER A C 1
ATOM 1168 O O . SER A 1 167 ? 25.43501 27.45242 35.88086 1.000 33.21488 810 SER A O 1
ATOM 1171 N N . GLY A 1 168 ? 27.23439 28.29860 34.80570 1.000 34.03970 811 GLY A N 1
ATOM 1172 C CA . GLY A 1 168 ? 27.06002 29.63277 35.34021 1.000 34.52449 811 GLY A CA 1
ATOM 1173 C C . GLY A 1 168 ? 26.89142 30.70520 34.26947 1.000 35.48399 811 GLY A C 1
ATOM 1174 O O . GLY A 1 168 ? 26.83407 31.89441 34.59651 1.000 35.12289 811 GLY A O 1
ATOM 1175 N N . VAL A 1 169 ? 26.81040 30.31693 32.99538 1.000 33.05718 812 VAL A N 1
ATOM 1176 C CA . VAL A 1 169 ? 26.79897 31.32334 31.93427 1.000 34.14410 812 VAL A CA 1
ATOM 1177 C C . VAL A 1 169 ? 25.53660 32.18390 32.00139 1.000 37.47414 812 VAL A C 1
ATOM 1178 O O . VAL A 1 169 ? 25.60729 33.41000 31.84744 1.000 35.12445 812 VAL A O 1
ATOM 1182 N N . ASP A 1 170 ? 24.36948 31.57443 32.25720 1.000 34.95823 813 ASP A N 1
ATOM 1183 C CA . ASP A 1 170 ? 23.12339 32.34405 32.22502 1.000 35.05697 813 ASP A CA 1
ATOM 1184 C C . ASP A 1 170 ? 23.06422 33.36355 33.35753 1.000 35.51391 813 ASP A C 1
ATOM 1185 O O . ASP A 1 170 ? 22.64688 34.50758 33.14470 1.000 34.29005 813 ASP A O 1
ATOM 1190 N N . SER A 1 171 ? 23.45125 32.96759 34.57095 1.000 31.72355 814 SER A N 1
ATOM 1191 C CA . SER A 1 171 ? 23.37166 33.90329 35.68531 1.000 33.55019 814 SER A CA 1
ATOM 1192 C C . SER A 1 171 ? 24.38233 35.02806 35.51566 1.000 31.49057 814 SER A C 1
ATOM 1193 O O . SER A 1 171 ? 24.07329 36.19004 35.78343 1.000 30.26118 814 SER A O 1
ATOM 1196 N N . ALA A 1 172 ? 25.57907 34.69911 35.04092 1.000 30.87796 815 ALA A N 1
ATOM 1197 C CA . ALA A 1 172 ? 26.58404 35.71092 34.75222 1.000 30.72750 815 ALA A CA 1
ATOM 1198 C C . ALA A 1 172 ? 26.09065 36.70537 33.71044 1.000 35.04823 815 ALA A C 1
ATOM 1199 O O . ALA A 1 172 ? 26.23852 37.92049 33.88563 1.000 32.54465 815 ALA A O 1
ATOM 1201 N N . MET A 1 173 ? 25.47911 36.21317 32.63107 1.000 31.68054 816 MET A N 1
ATOM 1202 C CA . MET A 1 173 ? 25.09729 37.10647 31.54108 1.000 35.97982 816 MET A CA 1
ATOM 1203 C C . MET A 1 173 ? 23.91969 37.99922 31.92482 1.000 35.29556 816 MET A C 1
ATOM 1204 O O . MET A 1 173 ? 23.87674 39.17104 31.52700 1.000 34.71010 816 MET A O 1
ATOM 1209 N N . SER A 1 174 ? 22.95979 37.47378 32.69498 1.000 28.96376 817 SER A N 1
ATOM 1210 C CA . SER A 1 174 ? 21.85516 38.31008 33.16439 1.000 37.89964 817 SER A CA 1
ATOM 1211 C C . SER A 1 174 ? 22.35084 39.39946 34.10154 1.000 35.90607 817 SER A C 1
ATOM 1212 O O . SER A 1 174 ? 21.92257 40.55133 33.99021 1.000 34.82378 817 SER A O 1
ATOM 1215 N N . LEU A 1 175 ? 23.25578 39.04983 35.02234 1.000 30.12862 818 LEU A N 1
ATOM 1216 C CA . LEU A 1 175 ? 23.87902 40.04272 35.88988 1.000 31.30694 818 LEU A CA 1
ATOM 1217 C C . LEU A 1 175 ? 24.59590 41.11059 35.07435 1.000 32.62456 818 LEU A C 1
ATOM 1218 O O . LEU A 1 175 ? 24.41488 42.31679 35.30432 1.000 34.48530 818 LEU A O 1
ATOM 1223 N N . ILE A 1 176 ? 25.44498 40.69018 34.13864 1.000 29.53420 819 ILE A N 1
ATOM 1224 C CA . ILE A 1 176 ? 26.14692 41.66856 33.31504 1.000 34.44053 819 ILE A CA 1
ATOM 1225 C C . ILE A 1 176 ? 25.14776 42.52318 32.54923 1.000 29.83328 819 ILE A C 1
ATOM 1226 O O . ILE A 1 176 ? 25.31177 43.74171 32.44200 1.000 33.82965 819 ILE A O 1
ATOM 1231 N N . GLN A 1 177 ? 24.08695 41.90598 32.02252 1.000 31.87564 820 GLN A N 1
ATOM 1232 C CA . GLN A 1 177 ? 23.11395 42.65963 31.23379 1.000 30.56913 820 GLN A CA 1
ATOM 1233 C C . GLN A 1 177 ? 22.40780 43.69946 32.09052 1.000 35.75734 820 GLN A C 1
ATOM 1234 O O . GLN A 1 177 ? 22.14524 44.81854 31.63073 1.000 29.09445 820 GLN A O 1
ATOM 1240 N N . ALA A 1 178 ? 22.09309 43.35499 33.34747 1.000 31.41892 821 ALA A N 1
ATOM 1241 C CA . ALA A 1 178 ? 21.46994 44.34540 34.21490 1.000 32.88665 821 ALA A CA 1
ATOM 1242 C C . ALA A 1 178 ? 22.41330 45.51924 34.46414 1.000 34.16025 821 ALA A C 1
ATOM 1243 O O . ALA A 1 178 ? 21.98728 46.68175 34.47246 1.000 28.28098 821 ALA A O 1
ATOM 1245 N N . ALA A 1 179 ? 23.69877 45.22449 34.68288 1.000 34.26999 822 ALA A N 1
ATOM 1246 C CA . ALA A 1 179 ? 24.68414 46.27619 34.88921 1.000 36.78211 822 ALA A CA 1
ATOM 1247 C C . ALA A 1 179 ? 24.83116 47.15399 33.64597 1.000 30.56521 822 ALA A C 1
ATOM 1248 O O . ALA A 1 179 ? 24.89697 48.37669 33.76207 1.000 35.89650 822 ALA A O 1
ATOM 1250 N N . LYS A 1 180 ? 24.84841 46.55084 32.45225 1.000 30.03423 823 LYS A N 1
ATOM 1251 C CA . LYS A 1 180 ? 24.92868 47.32805 31.21775 1.000 33.14983 823 LYS A CA 1
ATOM 1252 C C . LYS A 1 180 ? 23.78930 48.32012 31.13343 1.000 36.68965 823 LYS A C 1
ATOM 1253 O O . LYS A 1 180 ? 23.97920 49.48196 30.74490 1.000 30.29999 823 LYS A O 1
ATOM 1259 N N . ASN A 1 181 ? 22.57637 47.84103 31.41201 1.000 30.72915 824 ASN A N 1
ATOM 1260 C CA . ASN A 1 181 ? 21.41299 48.70598 31.35135 1.000 33.11101 824 ASN A CA 1
ATOM 1261 C C . ASN A 1 181 ? 21.46474 49.79453 32.42252 1.000 36.05592 824 ASN A C 1
ATOM 1262 O O . ASN A 1 181 ? 21.08311 50.94044 32.15456 1.000 34.87363 824 ASN A O 1
ATOM 1267 N N . LEU A 1 182 ? 21.91629 49.45521 33.63936 1.000 30.03072 825 LEU A N 1
ATOM 1268 C CA . LEU A 1 182 ? 22.07108 50.46814 34.67803 1.000 32.99616 825 LEU A CA 1
ATOM 1269 C C . LEU A 1 182 ? 23.09728 51.52220 34.26218 1.000 34.83303 825 LEU A C 1
ATOM 1270 O O . LEU A 1 182 ? 22.83936 52.72520 34.36972 1.000 32.32124 825 LEU A O 1
ATOM 1275 N N . MET A 1 183 ? 24.27387 51.07690 33.79383 1.000 32.42149 826 MET A N 1
ATOM 1276 C CA . MET A 1 183 ? 25.27064 51.99423 33.25950 1.000 34.36310 826 MET A CA 1
ATOM 1277 C C . MET A 1 183 ? 24.63706 52.96600 32.27594 1.000 36.89751 826 MET A C 1
ATOM 1278 O O . MET A 1 183 ? 24.81795 54.18580 32.38471 1.000 32.26383 826 MET A O 1
ATOM 1283 N N . ASN A 1 184 ? 23.85664 52.44905 31.32264 1.000 34.28040 827 ASN A N 1
ATOM 1284 C CA . ASN A 1 184 ? 23.24101 53.34724 30.34621 1.000 35.77250 827 ASN A CA 1
ATOM 1285 C C . ASN A 1 184 ? 22.26981 54.32081 31.01248 1.000 37.43225 827 ASN A C 1
ATOM 1286 O O . ASN A 1 184 ? 22.20781 55.50158 30.64501 1.000 36.10222 827 ASN A O 1
ATOM 1291 N N . ALA A 1 185 ? 21.50999 53.84788 32.00299 1.000 36.63893 828 ALA A N 1
ATOM 1292 C CA . ALA A 1 185 ? 20.58905 54.72688 32.71137 1.000 35.39387 828 ALA A CA 1
ATOM 1293 C C . ALA A 1 185 ? 21.33560 55.81248 33.48322 1.000 34.68542 828 ALA A C 1
ATOM 1294 O O . ALA A 1 185 ? 20.83795 56.93309 33.61720 1.000 34.21513 828 ALA A O 1
ATOM 1296 N N . VAL A 1 186 ? 22.52075 55.50183 33.99876 1.000 30.77025 829 VAL A N 1
ATOM 1297 C CA . VAL A 1 186 ? 23.30066 56.51072 34.69753 1.000 31.78166 829 VAL A CA 1
ATOM 1298 C C . VAL A 1 186 ? 23.81437 57.56978 33.72284 1.000 37.02042 829 VAL A C 1
ATOM 1299 O O . VAL A 1 186 ? 23.78621 58.77312 34.02020 1.000 35.66015 829 VAL A O 1
ATOM 1303 N N . VAL A 1 187 ? 24.29731 57.14434 32.55133 1.000 31.32986 830 VAL A N 1
ATOM 1304 C CA . VAL A 1 187 ? 24.77155 58.08931 31.54219 1.000 32.53482 830 VAL A CA 1
ATOM 1305 C C . VAL A 1 187 ? 23.65575 59.04976 31.15416 1.000 33.53047 830 VAL A C 1
ATOM 1306 O O . VAL A 1 187 ? 23.85640 60.26758 31.07971 1.000 33.44645 830 VAL A O 1
ATOM 1310 N N . GLN A 1 188 ? 22.47678 58.50488 30.85126 1.000 33.61296 831 GLN A N 1
ATOM 1311 C CA . GLN A 1 188 ? 21.34293 59.33086 30.47226 1.000 33.36149 831 GLN A CA 1
ATOM 1312 C C . GLN A 1 188 ? 20.95351 60.25283 31.61259 1.000 40.00520 831 GLN A C 1
ATOM 1313 O O . GLN A 1 188 ? 20.62169 61.42216 31.38599 1.000 35.63542 831 GLN A O 1
ATOM 1319 N N . THR A 1 189 ? 21.02036 59.75151 32.85002 1.000 32.32256 832 THR A N 1
ATOM 1320 C CA . THR A 1 189 ? 20.67495 60.58856 33.98940 1.000 35.66263 832 THR A CA 1
ATOM 1321 C C . THR A 1 189 ? 21.65823 61.74317 34.16650 1.000 36.44432 832 THR A C 1
ATOM 1322 O O . THR A 1 189 ? 21.24336 62.86863 34.45689 1.000 32.51423 832 THR A O 1
ATOM 1326 N N . VAL A 1 190 ? 22.96123 61.47540 34.04133 1.000 34.74985 833 VAL A N 1
ATOM 1327 C CA . VAL A 1 190 ? 23.95321 62.54155 34.11844 1.000 35.92033 833 VAL A CA 1
ATOM 1328 C C . VAL A 1 190 ? 23.68975 63.59444 33.04702 1.000 38.33369 833 VAL A C 1
ATOM 1329 O O . VAL A 1 190 ? 23.56327 64.78901 33.34932 1.000 38.12525 833 VAL A O 1
ATOM 1333 N N . LYS A 1 191 ? 23.56543 63.16445 31.78574 1.000 35.51690 834 LYS A N 1
ATOM 1334 C CA . LYS A 1 191 ? 23.28321 64.10137 30.70096 1.000 33.33657 834 LYS A CA 1
ATOM 1335 C C . LYS A 1 191 ? 22.00724 64.88789 30.96765 1.000 39.07402 834 LYS A C 1
ATOM 1336 O O . LYS A 1 191 ? 21.97431 66.11933 30.81718 1.000 38.24897 834 LYS A O 1
ATOM 1342 N N . ALA A 1 192 ? 20.93329 64.18983 31.34543 1.000 35.91037 835 ALA A N 1
ATOM 1343 C CA . ALA A 1 192 ? 19.64764 64.86068 31.46867 1.000 37.61631 835 ALA A CA 1
ATOM 1344 C C . ALA A 1 192 ? 19.58204 65.72480 32.72211 1.000 41.70553 835 ALA A C 1
ATOM 1345 O O . ALA A 1 192 ? 18.79655 66.67949 32.76415 1.000 41.41581 835 ALA A O 1
ATOM 1347 N N . SER A 1 193 ? 20.38258 65.40833 33.74919 1.000 37.04747 836 SER A N 1
ATOM 1348 C CA . SER A 1 193 ? 20.44489 66.27041 34.92699 1.000 37.13468 836 SER A CA 1
ATOM 1349 C C . SER A 1 193 ? 21.10508 67.59904 34.58989 1.000 43.80570 836 SER A C 1
ATOM 1350 O O . SER A 1 193 ? 20.62994 68.66175 35.01335 1.000 42.72039 836 SER A O 1
ATOM 1353 N N . TYR A 1 194 ? 22.22095 67.55684 33.85901 1.000 39.26082 837 TYR A N 1
ATOM 1354 C CA . TYR A 1 194 ? 22.85020 68.79617 33.42135 1.000 41.19084 837 TYR A CA 1
ATOM 1355 C C . TYR A 1 194 ? 21.88743 69.62416 32.57516 1.000 41.52326 837 TYR A C 1
ATOM 1356 O O . TYR A 1 194 ? 21.67683 70.81314 32.83932 1.000 43.16054 837 TYR A O 1
ATOM 1365 N N . VAL A 1 195 ? 21.26905 69.00552 31.56705 1.000 39.36391 838 VAL A N 1
ATOM 1366 C CA . VAL A 1 195 ? 20.31236 69.72999 30.73128 1.000 39.40962 838 VAL A CA 1
ATOM 1367 C C . VAL A 1 195 ? 19.21991 70.36396 31.59085 1.000 48.30734 838 VAL A C 1
ATOM 1368 O O . VAL A 1 195 ? 18.96621 71.57481 31.51477 1.000 46.14264 838 VAL A O 1
ATOM 1372 N N . ALA A 1 196 ? 18.55770 69.55806 32.42756 1.000 42.93771 839 ALA A N 1
ATOM 1373 C CA . ALA A 1 196 ? 17.46861 70.09618 33.23702 1.000 47.73606 839 ALA A CA 1
ATOM 1374 C C . ALA A 1 196 ? 17.93665 71.23429 34.14070 1.000 49.80052 839 ALA A C 1
ATOM 1375 O O . ALA A 1 196 ? 17.15764 72.14752 34.43473 1.000 45.22500 839 ALA A O 1
ATOM 1377 N N . SER A 1 197 ? 19.19240 71.19625 34.59540 1.000 40.53536 840 SER A N 1
ATOM 1378 C CA . SER A 1 197 ? 19.67510 72.24789 35.48220 1.000 47.01714 840 SER A CA 1
ATOM 1379 C C . SER A 1 197 ? 19.77999 73.58697 34.75638 1.000 47.37378 840 SER A C 1
ATOM 1380 O O . SER A 1 197 ? 19.47781 74.63325 35.33825 1.000 49.75209 840 SER A O 1
ATOM 1383 N N . THR A 1 198 ? 20.21536 73.57683 33.48935 1.000 44.95778 841 THR A N 1
ATOM 1384 C CA . THR A 1 198 ? 20.33831 74.80124 32.70176 1.000 50.56419 841 THR A CA 1
ATOM 1385 C C . THR A 1 198 ? 18.99236 75.40546 32.35371 1.000 52.93391 841 THR A C 1
ATOM 1386 O O . THR A 1 198 ? 18.94931 76.43048 31.67269 1.000 52.15211 841 THR A O 1
ATOM 1390 N N . LYS A 1 199 ? 17.89662 74.78738 32.77799 1.000 50.69815 842 LYS A N 1
ATOM 1391 C CA . LYS A 1 199 ? 16.57679 75.34232 32.55446 1.000 52.12562 842 LYS A CA 1
ATOM 1392 C C . LYS A 1 199 ? 15.90491 75.71111 33.86742 1.000 60.29775 842 LYS A C 1
ATOM 1393 O O . LYS A 1 199 ? 14.70017 75.97213 33.88549 1.000 68.48233 842 LYS A O 1
ATOM 1399 N N . TYR A 1 200 ? 16.66724 75.76071 34.95667 1.000 57.03849 843 TYR A N 1
ATOM 1400 C CA . TYR A 1 200 ? 16.19283 76.20693 36.26200 1.000 63.83170 843 TYR A CA 1
ATOM 1401 C C . TYR A 1 200 ? 15.71343 77.65885 36.19309 1.000 68.97576 843 TYR A C 1
ATOM 1402 O O . TYR A 1 200 ? 16.47091 78.55817 35.82598 1.000 65.87538 843 TYR A O 1
ATOM 1411 N N . PRO A 1 212 ? 21.28456 75.53584 43.70658 1.000 72.70863 855 PRO A N 1
ATOM 1412 C CA . PRO A 1 212 ? 21.46113 74.19097 43.14487 1.000 77.48953 855 PRO A CA 1
ATOM 1413 C C . PRO A 1 212 ? 22.44847 73.32757 43.93454 1.000 72.64147 855 PRO A C 1
ATOM 1414 O O . PRO A 1 212 ? 23.65088 73.62548 43.96763 1.000 68.52619 855 PRO A O 1
ATOM 1418 N N . ALA A 1 213 ? 21.93940 72.25634 44.55279 1.000 69.71136 856 ALA A N 1
ATOM 1419 C CA . ALA A 1 213 ? 22.79896 71.33199 45.28760 1.000 75.03459 856 ALA A CA 1
ATOM 1420 C C . ALA A 1 213 ? 23.85264 70.67177 44.40093 1.000 66.53232 856 ALA A C 1
ATOM 1421 O O . ALA A 1 213 ? 24.79709 70.07538 44.93491 1.000 64.15390 856 ALA A O 1
ATOM 1423 N N . VAL A 1 214 ? 23.73166 70.78577 43.07610 1.000 61.37573 857 VAL A N 1
ATOM 1424 C CA . VAL A 1 214 ? 24.63574 70.14524 42.12754 1.000 58.51267 857 VAL A CA 1
ATOM 1425 C C . VAL A 1 214 ? 25.19327 71.20641 41.17936 1.000 47.98674 857 VAL A C 1
ATOM 1426 O O . VAL A 1 214 ? 24.46111 71.73998 40.33856 1.000 48.46541 857 VAL A O 1
ATOM 1430 N N . SER A 1 215 ? 26.48972 71.47434 41.27082 1.000 48.63902 858 SER A N 1
ATOM 1431 C CA . SER A 1 215 ? 27.12954 72.41764 40.36111 1.000 57.72080 858 SER A CA 1
ATOM 1432 C C . SER A 1 215 ? 27.66925 71.68776 39.13486 1.000 55.92621 858 SER A C 1
ATOM 1433 O O . SER A 1 215 ? 28.35489 70.66305 39.25603 1.000 55.55697 858 SER A O 1
ATOM 1436 N N . TRP A 1 216 ? 27.35752 72.23239 37.95849 1.000 55.61947 859 TRP A N 1
ATOM 1437 C CA . TRP A 1 216 ? 27.78825 71.69160 36.67295 1.000 48.50908 859 TRP A CA 1
ATOM 1438 C C . TRP A 1 216 ? 28.91749 72.56851 36.14229 1.000 55.23896 859 TRP A C 1
ATOM 1439 O O . TRP A 1 216 ? 28.72518 73.46644 35.32144 1.000 56.93442 859 TRP A O 1
ATOM 1450 N N . LYS A 1 217 ? 30.11464 72.29057 36.63875 1.000 60.23386 860 LYS A N 1
ATOM 1451 C CA . LYS A 1 217 ? 31.34019 72.96204 36.23243 1.000 57.61416 860 LYS A CA 1
ATOM 1452 C C . LYS A 1 217 ? 32.06409 72.07965 35.22166 1.000 57.17236 860 LYS A C 1
ATOM 1453 O O . LYS A 1 217 ? 32.46362 70.95950 35.54798 1.000 59.90341 860 LYS A O 1
ATOM 1459 N N . MET A 1 218 ? 32.21371 72.57079 33.99680 1.000 60.84481 861 MET A N 1
ATOM 1460 C CA . MET A 1 218 ? 33.03905 71.87759 33.01610 1.000 62.07990 861 MET A CA 1
ATOM 1461 C C . MET A 1 218 ? 34.45422 71.69097 33.55927 1.000 67.15054 861 MET A C 1
ATOM 1462 O O . MET A 1 218 ? 34.93117 72.46179 34.39631 1.000 70.30357 861 MET A O 1
ATOM 1467 N N . LYS A 1 219 ? 35.12699 70.64942 33.08960 1.000 60.49831 862 LYS A N 1
ATOM 1468 C CA . LYS A 1 219 ? 36.39390 70.25691 33.70218 1.000 66.03635 862 LYS A CA 1
ATOM 1469 C C . LYS A 1 219 ? 37.60370 70.85828 32.98376 1.000 73.24443 862 LYS A C 1
ATOM 1470 O O . LYS A 1 219 ? 38.62500 71.15429 33.61370 1.000 78.43486 862 LYS A O 1
ATOM 1476 N N . SER B 1 5 ? -9.73013 23.40278 67.23779 1.000 57.50732 648 SER B N 1
ATOM 1477 C CA . SER B 1 5 ? -8.87043 22.42759 66.56186 1.000 55.21123 648 SER B CA 1
ATOM 1478 C C . SER B 1 5 ? -9.24764 22.30439 65.07234 1.000 58.81587 648 SER B C 1
ATOM 1479 O O . SER B 1 5 ? -10.41932 22.52718 64.71419 1.000 57.65296 648 SER B O 1
ATOM 1482 N N . PRO B 1 6 ? -8.26237 21.98312 64.21427 1.000 52.95060 649 PRO B N 1
ATOM 1483 C CA . PRO B 1 6 ? -8.53382 21.88305 62.77014 1.000 52.99357 649 PRO B CA 1
ATOM 1484 C C . PRO B 1 6 ? -9.67815 20.92257 62.45586 1.000 56.31208 649 PRO B C 1
ATOM 1485 O O . PRO B 1 6 ? -9.89211 19.92173 63.14522 1.000 58.14198 649 PRO B O 1
ATOM 1489 N N . GLU B 1 7 ? -10.41719 21.25420 61.39800 1.000 54.61271 650 GLU B N 1
ATOM 1490 C CA . GLU B 1 7 ? -11.54300 20.44404 60.95601 1.000 61.99121 650 GLU B CA 1
ATOM 1491 C C . GLU B 1 7 ? -11.07822 19.07804 60.46376 1.000 59.52138 650 GLU B C 1
ATOM 1492 O O . GLU B 1 7 ? -10.09726 18.96805 59.72058 1.000 54.46527 650 GLU B O 1
ATOM 1498 N N . PHE B 1 8 ? -11.79282 18.03185 60.87440 1.000 61.30037 651 PHE B N 1
ATOM 1499 C CA . PHE B 1 8 ? -11.60502 16.72927 60.25185 1.000 59.13999 651 PHE B CA 1
ATOM 1500 C C . PHE B 1 8 ? -12.39768 16.65383 58.95069 1.000 53.98582 651 PHE B C 1
ATOM 1501 O O . PHE B 1 8 ? -13.44577 17.28539 58.79552 1.000 55.69333 651 PHE B O 1
ATOM 1509 N N . SER B 1 9 ? -11.87124 15.88453 58.00364 1.000 61.55490 652 SER B N 1
ATOM 1510 C CA . SER B 1 9 ? -12.53552 15.66152 56.72749 1.000 63.33040 652 SER B CA 1
ATOM 1511 C C . SER B 1 9 ? -12.14150 14.28004 56.22150 1.000 59.31486 652 SER B C 1
ATOM 1512 O O . SER B 1 9 ? -11.26474 13.61850 56.78396 1.000 56.50568 652 SER B O 1
ATOM 1515 N N . ARG B 1 10 ? -12.81015 13.84054 55.15637 1.000 61.29576 653 ARG B N 1
ATOM 1516 C CA . ARG B 1 10 ? -12.44139 12.59059 54.50429 1.000 70.20255 653 ARG B CA 1
ATOM 1517 C C . ARG B 1 10 ? -11.18758 12.80983 53.66354 1.000 71.38700 653 ARG B C 1
ATOM 1518 O O . ARG B 1 10 ? -11.14114 13.72067 52.82688 1.000 63.67915 653 ARG B O 1
ATOM 1526 N N . THR B 1 11 ? -10.16707 11.98174 53.89773 1.000 73.30574 654 THR B N 1
ATOM 1527 C CA . THR B 1 11 ? -8.86651 12.11506 53.25068 1.000 74.15542 654 THR B CA 1
ATOM 1528 C C . THR B 1 11 ? -8.45844 10.77931 52.63164 1.000 76.91029 654 THR B C 1
ATOM 1529 O O . THR B 1 11 ? -9.05285 9.73037 52.90500 1.000 76.94012 654 THR B O 1
ATOM 1533 N N . SER B 1 12 ? -7.43333 10.82794 51.78051 1.000 79.11055 655 SER B N 1
ATOM 1534 C CA . SER B 1 12 ? -6.96662 9.64273 51.05373 1.000 81.82933 655 SER B CA 1
ATOM 1535 C C . SER B 1 12 ? -5.56069 9.22334 51.49525 1.000 82.88759 655 SER B C 1
ATOM 1536 O O . SER B 1 12 ? -5.22696 8.03279 51.50762 1.000 78.34634 655 SER B O 1
ATOM 1539 N N . LEU B 1 20 ? -11.77571 6.07755 52.45784 1.000 83.63728 663 LEU B N 1
ATOM 1540 C CA . LEU B 1 20 ? -11.52356 7.40548 53.02025 1.000 80.05860 663 LEU B CA 1
ATOM 1541 C C . LEU B 1 20 ? -11.61956 7.38626 54.54615 1.000 80.78318 663 LEU B C 1
ATOM 1542 O O . LEU B 1 20 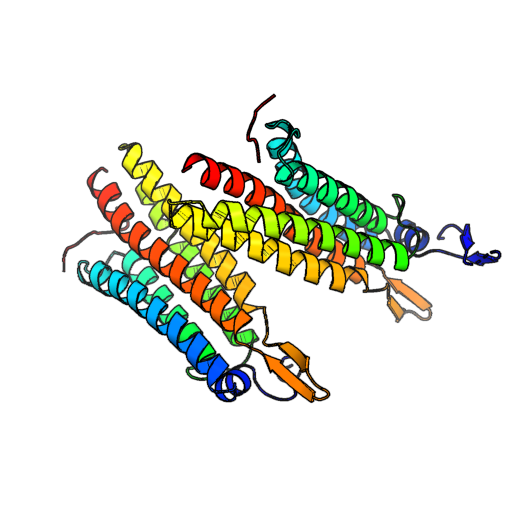? -12.59050 6.87705 55.11990 1.000 80.88203 663 LEU B O 1
ATOM 1547 N N . ILE B 1 21 ? -10.59997 7.95139 55.19344 1.000 76.98397 664 ILE B N 1
ATOM 1548 C CA . ILE B 1 21 ? -10.48408 7.97069 56.64470 1.000 70.99749 664 ILE B CA 1
ATOM 1549 C C . ILE B 1 21 ? -10.39285 9.42279 57.10960 1.000 68.82327 664 ILE B C 1
ATOM 1550 O O . ILE B 1 21 ? -9.98776 10.31677 56.36269 1.000 66.91081 664 ILE B O 1
ATOM 1555 N N . ALA B 1 22 ? -10.78289 9.65250 58.36166 1.000 64.56796 665 ALA B N 1
ATOM 1556 C CA . ALA B 1 22 ? -10.74360 10.99880 58.91586 1.000 59.65044 665 ALA B CA 1
ATOM 1557 C C . ALA B 1 22 ? -9.30363 11.48590 59.04318 1.000 66.10710 665 ALA B C 1
ATOM 1558 O O . ALA B 1 22 ? -8.40139 10.72937 59.41832 1.000 59.07347 665 ALA B O 1
ATOM 1560 N N . GLY B 1 23 ? -9.09660 12.76323 58.72022 1.000 61.73986 666 GLY B N 1
ATOM 1561 C CA . GLY B 1 23 ? -7.78761 13.38539 58.78624 1.000 58.13634 666 GLY B CA 1
ATOM 1562 C C . GLY B 1 23 ? -7.94166 14.89031 58.81994 1.000 63.19367 666 GLY B C 1
ATOM 1563 O O . GLY B 1 23 ? -9.02052 15.43593 58.56742 1.000 62.14610 666 GLY B O 1
ATOM 1564 N N . GLN B 1 24 ? -6.83862 15.56441 59.15196 1.000 56.29453 667 GLN B N 1
ATOM 1565 C CA . GLN B 1 24 ? -6.78184 17.02212 59.16154 1.000 55.78961 667 GLN B CA 1
ATOM 1566 C C . GLN B 1 24 ? -5.84507 17.46024 58.04414 1.000 51.54850 667 GLN B C 1
ATOM 1567 O O . GLN B 1 24 ? -4.62905 17.23836 58.11142 1.000 47.21905 667 GLN B O 1
ATOM 1573 N N . SER B 1 25 ? -6.42118 18.06139 57.01078 1.000 49.06187 668 SER B N 1
ATOM 1574 C CA . SER B 1 25 ? -5.66047 18.45520 55.83903 1.000 50.90517 668 SER B CA 1
ATOM 1575 C C . SER B 1 25 ? -4.84293 19.72069 56.10706 1.000 44.29857 668 SER B C 1
ATOM 1576 O O . SER B 1 25 ? -5.09010 20.48343 57.05664 1.000 47.95308 668 SER B O 1
ATOM 1579 N N . ALA B 1 26 ? -3.85740 19.93271 55.23089 1.000 49.10774 669 ALA B N 1
ATOM 1580 C CA . ALA B 1 26 ? -3.01905 21.12668 55.28195 1.000 45.27485 669 ALA B CA 1
ATOM 1581 C C . ALA B 1 26 ? -3.86007 22.40122 55.30139 1.000 42.91743 669 ALA B C 1
ATOM 1582 O O . ALA B 1 26 ? -3.63430 23.29647 56.12841 1.000 49.52272 669 ALA B O 1
ATOM 1584 N N . ARG B 1 27 ? -4.85891 22.49704 54.41559 1.000 42.75481 670 ARG B N 1
ATOM 1585 C CA . ARG B 1 27 ? -5.72082 23.67477 54.44267 1.000 41.28717 670 ARG B CA 1
ATOM 1586 C C . ARG B 1 27 ? -6.43119 23.79591 55.78322 1.000 42.17028 670 ARG B C 1
ATOM 1587 O O . ARG B 1 27 ? -6.52197 24.89120 56.34935 1.000 42.27601 670 ARG B O 1
ATOM 1595 N N . ALA B 1 28 ? -6.92469 22.67679 56.31987 1.000 44.53869 671 ALA B N 1
ATOM 1596 C CA . ALA B 1 28 ? -7.56386 22.71000 57.63432 1.000 43.06976 671 ALA B CA 1
ATOM 1597 C C . ALA B 1 28 ? -6.59186 23.14118 58.73203 1.000 40.20132 671 ALA B C 1
ATOM 1598 O O . ALA B 1 28 ? -6.99745 23.79782 59.69871 1.000 41.06805 671 ALA B O 1
ATOM 1600 N N . ILE B 1 29 ? -5.31454 22.76677 58.61435 1.000 41.23346 672 ILE B N 1
ATOM 1601 C CA . ILE B 1 29 ? -4.33145 23.15325 59.62317 1.000 39.02377 672 ILE B CA 1
ATOM 1602 C C . ILE B 1 29 ? -4.04348 24.64873 59.54891 1.000 48.81203 672 ILE B C 1
ATOM 1603 O O . ILE B 1 29 ? -3.97125 25.33052 60.58172 1.000 46.34881 672 ILE B O 1
ATOM 1608 N N . MET B 1 30 ? -3.88397 25.18835 58.33089 1.000 43.56825 673 MET B N 1
ATOM 1609 C CA . MET B 1 30 ? -3.74320 26.63947 58.18773 1.000 44.39486 673 MET B CA 1
ATOM 1610 C C . MET B 1 30 ? -4.91754 27.36649 58.82793 1.000 46.29581 673 MET B C 1
ATOM 1611 O O . MET B 1 30 ? -4.74341 28.43770 59.42270 1.000 41.81197 673 MET B O 1
ATOM 1616 N N . ALA B 1 31 ? -6.12026 26.78450 58.73585 1.000 44.38573 674 ALA B N 1
ATOM 1617 C CA . ALA B 1 31 ? -7.32879 27.47273 59.17623 1.000 44.02395 674 ALA B CA 1
ATOM 1618 C C . ALA B 1 31 ? -7.38166 27.67433 60.68573 1.000 51.07680 674 ALA B C 1
ATOM 1619 O O . ALA B 1 31 ? -8.11557 28.55596 61.15197 1.000 47.94309 674 ALA B O 1
ATOM 1621 N N . GLN B 1 32 ? -6.62805 26.89340 61.46268 1.000 46.11458 675 GLN B N 1
ATOM 1622 C CA . GLN B 1 32 ? -6.69516 27.00030 62.91490 1.000 56.31838 675 GLN B CA 1
ATOM 1623 C C . GLN B 1 32 ? -5.38118 27.42464 63.55874 1.000 59.84117 675 GLN B C 1
ATOM 1624 O O . GLN B 1 32 ? -5.27304 27.37614 64.78997 1.000 60.59772 675 GLN B O 1
ATOM 1630 N N . LEU B 1 33 ? -4.38323 27.83716 62.77059 1.000 57.43420 676 LEU B N 1
ATOM 1631 C CA . LEU B 1 33 ? -3.11583 28.30232 63.32010 1.000 52.86931 676 LEU B CA 1
ATOM 1632 C C . LEU B 1 33 ? -3.38772 29.33276 64.40903 1.000 53.99890 676 LEU B C 1
ATOM 1633 O O . LEU B 1 33 ? -4.39374 30.04871 64.34108 1.000 57.24228 676 LEU B O 1
ATOM 1638 N N . PRO B 1 34 ? -2.54085 29.42863 65.43113 1.000 55.06860 677 PRO B N 1
ATOM 1639 C CA . PRO B 1 34 ? -2.76420 30.43661 66.47601 1.000 52.67354 677 PRO B CA 1
ATOM 1640 C C . PRO B 1 34 ? -2.87670 31.83177 65.87476 1.000 56.56146 677 PRO B C 1
ATOM 1641 O O . PRO B 1 34 ? -2.20817 32.16036 64.89314 1.000 54.92681 677 PRO B O 1
ATOM 1645 N N . GLN B 1 35 ? -3.72900 32.66509 66.47719 1.000 55.05317 678 GLN B N 1
ATOM 1646 C CA . GLN B 1 35 ? -3.97413 33.98686 65.91102 1.000 60.13751 678 GLN B CA 1
ATOM 1647 C C . GLN B 1 35 ? -2.70743 34.83487 65.84254 1.000 59.66396 678 GLN B C 1
ATOM 1648 O O . GLN B 1 35 ? -2.65866 35.79472 65.06765 1.000 55.85643 678 GLN B O 1
ATOM 1654 N N . GLU B 1 36 ? -1.67315 34.49088 66.60691 1.000 56.57067 679 GLU B N 1
ATOM 1655 C CA . GLU B 1 36 ? -0.39145 35.16307 66.42785 1.000 56.12282 679 GLU B CA 1
ATOM 1656 C C . GLU B 1 36 ? 0.24810 34.77602 65.09494 1.000 58.72025 679 GLU B C 1
ATOM 1657 O O . GLU B 1 36 ? 0.81557 35.62613 64.40104 1.000 59.13210 679 GLU B O 1
ATOM 1663 N N . GLN B 1 37 ? 0.16328 33.49502 64.71966 1.000 51.13366 680 GLN B N 1
ATOM 1664 C CA . GLN B 1 37 ? 0.63521 33.05780 63.41099 1.000 49.15109 680 GLN B CA 1
ATOM 1665 C C . GLN B 1 37 ? -0.23234 33.62771 62.29760 1.000 51.86577 680 GLN B C 1
ATOM 1666 O O . GLN B 1 37 ? 0.28612 34.04533 61.25710 1.000 48.20635 680 GLN B O 1
ATOM 1672 N N . LYS B 1 38 ? -1.55518 33.65205 62.49677 1.000 50.81484 681 LYS B N 1
ATOM 1673 C CA . LYS B 1 38 ? -2.45355 34.18957 61.47813 1.000 53.22113 681 LYS B CA 1
ATOM 1674 C C . LYS B 1 38 ? -2.25296 35.68202 61.27187 1.000 52.62469 681 LYS B C 1
ATOM 1675 O O . LYS B 1 38 ? -2.50771 36.18724 60.17591 1.000 53.05474 681 LYS B O 1
ATOM 1681 N N . ALA B 1 39 ? -1.81686 36.40259 62.30561 1.000 51.25709 682 ALA B N 1
ATOM 1682 C CA . ALA B 1 39 ? -1.63077 37.83970 62.16186 1.000 52.31784 682 ALA B CA 1
ATOM 1683 C C . ALA B 1 39 ? -0.43400 38.14990 61.27580 1.000 51.65393 682 ALA B C 1
ATOM 1684 O O . ALA B 1 39 ? -0.50992 39.04059 60.42493 1.000 54.30286 682 ALA B O 1
ATOM 1686 N N . LYS B 1 40 ? 0.67573 37.41837 61.44500 1.000 52.51893 683 LYS B N 1
ATOM 1687 C CA . LYS B 1 40 ? 1.80452 37.58764 60.53199 1.000 51.86584 683 LYS B CA 1
ATOM 1688 C C . LYS B 1 40 ? 1.43743 37.20296 59.10178 1.000 52.06790 683 LYS B C 1
ATOM 1689 O O . LYS B 1 40 ? 1.96694 37.78397 58.14982 1.000 58.39715 683 LYS B O 1
ATOM 1695 N N . ILE B 1 41 ? 0.54091 36.23289 58.92328 1.000 48.97986 684 ILE B N 1
ATOM 1696 C CA . ILE B 1 41 ? 0.16791 35.82558 57.57211 1.000 54.23603 684 ILE B CA 1
ATOM 1697 C C . ILE B 1 41 ? -0.71801 36.88240 56.92297 1.000 52.04582 684 ILE B C 1
ATOM 1698 O O . ILE B 1 41 ? -0.57358 37.18644 55.73201 1.000 51.20643 684 ILE B O 1
ATOM 1703 N N . ALA B 1 42 ? -1.65195 37.44801 57.69283 1.000 48.46301 685 ALA B N 1
ATOM 1704 C CA . ALA B 1 42 ? -2.52288 38.50234 57.18415 1.000 54.44548 685 ALA B CA 1
ATOM 1705 C C . ALA B 1 42 ? -1.72080 39.71964 56.73300 1.000 51.84557 685 ALA B C 1
ATOM 1706 O O . ALA B 1 42 ? -2.01380 40.31745 55.69133 1.000 50.82052 685 ALA B O 1
ATOM 1708 N N . GLU B 1 43 ? -0.71971 40.10763 57.52194 1.000 48.29183 686 GLU B N 1
ATOM 1709 C CA . GLU B 1 43 ? 0.19425 41.17805 57.13755 1.000 60.12538 686 GLU B CA 1
ATOM 1710 C C . GLU B 1 43 ? 0.79522 40.92424 55.75745 1.000 58.79350 686 GLU B C 1
ATOM 1711 O O . GLU B 1 43 ? 0.82455 41.81876 54.90461 1.000 46.34727 686 GLU B O 1
ATOM 1717 N N . GLN B 1 44 ? 1.28460 39.69906 55.52726 1.000 52.67485 687 GLN B N 1
ATOM 1718 C CA . GLN B 1 44 ? 1.84788 39.33947 54.22889 1.000 48.83466 687 GLN B CA 1
ATOM 1719 C C . GLN B 1 44 ? 0.78291 39.33060 53.14091 1.000 46.96086 687 GLN B C 1
ATOM 1720 O O . GLN B 1 44 ? 1.05153 39.73060 52.00424 1.000 45.83065 687 GLN B O 1
ATOM 1726 N N . VAL B 1 45 ? -0.42289 38.84188 53.45350 1.000 49.26011 688 VAL B N 1
ATOM 1727 C CA . VAL B 1 45 ? -1.47612 38.79882 52.43937 1.000 49.28236 688 VAL B CA 1
ATOM 1728 C C . VAL B 1 45 ? -1.93224 40.21084 52.08022 1.000 50.59158 688 VAL B C 1
ATOM 1729 O O . VAL B 1 45 ? -2.26681 40.48325 50.92137 1.000 47.40136 688 VAL B O 1
ATOM 1733 N N . ALA B 1 46 ? -1.94792 41.12513 53.05897 1.000 51.52585 689 ALA B N 1
ATOM 1734 C CA . ALA B 1 46 ? -2.32717 42.51222 52.79394 1.000 54.81114 689 ALA B CA 1
ATOM 1735 C C . ALA B 1 46 ? -1.41151 43.12543 51.75023 1.000 56.01432 689 ALA B C 1
ATOM 1736 O O . ALA B 1 46 ? -1.87603 43.67277 50.74329 1.000 56.81475 689 ALA B O 1
ATOM 1738 N N . SER B 1 47 ? -0.09757 42.99637 51.95101 1.000 56.05705 690 SER B N 1
ATOM 1739 C CA . SER B 1 47 ? 0.84152 43.52858 50.97373 1.000 56.48050 690 SER B CA 1
ATOM 1740 C C . SER B 1 47 ? 0.73017 42.80680 49.63467 1.000 55.42827 690 SER B C 1
ATOM 1741 O O . SER B 1 47 ? 0.95967 43.41535 48.58178 1.000 59.52810 690 SER B O 1
ATOM 1744 N N . PHE B 1 48 ? 0.35142 41.52645 49.64029 1.000 52.68998 691 PHE B N 1
ATOM 1745 C CA . PHE B 1 48 ? 0.06893 40.85406 48.37362 1.000 50.44366 691 PHE B CA 1
ATOM 1746 C C . PHE B 1 48 ? -1.15006 41.46288 47.69334 1.000 49.83983 691 PHE B C 1
ATOM 1747 O O . PHE B 1 48 ? -1.18067 41.59154 46.46150 1.000 45.70351 691 PHE B O 1
ATOM 1755 N N . GLN B 1 49 ? -2.17448 41.81631 48.48204 1.000 52.35282 692 GLN B N 1
ATOM 1756 C CA . GLN B 1 49 ? -3.39723 42.38362 47.91453 1.000 57.04842 692 GLN B CA 1
ATOM 1757 C C . GLN B 1 49 ? -3.10347 43.68016 47.17331 1.000 51.95007 692 GLN B C 1
ATOM 1758 O O . GLN B 1 49 ? -3.66234 43.92679 46.09748 1.000 51.19107 692 GLN B O 1
ATOM 1764 N N . GLU B 1 50 ? -2.22568 44.51386 47.73941 1.000 48.13031 693 GLU B N 1
ATOM 1765 C CA . GLU B 1 50 ? -1.78969 45.73882 47.07495 1.000 53.58425 693 GLU B CA 1
ATOM 1766 C C . GLU B 1 50 ? -1.28368 45.45347 45.66632 1.000 56.91370 693 GLU B C 1
ATOM 1767 O O . GLU B 1 50 ? -1.70903 46.09267 44.69642 1.000 54.38611 693 GLU B O 1
ATOM 1773 N N . GLU B 1 51 ? -0.37842 44.48156 45.53004 1.000 54.21376 694 GLU B N 1
ATOM 1774 C CA . GLU B 1 51 ? 0.13168 44.16507 44.20384 1.000 47.85059 694 GLU B CA 1
ATOM 1775 C C . GLU B 1 51 ? -0.98620 43.68371 43.30180 1.000 49.66448 694 GLU B C 1
ATOM 1776 O O . GLU B 1 51 ? -1.01112 44.00713 42.11036 1.000 51.26072 694 GLU B O 1
ATOM 1782 N N . LYS B 1 52 ? -1.93534 42.92168 43.85658 1.000 52.37804 695 LYS B N 1
ATOM 1783 C CA . LYS B 1 52 ? -2.99016 42.36663 43.01831 1.000 52.02474 695 LYS B CA 1
ATOM 1784 C C . LYS B 1 52 ? -3.95282 43.44552 42.54067 1.000 54.51249 695 LYS B C 1
ATOM 1785 O O . LYS B 1 52 ? -4.49654 43.33573 41.43795 1.000 60.29653 695 LYS B O 1
ATOM 1791 N N . SER B 1 53 ? -4.19770 44.47376 43.35517 1.000 50.58867 696 SER B N 1
ATOM 1792 C CA . SER B 1 53 ? -4.95493 45.62595 42.87646 1.000 59.96632 696 SER B CA 1
ATOM 1793 C C . SER B 1 53 ? -4.35649 46.14799 41.57910 1.000 61.38833 696 SER B C 1
ATOM 1794 O O . SER B 1 53 ? -5.04237 46.23099 40.54924 1.000 57.07485 696 SER B O 1
ATOM 1797 N N . LYS B 1 54 ? -3.05116 46.45856 41.61551 1.000 55.50209 697 LYS B N 1
ATOM 1798 C CA . LYS B 1 54 ? -2.36671 47.04050 40.47018 1.000 54.44248 697 LYS B CA 1
ATOM 1799 C C . LYS B 1 54 ? -2.57168 46.21521 39.21071 1.000 56.92322 697 LYS B C 1
ATOM 1800 O O . LYS B 1 54 ? -2.66929 46.77849 38.11810 1.000 61.75891 697 LYS B O 1
ATOM 1806 N N . LEU B 1 55 ? -2.67927 44.88864 39.33576 1.000 58.95663 698 LEU B N 1
ATOM 1807 C CA . LEU B 1 55 ? -3.00437 44.08132 38.16247 1.000 57.72043 698 LEU B CA 1
ATOM 1808 C C . LEU B 1 55 ? -4.45637 44.28132 37.74508 1.000 64.96440 698 LEU B C 1
ATOM 1809 O O . LEU B 1 55 ? -4.76187 44.29867 36.54732 1.000 67.58992 698 LEU B O 1
ATOM 1814 N N . ASP B 1 56 ? -5.36400 44.43243 38.71760 1.000 69.35845 699 ASP B N 1
ATOM 1815 C CA . ASP B 1 56 ? -6.77883 44.64015 38.40334 1.000 69.79473 699 ASP B CA 1
ATOM 1816 C C . ASP B 1 56 ? -6.97076 45.90360 37.57423 1.000 62.01451 699 ASP B C 1
ATOM 1817 O O . ASP B 1 56 ? -7.64856 45.88764 36.54109 1.000 66.37655 699 ASP B O 1
ATOM 1822 N N . ALA B 1 57 ? -6.38343 47.01190 38.02302 1.000 61.59736 700 ALA B N 1
ATOM 1823 C CA . ALA B 1 57 ? -6.49837 48.26760 37.28781 1.000 67.52976 700 ALA B CA 1
ATOM 1824 C C . ALA B 1 57 ? -5.97017 48.12029 35.86653 1.000 72.67207 700 ALA B C 1
ATOM 1825 O O . ALA B 1 57 ? -6.60993 48.56033 34.90221 1.000 73.43990 700 ALA B O 1
ATOM 1827 N N . GLU B 1 58 ? -4.81330 47.47204 35.71862 1.000 62.98804 701 GLU B N 1
ATOM 1828 C CA . GLU B 1 58 ? -4.14278 47.42321 34.42658 1.000 62.18071 701 GLU B CA 1
ATOM 1829 C C . GLU B 1 58 ? -4.92707 46.58599 33.41961 1.000 70.30353 701 GLU B C 1
ATOM 1830 O O . GLU B 1 58 ? -5.12235 47.00816 32.27396 1.000 77.63151 701 GLU B O 1
ATOM 1836 N N . VAL B 1 59 ? -5.39146 45.39789 33.81951 1.000 68.58790 702 VAL B N 1
ATOM 1837 C CA . VAL B 1 59 ? -6.12440 44.55831 32.87174 1.000 71.65857 702 VAL B CA 1
ATOM 1838 C C . VAL B 1 59 ? -7.57106 44.99906 32.69187 1.000 72.45348 702 VAL B C 1
ATOM 1839 O O . VAL B 1 59 ? -8.21508 44.58514 31.71894 1.000 76.19453 702 VAL B O 1
ATOM 1843 N N . SER B 1 60 ? -8.11388 45.80730 33.60444 1.000 67.95272 703 SER B N 1
ATOM 1844 C CA . SER B 1 60 ? -9.41863 46.40428 33.34311 1.000 75.18746 703 SER B CA 1
ATOM 1845 C C . SER B 1 60 ? -9.37481 47.24838 32.07298 1.000 80.64435 703 SER B C 1
ATOM 1846 O O . SER B 1 60 ? -10.34797 47.29613 31.31210 1.000 81.86559 703 SER B O 1
ATOM 1849 N N . LYS B 1 61 ? -8.22773 47.86913 31.80132 1.000 79.29001 704 LYS B N 1
ATOM 1850 C CA . LYS B 1 61 ? -8.05279 48.81710 30.71352 1.000 77.68788 704 LYS B CA 1
ATOM 1851 C C . LYS B 1 61 ? -7.94042 48.16256 29.33790 1.000 82.10169 704 LYS B C 1
ATOM 1852 O O . LYS B 1 61 ? -7.58672 48.85028 28.37523 1.000 85.45405 704 LYS B O 1
ATOM 1858 N N . TRP B 1 62 ? -8.22111 46.86265 29.20658 1.000 77.14927 705 TRP B N 1
ATOM 1859 C CA . TRP B 1 62 ? -7.93480 46.19919 27.93910 1.000 83.84805 705 TRP B CA 1
ATOM 1860 C C . TRP B 1 62 ? -8.94738 45.10031 27.65393 1.000 85.56640 705 TRP B C 1
ATOM 1861 O O . TRP B 1 62 ? -9.56925 44.54165 28.55936 1.000 87.65263 705 TRP B O 1
ATOM 1872 N N . ASP B 1 63 ? -9.05777 44.76445 26.37311 1.000 86.58176 706 ASP B N 1
ATOM 1873 C CA . ASP B 1 63 ? -9.93352 43.70522 25.89478 1.000 89.83439 706 ASP B CA 1
ATOM 1874 C C . ASP B 1 63 ? -9.11925 42.44011 25.64642 1.000 90.37434 706 ASP B C 1
ATOM 1875 O O . ASP B 1 63 ? -8.09269 42.48206 24.95914 1.000 93.48864 706 ASP B O 1
ATOM 1880 N N . ASP B 1 64 ? -9.59467 41.31617 26.18654 1.000 86.35626 707 ASP B N 1
ATOM 1881 C CA . ASP B 1 64 ? -8.86318 40.05085 26.20093 1.000 89.48574 707 ASP B CA 1
ATOM 1882 C C . ASP B 1 64 ? -8.90720 39.29337 24.87438 1.000 92.60215 707 ASP B C 1
ATOM 1883 O O . ASP B 1 64 ? -8.43563 38.14915 24.82196 1.000 84.53928 707 ASP B O 1
ATOM 1888 N N . SER B 1 65 ? -9.45942 39.87445 23.81260 1.000 94.26866 708 SER B N 1
ATOM 1889 C CA . SER B 1 65 ? -9.54612 39.17033 22.53874 1.000 90.96387 708 SER B CA 1
ATOM 1890 C C . SER B 1 65 ? -8.22918 39.31837 21.78692 1.000 87.24746 708 SER B C 1
ATOM 1891 O O . SER B 1 65 ? -7.79056 40.43921 21.50376 1.000 88.20076 708 SER B O 1
ATOM 1894 N N . GLY B 1 66 ? -7.59667 38.18544 21.47569 1.000 91.85148 709 GLY B N 1
ATOM 1895 C CA . GLY B 1 66 ? -6.33288 38.16693 20.76461 1.000 96.88024 709 GLY B CA 1
ATOM 1896 C C . GLY B 1 66 ? -5.12244 38.58270 21.56891 1.000 94.61230 709 GLY B C 1
ATOM 1897 O O . GLY B 1 66 ? -3.99796 38.47367 21.06062 1.000 93.72312 709 GLY B O 1
ATOM 1898 N N . ASN B 1 67 ? -5.30882 39.05144 22.80472 1.000 92.98135 710 ASN B N 1
ATOM 1899 C CA . ASN B 1 67 ? -4.21567 39.49358 23.67124 1.000 86.74927 710 ASN B CA 1
ATOM 1900 C C . ASN B 1 67 ? -3.95433 38.41121 24.71709 1.000 81.04334 710 ASN B C 1
ATOM 1901 O O . ASN B 1 67 ? -4.33487 38.52722 25.88519 1.000 77.35794 710 ASN B O 1
ATOM 1906 N N . ASP B 1 68 ? -3.26858 37.34746 24.28233 1.000 79.52364 711 ASP B N 1
ATOM 1907 C CA . ASP B 1 68 ? -2.98260 36.22753 25.17241 1.000 73.99882 711 ASP B CA 1
ATOM 1908 C C . ASP B 1 68 ? -2.05744 36.61249 26.32840 1.000 77.64235 711 ASP B C 1
ATOM 1909 O O . ASP B 1 68 ? -1.96846 35.86028 27.30804 1.000 74.60973 711 ASP B O 1
ATOM 1914 N N . ILE B 1 69 ? -1.37061 37.75843 26.24444 1.000 76.43969 712 ILE B N 1
ATOM 1915 C CA . ILE B 1 69 ? -0.61492 38.25229 27.39426 1.000 69.76545 712 ILE B CA 1
ATOM 1916 C C . ILE B 1 69 ? -1.55985 38.54057 28.55296 1.000 71.27890 712 ILE B C 1
ATOM 1917 O O . ILE B 1 69 ? -1.31493 38.13477 29.69543 1.000 70.05793 712 ILE B O 1
ATOM 1922 N N . ILE B 1 70 ? -2.66247 39.23558 28.27293 1.000 67.24371 713 ILE B N 1
ATOM 1923 C CA . ILE B 1 70 ? -3.58308 39.60618 29.34151 1.000 71.29055 713 ILE B CA 1
ATOM 1924 C C . ILE B 1 70 ? -4.41269 38.40682 29.77965 1.000 69.06686 713 ILE B C 1
ATOM 1925 O O . ILE B 1 70 ? -4.72546 38.25038 30.96665 1.000 65.11942 713 ILE B O 1
ATOM 1930 N N . VAL B 1 71 ? -4.77980 37.54043 28.83670 1.000 70.55434 714 VAL B N 1
ATOM 1931 C CA . VAL B 1 71 ? -5.46644 36.30567 29.20464 1.000 72.45496 714 VAL B CA 1
ATOM 1932 C C . VAL B 1 71 ? -4.63949 35.54701 30.23546 1.000 68.65395 714 VAL B C 1
ATOM 1933 O O . VAL B 1 71 ? -5.13800 35.16373 31.29916 1.000 61.92745 714 VAL B O 1
ATOM 1937 N N . LEU B 1 72 ? -3.34143 35.37964 29.95411 1.000 69.12414 715 LEU B N 1
ATOM 1938 C CA . LEU B 1 72 ? -2.46326 34.62245 30.83666 1.000 68.37191 715 LEU B CA 1
ATOM 1939 C C . LEU B 1 72 ? -2.27597 35.31429 32.18192 1.000 61.79708 715 LEU B C 1
ATOM 1940 O O . LEU B 1 72 ? -2.15170 34.64154 33.21034 1.000 62.81091 715 LEU B O 1
ATOM 1945 N N . ALA B 1 73 ? -2.27485 36.64550 32.19912 1.000 62.70418 716 ALA B N 1
ATOM 1946 C CA . ALA B 1 73 ? -2.06607 37.37053 33.44719 1.000 60.03363 716 ALA B CA 1
ATOM 1947 C C . ALA B 1 73 ? -3.21616 37.14827 34.42193 1.000 60.80754 716 ALA B C 1
ATOM 1948 O O . ALA B 1 73 ? -2.99116 37.00048 35.62822 1.000 57.15254 716 ALA B O 1
ATOM 1950 N N . LYS B 1 74 ? -4.45888 37.14101 33.93167 1.000 64.22898 717 LYS B N 1
ATOM 1951 C CA . LYS B 1 74 ? -5.56969 36.86450 34.83768 1.000 63.16940 717 LYS B CA 1
ATOM 1952 C C . LYS B 1 74 ? -5.59061 35.40128 35.25324 1.000 51.10789 717 LYS B C 1
ATOM 1953 O O . LYS B 1 74 ? -6.00222 35.08346 36.36988 1.000 54.24939 717 LYS B O 1
ATOM 1959 N N . GLN B 1 75 ? -5.14418 34.50460 34.37988 1.000 52.72936 718 GLN B N 1
ATOM 1960 C CA . GLN B 1 75 ? -4.99698 33.10826 34.76668 1.000 55.37988 718 GLN B CA 1
ATOM 1961 C C . GLN B 1 75 ? -4.01421 32.97336 35.92600 1.000 60.36645 718 GLN B C 1
ATOM 1962 O O . GLN B 1 75 ? -4.30200 32.30601 36.92682 1.000 55.93100 718 GLN B O 1
ATOM 1968 N N . MET B 1 76 ? -2.85571 33.63579 35.82415 1.000 57.28668 719 MET B N 1
ATOM 1969 C CA . MET B 1 76 ? -1.86133 33.53947 36.88925 1.000 54.20375 719 MET B CA 1
ATOM 1970 C C . MET B 1 76 ? -2.35742 34.19332 38.16919 1.000 51.91146 719 MET B C 1
ATOM 1971 O O . MET B 1 76 ? -2.12102 33.67885 39.26731 1.000 49.04139 719 MET B O 1
ATOM 1976 N N . CYS B 1 77 ? -3.03945 35.33070 38.04861 1.000 51.52733 720 CYS B N 1
ATOM 1977 C CA . CYS B 1 77 ? -3.56696 36.00891 39.22645 1.000 47.92638 720 CYS B CA 1
ATOM 1978 C C . CYS B 1 77 ? -4.57087 35.13322 39.97101 1.000 52.64668 720 CYS B C 1
ATOM 1979 O O . CYS B 1 77 ? -4.57230 35.08783 41.20594 1.000 52.07051 720 CYS B O 1
ATOM 1982 N N . MET B 1 78 ? -5.43695 34.43748 39.23265 1.000 53.28436 721 MET B N 1
ATOM 1983 C CA . MET B 1 78 ? -6.51063 33.68182 39.86776 1.000 57.45152 721 MET B CA 1
ATOM 1984 C C . MET B 1 78 ? -5.94965 32.46921 40.60963 1.000 51.02857 721 MET B C 1
ATOM 1985 O O . MET B 1 78 ? -6.31752 32.20976 41.76057 1.000 50.48696 721 MET B O 1
ATOM 1990 N N . ILE B 1 79 ? -5.02572 31.73332 39.98455 1.000 46.28377 722 ILE B N 1
ATOM 1991 C CA . ILE B 1 79 ? -4.36477 30.63768 40.69001 1.000 47.83413 722 ILE B CA 1
ATOM 1992 C C . ILE B 1 79 ? -3.58702 31.16821 41.89019 1.000 49.35265 722 ILE B C 1
ATOM 1993 O O . ILE B 1 79 ? -3.55486 30.53212 42.95004 1.000 46.23801 722 ILE B O 1
ATOM 1998 N N . MET B 1 80 ? -2.97710 32.35774 41.75911 1.000 41.39969 723 MET B N 1
ATOM 1999 C CA . MET B 1 80 ? -2.19448 32.89730 42.86421 1.000 39.69895 723 MET B CA 1
ATOM 2000 C C . MET B 1 80 ? -3.08707 33.25529 44.03849 1.000 45.60469 723 MET B C 1
ATOM 2001 O O . MET B 1 80 ? -2.68317 33.11016 45.19784 1.000 44.27623 723 MET B O 1
ATOM 2006 N N . MET B 1 81 ? -4.30248 33.73394 43.76184 1.000 46.09618 724 MET B N 1
ATOM 2007 C CA . MET B 1 81 ? -5.24996 33.98332 44.84277 1.000 46.90834 724 MET B CA 1
ATOM 2008 C C . MET B 1 81 ? -5.71545 32.68321 45.48880 1.000 40.73877 724 MET B C 1
ATOM 2009 O O . MET B 1 81 ? -6.02095 32.66698 46.68580 1.000 37.94518 724 MET B O 1
ATOM 2014 N N . GLU B 1 82 ? -5.79191 31.59309 44.72080 1.000 39.69663 725 GLU B N 1
ATOM 2015 C CA . GLU B 1 82 ? -6.07272 30.30536 45.34282 1.000 44.43272 725 GLU B CA 1
ATOM 2016 C C . GLU B 1 82 ? -4.98635 29.95852 46.35370 1.000 50.03997 725 GLU B C 1
ATOM 2017 O O . GLU B 1 82 ? -5.27239 29.40247 47.42177 1.000 45.94847 725 GLU B O 1
ATOM 2023 N N . MET B 1 83 ? -3.73944 30.34665 46.06364 1.000 48.65933 726 MET B N 1
ATOM 2024 C CA . MET B 1 83 ? -2.62615 29.98053 46.93516 1.000 49.10001 726 MET B CA 1
ATOM 2025 C C . MET B 1 83 ? -2.61190 30.80888 48.20706 1.000 43.19825 726 MET B C 1
ATOM 2026 O O . MET B 1 83 ? -2.42633 30.26803 49.30394 1.000 48.58656 726 MET B O 1
ATOM 2031 N N . THR B 1 84 ? -2.77910 32.12562 48.08250 1.000 41.91160 727 THR B N 1
ATOM 2032 C CA . THR B 1 84 ? -2.82745 32.96695 49.27407 1.000 38.31484 727 THR B CA 1
ATOM 2033 C C . THR B 1 84 ? -4.04370 32.62597 50.13169 1.000 41.03902 727 THR B C 1
ATOM 2034 O O . THR B 1 84 ? -3.97307 32.68572 51.36340 1.000 41.62217 727 THR B O 1
ATOM 2038 N N . ASP B 1 85 ? -5.15424 32.24194 49.50081 1.000 43.20024 728 ASP B N 1
ATOM 2039 C CA . ASP B 1 85 ? -6.31794 31.78481 50.25673 1.000 48.22992 728 ASP B CA 1
ATOM 2040 C C . ASP B 1 85 ? -5.99840 30.51962 51.04223 1.000 45.66935 728 ASP B C 1
ATOM 2041 O O . ASP B 1 85 ? -6.40945 30.37687 52.20050 1.000 45.57420 728 ASP B O 1
ATOM 2046 N N . PHE B 1 86 ? -5.24068 29.60385 50.43703 1.000 41.52839 729 PHE B N 1
ATOM 2047 C CA . PHE B 1 86 ? -4.79403 28.42339 51.16444 1.000 43.53102 729 PHE B CA 1
ATOM 2048 C C . PHE B 1 86 ? -4.08451 28.80437 52.46198 1.000 46.16445 729 PHE B C 1
ATOM 2049 O O . PHE B 1 86 ? -4.32534 28.18768 53.50298 1.000 43.47577 729 PHE B O 1
ATOM 2057 N N . THR B 1 87 ? -3.22051 29.83088 52.43244 1.000 38.96479 730 THR B N 1
ATOM 2058 C CA . THR B 1 87 ? -2.48002 30.17312 53.64348 1.000 35.45387 730 THR B CA 1
ATOM 2059 C C . THR B 1 87 ? -3.40501 30.63631 54.76285 1.000 35.74586 730 THR B C 1
ATOM 2060 O O . THR B 1 87 ? -3.01173 30.60765 55.93046 1.000 38.94555 730 THR B O 1
ATOM 2064 N N . ARG B 1 88 ? -4.62240 31.05512 54.43636 1.000 39.26087 731 ARG B N 1
ATOM 2065 C CA . ARG B 1 88 ? -5.62591 31.41652 55.43259 1.000 43.19953 731 ARG B CA 1
ATOM 2066 C C . ARG B 1 88 ? -6.62794 30.29160 55.70063 1.000 46.42472 731 ARG B C 1
ATOM 2067 O O . ARG B 1 88 ? -7.58719 30.49765 56.45045 1.000 50.64377 731 ARG B O 1
ATOM 2075 N N . GLY B 1 89 ? -6.43146 29.11443 55.11126 1.000 41.28776 732 GLY B N 1
ATOM 2076 C CA . GLY B 1 89 ? -7.33022 27.99643 55.33234 1.000 45.20864 732 GLY B CA 1
ATOM 2077 C C . GLY B 1 89 ? -8.54379 27.97011 54.43212 1.000 49.67684 732 GLY B C 1
ATOM 2078 O O . GLY B 1 89 ? -9.50501 27.25472 54.74158 1.000 48.10452 732 GLY B O 1
ATOM 2079 N N . LYS B 1 90 ? -8.52748 28.71611 53.32142 1.000 44.14557 733 LYS B N 1
ATOM 2080 C CA . LYS B 1 90 ? -9.68570 28.89609 52.45321 1.000 45.36168 733 LYS B CA 1
ATOM 2081 C C . LYS B 1 90 ? -9.31594 28.54541 51.01702 1.000 48.25569 733 LYS B C 1
ATOM 2082 O O . LYS B 1 90 ? -8.16659 28.22072 50.70354 1.000 48.68798 733 LYS B O 1
ATOM 2088 N N . GLY B 1 91 ? -10.30871 28.62220 50.13351 1.000 47.26945 734 GLY B N 1
ATOM 2089 C CA . GLY B 1 91 ? -10.09981 28.34695 48.73529 1.000 42.67108 734 GLY B CA 1
ATOM 2090 C C . GLY B 1 91 ? -10.06538 26.86158 48.44376 1.000 48.83428 734 GLY B C 1
ATOM 2091 O O . GLY B 1 91 ? -10.22849 26.02256 49.33447 1.000 50.84550 734 GLY B O 1
ATOM 2092 N N . PRO B 1 92 ? -9.83673 26.51488 47.17372 1.000 48.61372 735 PRO B N 1
ATOM 2093 C CA . PRO B 1 92 ? -9.95414 25.11979 46.72884 1.000 46.23371 735 PRO B CA 1
ATOM 2094 C C . PRO B 1 92 ? -8.73862 24.22802 46.93072 1.000 48.09974 735 PRO B C 1
ATOM 2095 O O . PRO B 1 92 ? -8.85189 23.02208 46.68043 1.000 44.98953 735 PRO B O 1
ATOM 2099 N N . LEU B 1 93 ? -7.58750 24.74916 47.34653 1.000 49.07123 736 LEU B N 1
ATOM 2100 C CA . LEU B 1 93 ? -6.39182 23.92257 47.49060 1.000 43.48640 736 LEU B CA 1
ATOM 2101 C C . LEU B 1 93 ? -6.39613 23.30215 48.88152 1.000 48.08334 736 LEU B C 1
ATOM 2102 O O . LEU B 1 93 ? -6.17865 23.99605 49.88628 1.000 49.59121 736 LEU B O 1
ATOM 2107 N N . LYS B 1 94 ? -6.64040 21.99385 48.93676 1.000 50.93304 737 LYS B N 1
ATOM 2108 C CA . LYS B 1 94 ? -6.83877 21.29059 50.19547 1.000 46.04639 737 LYS B CA 1
ATOM 2109 C C . LYS B 1 94 ? -5.53346 20.71058 50.73053 1.000 44.02874 737 LYS B C 1
ATOM 2110 O O . LYS B 1 94 ? -5.21833 20.87265 51.91401 1.000 47.74499 737 LYS B O 1
ATOM 2116 N N . ASN B 1 95 ? -4.77167 20.05083 49.86624 1.000 45.10046 738 ASN B N 1
ATOM 2117 C CA . ASN B 1 95 ? -3.57192 19.30411 50.20805 1.000 49.87197 738 ASN B CA 1
ATOM 2118 C C . ASN B 1 95 ? -2.32706 19.99486 49.67254 1.000 52.47738 738 ASN B C 1
ATOM 2119 O O . ASN B 1 95 ? -2.39373 20.85422 48.78770 1.000 51.13179 738 ASN B O 1
ATOM 2124 N N . THR B 1 96 ? -1.18064 19.60280 50.23323 1.000 49.82671 739 THR B N 1
ATOM 2125 C CA . THR B 1 96 ? 0.09192 20.13510 49.76198 1.000 50.90253 739 THR B CA 1
ATOM 2126 C C . THR B 1 96 ? 0.24582 19.90024 48.27185 1.000 55.34599 739 THR B C 1
ATOM 2127 O O . THR B 1 96 ? 0.72172 20.77695 47.53541 1.000 50.61158 739 THR B O 1
ATOM 2131 N N . SER B 1 97 ? -0.18922 18.73260 47.80441 1.000 44.40618 740 SER B N 1
ATOM 2132 C CA . SER B 1 97 ? -0.06730 18.41446 46.39367 1.000 50.18451 740 SER B CA 1
ATOM 2133 C C . SER B 1 97 ? -0.91706 19.33775 45.53060 1.000 43.52744 740 SER B C 1
ATOM 2134 O O . SER B 1 97 ? -0.60639 19.51513 44.34951 1.000 46.07376 740 SER B O 1
ATOM 2137 N N . ASP B 1 98 ? -1.97502 19.93026 46.09392 1.000 43.56617 741 ASP B N 1
ATOM 2138 C CA . ASP B 1 98 ? -2.75797 20.92441 45.36345 1.000 45.91357 741 ASP B CA 1
ATOM 2139 C C . ASP B 1 98 ? -1.99826 22.24016 45.22276 1.000 47.52231 741 ASP B C 1
ATOM 2140 O O . ASP B 1 98 ? -2.09055 22.90870 44.18668 1.000 44.11108 741 ASP B O 1
ATOM 2145 N N . VAL B 1 99 ? -1.29177 22.65923 46.27596 1.000 47.98041 742 VAL B N 1
ATOM 2146 C CA . VAL B 1 99 ? -0.50306 23.88841 46.19309 1.000 44.40014 742 VAL B CA 1
ATOM 2147 C C . VAL B 1 99 ? 0.61124 23.73110 45.16826 1.000 41.69816 742 VAL B C 1
ATOM 2148 O O . VAL B 1 99 ? 0.88808 24.64636 44.38160 1.000 47.15937 742 VAL B O 1
ATOM 2152 N N . ILE B 1 100 ? 1.24456 22.55740 45.14727 1.000 44.68438 743 ILE B N 1
ATOM 2153 C CA . ILE B 1 100 ? 2.32934 22.28371 44.21098 1.000 47.53760 743 ILE B CA 1
ATOM 2154 C C . ILE B 1 100 ? 1.81793 22.28234 42.77665 1.000 45.90434 743 ILE B C 1
ATOM 2155 O O . ILE B 1 100 ? 2.44044 22.85756 41.87926 1.000 46.70746 743 ILE B O 1
ATOM 2160 N N . SER B 1 101 ? 0.68928 21.62288 42.52641 1.000 46.68472 744 SER B N 1
ATOM 2161 C CA . SER B 1 101 ? 0.20348 21.59138 41.15330 1.000 50.09017 744 SER B CA 1
ATOM 2162 C C . SER B 1 101 ? -0.29013 22.96692 40.70845 1.000 48.90901 744 SER B C 1
ATOM 2163 O O . SER B 1 101 ? -0.22043 23.28821 39.51763 1.000 52.72152 744 SER B O 1
ATOM 2166 N N . ALA B 1 102 ? -0.77395 23.79081 41.64343 1.000 41.74472 745 ALA B N 1
ATOM 2167 C CA . ALA B 1 102 ? -1.13755 25.16773 41.30934 1.000 46.37072 745 ALA B CA 1
ATOM 2168 C C . ALA B 1 102 ? 0.08882 25.99241 40.91535 1.000 48.01502 745 ALA B C 1
ATOM 2169 O O . ALA B 1 102 ? 0.04016 26.77243 39.95663 1.000 45.53801 745 ALA B O 1
ATOM 2171 N N . ALA B 1 103 ? 1.19853 25.83638 41.64061 1.000 47.09046 746 ALA B N 1
ATOM 2172 C CA . ALA B 1 103 ? 2.43087 26.51146 41.24544 1.000 46.81450 746 ALA B CA 1
ATOM 2173 C C . ALA B 1 103 ? 2.90339 26.02655 39.87769 1.000 48.12587 746 ALA B C 1
ATOM 2174 O O . ALA B 1 103 ? 3.42306 26.81396 39.07973 1.000 46.35192 746 ALA B O 1
ATOM 2176 N N . LYS B 1 104 ? 2.69861 24.73761 39.58097 1.000 46.33796 747 LYS B N 1
ATOM 2177 C CA . LYS B 1 104 ? 3.07213 24.18859 38.27852 1.000 46.06745 747 LYS B CA 1
ATOM 2178 C C . LYS B 1 104 ? 2.27845 24.83495 37.14989 1.000 48.57093 747 LYS B C 1
ATOM 2179 O O . LYS B 1 104 ? 2.84196 25.16929 36.10467 1.000 45.42868 747 LYS B O 1
ATOM 2185 N N . LYS B 1 105 ? 0.96734 25.01104 37.33221 1.000 49.35490 748 LYS B N 1
ATOM 2186 C CA . LYS B 1 105 ? 0.17249 25.63508 36.27834 1.000 51.17447 748 LYS B CA 1
ATOM 2187 C C . LYS B 1 105 ? 0.48686 27.11760 36.14980 1.000 50.53787 748 LYS B C 1
ATOM 2188 O O . LYS B 1 105 ? 0.40039 27.67676 35.05299 1.000 55.75514 748 LYS B O 1
ATOM 2194 N N . ILE B 1 106 ? 0.84832 27.77333 37.25061 1.000 49.98946 749 ILE B N 1
ATOM 2195 C CA . ILE B 1 106 ? 1.33805 29.14394 37.15487 1.000 48.62629 749 ILE B CA 1
ATOM 2196 C C . ILE B 1 106 ? 2.61521 29.18540 36.31820 1.000 45.16978 749 ILE B C 1
ATOM 2197 O O . ILE B 1 106 ? 2.75281 30.00396 35.40388 1.000 47.06772 749 ILE B O 1
ATOM 2202 N N . ALA B 1 107 ? 3.54526 28.26621 36.58477 1.000 44.88358 750 ALA B N 1
ATOM 2203 C CA . ALA B 1 107 ? 4.81612 28.26208 35.86395 1.000 48.13835 750 ALA B CA 1
ATOM 2204 C C . ALA B 1 107 ? 4.61888 28.02272 34.36915 1.000 54.32649 750 ALA B C 1
ATOM 2205 O O . ALA B 1 107 ? 5.32531 28.61149 33.53831 1.000 46.35147 750 ALA B O 1
ATOM 2207 N N . GLU B 1 108 ? 3.66751 27.15990 34.00336 1.000 52.25156 751 GLU B N 1
ATOM 2208 C CA . GLU B 1 108 ? 3.41260 26.92669 32.58704 1.000 54.65889 751 GLU B CA 1
ATOM 2209 C C . GLU B 1 108 ? 2.75208 28.13840 31.94110 1.000 54.88399 751 GLU B C 1
ATOM 2210 O O . GLU B 1 108 ? 3.04124 28.45861 30.78039 1.000 57.01377 751 GLU B O 1
ATOM 2216 N N . ALA B 1 109 ? 1.87709 28.83028 32.67173 1.000 46.50610 752 ALA B N 1
ATOM 2217 C CA . ALA B 1 109 ? 1.34079 30.08544 32.16216 1.000 53.98606 752 ALA B CA 1
ATOM 2218 C C . ALA B 1 109 ? 2.45346 31.10915 31.97499 1.000 55.40399 752 ALA B C 1
ATOM 2219 O O . ALA B 1 109 ? 2.53282 31.77345 30.93782 1.000 57.79849 752 ALA B O 1
ATOM 2221 N N . GLY B 1 110 ? 3.32686 31.24599 32.97605 1.000 52.59011 753 GLY B N 1
ATOM 2222 C CA . GLY B 1 110 ? 4.46584 32.14073 32.84318 1.000 52.29938 753 GLY B CA 1
ATOM 2223 C C . GLY B 1 110 ? 5.36560 31.78935 31.66863 1.000 57.95275 753 GLY B C 1
ATOM 2224 O O . GLY B 1 110 ? 5.89749 32.67751 30.99573 1.000 52.08433 753 GLY B O 1
ATOM 2225 N N . SER B 1 111 ? 5.55428 30.49084 31.40855 1.000 55.14628 754 SER B N 1
ATOM 2226 C CA . SER B 1 111 ? 6.30730 30.07541 30.22906 1.000 52.87376 754 SER B CA 1
ATOM 2227 C C . SER B 1 111 ? 5.65624 30.61257 28.96102 1.000 58.75265 754 SER B C 1
ATOM 2228 O O . SER B 1 111 ? 6.33121 31.17198 28.08786 1.000 54.14892 754 SER B O 1
ATOM 2231 N N . ARG B 1 112 ? 4.33052 30.46634 28.85676 1.000 63.25362 755 ARG B N 1
ATOM 2232 C CA . ARG B 1 112 ? 3.60797 30.97316 27.69404 1.000 60.36469 755 ARG B CA 1
ATOM 2233 C C . ARG B 1 112 ? 3.68704 32.48905 27.61699 1.000 60.53539 755 ARG B C 1
ATOM 2234 O O . ARG B 1 112 ? 3.84080 33.05679 26.52958 1.000 61.35013 755 ARG B O 1
ATOM 2242 N N . MET B 1 113 ? 3.59092 33.16185 28.76320 1.000 61.00816 756 MET B N 1
ATOM 2243 C CA . MET B 1 113 ? 3.72551 34.61235 28.78180 1.000 56.42522 756 MET B CA 1
ATOM 2244 C C . MET B 1 113 ? 5.13345 35.04400 28.38162 1.000 57.73101 756 MET B C 1
ATOM 2245 O O . MET B 1 113 ? 5.29936 35.99495 27.60981 1.000 56.38118 756 MET B O 1
ATOM 2250 N N . ASP B 1 114 ? 6.15697 34.35567 28.89335 1.000 57.71569 757 ASP B N 1
ATOM 2251 C CA . ASP B 1 114 ? 7.53224 34.64885 28.49996 1.000 60.54939 757 ASP B CA 1
ATOM 2252 C C . ASP B 1 114 ? 7.69393 34.55141 26.98676 1.000 65.17364 757 ASP B C 1
ATOM 2253 O O . ASP B 1 114 ? 8.29583 35.42941 26.35139 1.000 60.61260 757 ASP B O 1
ATOM 2258 N N . LYS B 1 115 ? 7.14494 33.48701 26.39511 1.000 60.91840 758 LYS B N 1
ATOM 2259 C CA . LYS B 1 115 ? 7.23657 33.27850 24.95497 1.000 62.68164 758 LYS B CA 1
ATOM 2260 C C . LYS B 1 115 ? 6.69453 34.48114 24.19831 1.000 58.33423 758 LYS B C 1
ATOM 2261 O O . LYS B 1 115 ? 7.40883 35.11876 23.41776 1.000 59.22057 758 LYS B O 1
ATOM 2267 N N . LEU B 1 116 ? 5.42548 34.81118 24.43595 1.000 59.24589 759 LEU B N 1
ATOM 2268 C CA . LEU B 1 116 ? 4.81378 35.94723 23.75561 1.000 58.04155 759 LEU B CA 1
ATOM 2269 C C . LEU B 1 116 ? 5.55563 37.23922 24.06417 1.000 65.01811 759 LEU B C 1
ATOM 2270 O O . LEU B 1 116 ? 5.80157 38.04983 23.16288 1.000 68.53294 759 LEU B O 1
ATOM 2275 N N . GLY B 1 117 ? 5.91201 37.45294 25.33386 1.000 58.02930 760 GLY B N 1
ATOM 2276 C CA . GLY B 1 117 ? 6.68016 38.63775 25.69032 1.000 54.94751 760 GLY B CA 1
ATOM 2277 C C . GLY B 1 117 ? 7.96077 38.77244 24.88796 1.000 54.99611 760 GLY B C 1
ATOM 2278 O O . GLY B 1 117 ? 8.25105 39.83445 24.33852 1.000 58.82046 760 GLY B O 1
ATOM 2279 N N . ARG B 1 118 ? 8.72689 37.68328 24.77631 1.000 57.90634 761 ARG B N 1
ATOM 2280 C CA . ARG B 1 118 ? 10.02114 37.76756 24.10887 1.000 57.52843 761 ARG B CA 1
ATOM 2281 C C . ARG B 1 118 ? 9.88197 38.05859 22.61632 1.000 66.74947 761 ARG B C 1
ATOM 2282 O O . ARG B 1 118 ? 10.75283 38.71416 22.03544 1.000 63.92782 761 ARG B O 1
ATOM 2290 N N . THR B 1 119 ? 8.79905 37.60859 21.97393 1.000 65.46873 762 THR B N 1
ATOM 2291 C CA . THR B 1 119 ? 8.61300 37.96076 20.56893 1.000 66.03796 762 THR B CA 1
ATOM 2292 C C . THR B 1 119 ? 8.23657 39.43251 20.41281 1.000 63.77404 762 THR B C 1
ATOM 2293 O O . THR B 1 119 ? 8.69697 40.09361 19.47627 1.000 65.20252 762 THR B O 1
ATOM 2297 N N . ILE B 1 120 ? 7.41774 39.96725 21.32425 1.000 55.95947 763 ILE B N 1
ATOM 2298 C CA . ILE B 1 120 ? 7.13725 41.40527 21.33371 1.000 61.93708 763 ILE B CA 1
ATOM 2299 C C . ILE B 1 120 ? 8.42997 42.20470 21.47969 1.000 63.93512 763 ILE B C 1
ATOM 2300 O O . ILE B 1 120 ? 8.67364 43.17822 20.75246 1.000 58.90176 763 ILE B O 1
ATOM 2305 N N . ALA B 1 121 ? 9.26090 41.82225 22.45196 1.000 62.34424 764 ALA B N 1
ATOM 2306 C CA . ALA B 1 121 ? 10.51727 42.52254 22.68370 1.000 62.94600 764 ALA B CA 1
ATOM 2307 C C . ALA B 1 121 ? 11.40848 42.48007 21.44523 1.000 65.06434 764 ALA B C 1
ATOM 2308 O O . ALA B 1 121 ? 11.99533 43.49752 21.05157 1.000 59.15612 764 ALA B O 1
ATOM 2310 N N . ASP B 1 122 ? 11.51582 41.30974 20.81664 1.000 61.04837 765 ASP B N 1
ATOM 2311 C CA . ASP B 1 122 ? 12.39077 41.14485 19.66318 1.000 67.48057 765 ASP B CA 1
ATOM 2312 C C . ASP B 1 122 ? 11.91009 41.91919 18.44230 1.000 70.14156 765 ASP B C 1
ATOM 2313 O O . ASP B 1 122 ? 12.70884 42.15828 17.53238 1.000 75.91603 765 ASP B O 1
ATOM 2318 N N . HIS B 1 123 ? 10.63711 42.31546 18.39783 1.000 68.02482 766 HIS B N 1
ATOM 2319 C CA . HIS B 1 123 ? 10.11874 43.17953 17.34338 1.000 68.38746 766 HIS B CA 1
ATOM 2320 C C . HIS B 1 123 ? 10.04500 44.63342 17.78026 1.000 66.82342 766 HIS B C 1
ATOM 2321 O O . HIS B 1 123 ? 9.38633 45.44000 17.11878 1.000 70.12542 766 HIS B O 1
ATOM 2328 N N . CYS B 1 124 ? 10.66745 44.97335 18.85881 1.000 61.90593 767 CYS B N 1
ATOM 2329 C CA . CYS B 1 124 ? 10.58409 46.35423 19.29118 1.000 62.27170 767 CYS B CA 1
ATOM 2330 C C . CYS B 1 124 ? 11.84144 47.08761 18.86098 1.000 62.73188 767 CYS B C 1
ATOM 2331 O O . CYS B 1 124 ? 12.95228 46.56417 19.04565 1.000 60.65775 767 CYS B O 1
ATOM 2334 N N . PRO B 1 125 ? 11.71003 48.26166 18.25035 1.000 65.53859 768 PRO B N 1
ATOM 2335 C CA . PRO B 1 125 ? 12.89623 48.97746 17.76273 1.000 64.89783 768 PRO B CA 1
ATOM 2336 C C . PRO B 1 125 ? 13.39382 50.03305 18.73911 1.000 59.76685 768 PRO B C 1
ATOM 2337 O O . PRO B 1 125 ? 14.50722 50.53954 18.58160 1.000 64.89202 768 PRO B O 1
ATOM 2341 N N . ASP B 1 126 ? 12.60028 50.37243 19.75314 1.000 54.82402 769 ASP B N 1
ATOM 2342 C CA . ASP B 1 126 ? 13.11529 51.14795 20.87802 1.000 53.69855 769 ASP B CA 1
ATOM 2343 C C . ASP B 1 126 ? 13.93059 50.20761 21.76631 1.000 52.84039 769 ASP B C 1
ATOM 2344 O O . ASP B 1 126 ? 13.37950 49.28796 22.37903 1.000 51.30307 769 ASP B O 1
ATOM 2349 N N . SER B 1 127 ? 15.24607 50.43460 21.83097 1.000 47.97423 770 SER B N 1
ATOM 2350 C CA . SER B 1 127 ? 16.13377 49.53785 22.56465 1.000 48.56989 770 SER B CA 1
ATOM 2351 C C . SER B 1 127 ? 15.87890 49.59675 24.06630 1.000 50.35273 770 SER B C 1
ATOM 2352 O O . SER B 1 127 ? 15.88290 48.56286 24.74076 1.000 48.72059 770 SER B O 1
ATOM 2355 N N . ALA B 1 128 ? 15.67682 50.79288 24.61327 1.000 49.58836 771 ALA B N 1
ATOM 2356 C CA . ALA B 1 128 ? 15.40157 50.90222 26.03717 1.000 48.82950 771 ALA B CA 1
ATOM 2357 C C . ALA B 1 128 ? 14.13910 50.12874 26.40879 1.000 50.53752 771 ALA B C 1
ATOM 2358 O O . ALA B 1 128 ? 14.12596 49.37913 27.39217 1.000 47.91909 771 ALA B O 1
ATOM 2360 N N . CYS B 1 129 ? 13.06851 50.28844 25.62121 1.000 49.45380 772 CYS B N 1
ATOM 2361 C CA . CYS B 1 129 ? 11.81069 49.60422 25.91706 1.000 46.75700 772 CYS B CA 1
ATOM 2362 C C . CYS B 1 129 ? 11.94418 48.09363 25.76738 1.000 51.14789 772 CYS B C 1
ATOM 2363 O O . CYS B 1 129 ? 11.31563 47.32894 26.51624 1.000 49.67568 772 CYS B O 1
ATOM 2366 N N . LYS B 1 130 ? 12.72095 47.64740 24.77880 1.000 42.02748 773 LYS B N 1
ATOM 2367 C CA . LYS B 1 130 ? 13.00434 46.22837 24.64383 1.000 43.55412 773 LYS B CA 1
ATOM 2368 C C . LYS B 1 130 ? 13.65696 45.68682 25.91241 1.000 41.86218 773 LYS B C 1
ATOM 2369 O O . LYS B 1 130 ? 13.18090 44.71034 26.49867 1.000 43.84675 773 LYS B O 1
ATOM 2375 N N . GLN B 1 131 ? 14.72940 46.34109 26.37033 1.000 41.46689 774 GLN B N 1
ATOM 2376 C CA . GLN B 1 131 ? 15.46299 45.87810 27.54486 1.000 39.93287 774 GLN B CA 1
ATOM 2377 C C . GLN B 1 131 ? 14.57666 45.85815 28.78915 1.000 44.32755 774 GLN B C 1
ATOM 2378 O O . GLN B 1 131 ? 14.60917 44.89440 29.55919 1.000 41.00254 774 GLN B O 1
ATOM 2384 N N . ASP B 1 132 ? 13.78303 46.91807 29.00429 1.000 42.81276 775 ASP B N 1
ATOM 2385 C CA . ASP B 1 132 ? 12.85140 46.94944 30.13123 1.000 42.34088 775 ASP B CA 1
ATOM 2386 C C . ASP B 1 132 ? 11.89718 45.75750 30.08826 1.000 44.40077 775 ASP B C 1
ATOM 2387 O O . ASP B 1 132 ? 11.69035 45.07193 31.09867 1.000 45.15529 775 ASP B O 1
ATOM 2392 N N . LEU B 1 133 ? 11.30942 45.48761 28.92322 1.000 38.59433 776 LEU B N 1
ATOM 2393 C CA . LEU B 1 133 ? 10.40150 44.35133 28.81778 1.000 42.34852 776 LEU B CA 1
ATOM 2394 C C . LEU B 1 133 ? 11.12384 43.05065 29.15318 1.000 43.25540 776 LEU B C 1
ATOM 2395 O O . LEU B 1 133 ? 10.62265 42.23681 29.93591 1.000 44.13687 776 LEU B O 1
ATOM 2400 N N . LEU B 1 134 ? 12.31597 42.84569 28.58004 1.000 36.36000 777 LEU B N 1
ATOM 2401 C CA . LEU B 1 134 ? 13.05264 41.61139 28.83437 1.000 44.40619 777 LEU B CA 1
ATOM 2402 C C . LEU B 1 134 ? 13.41266 41.46895 30.30857 1.000 40.49775 777 LEU B C 1
ATOM 2403 O O . LEU B 1 134 ? 13.44702 40.35027 30.82693 1.000 42.40859 777 LEU B O 1
ATOM 2408 N N . ALA B 1 135 ? 13.69420 42.58219 30.99499 1.000 36.37406 778 ALA B N 1
ATOM 2409 C CA . ALA B 1 135 ? 14.03835 42.49570 32.40931 1.000 37.29405 778 ALA B CA 1
ATOM 2410 C C . ALA B 1 135 ? 12.86588 41.95575 33.22074 1.000 42.38085 778 ALA B C 1
ATOM 2411 O O . ALA B 1 135 ? 13.04545 41.09979 34.10407 1.000 34.88679 778 ALA B O 1
ATOM 2413 N N . TYR B 1 136 ? 11.65380 42.42289 32.91052 1.000 35.81802 779 TYR B N 1
ATOM 2414 C CA . TYR B 1 136 ? 10.47550 41.97618 33.63946 1.000 39.27210 779 TYR B CA 1
ATOM 2415 C C . TYR B 1 136 ? 10.15715 40.51997 33.32458 1.000 41.26157 779 TYR B C 1
ATOM 2416 O O . TYR B 1 136 ? 9.74254 39.75794 34.20887 1.000 38.99712 779 TYR B O 1
ATOM 2425 N N . LEU B 1 137 ? 10.36140 40.11461 32.07100 1.000 39.96427 780 LEU B N 1
ATOM 2426 C CA . LEU B 1 137 ? 10.17851 38.71742 31.70717 1.000 42.17535 780 LEU B CA 1
ATOM 2427 C C . LEU B 1 137 ? 11.15009 37.81295 32.45522 1.000 41.26418 780 LEU B C 1
ATOM 2428 O O . LEU B 1 137 ? 10.79435 36.67544 32.79035 1.000 39.23511 780 LEU B O 1
ATOM 2433 N N . GLN B 1 138 ? 12.37440 38.28688 32.72416 1.000 37.59959 781 GLN B N 1
ATOM 2434 C CA . GLN B 1 138 ? 13.28719 37.50231 33.55758 1.000 41.24670 781 GLN B CA 1
ATOM 2435 C C . GLN B 1 138 ? 12.71615 37.30509 34.95351 1.000 37.36069 781 GLN B C 1
ATOM 2436 O O . GLN B 1 138 ? 12.89156 36.24234 35.55940 1.000 37.71242 781 GLN B O 1
ATOM 2442 N N . ARG B 1 139 ? 12.02304 38.31923 35.47493 1.000 34.20334 782 ARG B N 1
ATOM 2443 C CA . ARG B 1 139 ? 11.41109 38.19436 36.79386 1.000 38.02890 782 ARG B CA 1
ATOM 2444 C C . ARG B 1 139 ? 10.27396 37.18321 36.78664 1.000 37.06524 782 ARG B C 1
ATOM 2445 O O . ARG B 1 139 ? 10.08778 36.45158 37.76227 1.000 38.71562 782 ARG B O 1
ATOM 2453 N N . ILE B 1 140 ? 9.48452 37.15153 35.71166 1.000 35.45010 783 ILE B N 1
ATOM 2454 C CA . ILE B 1 140 ? 8.45550 36.12703 35.58027 1.000 40.33011 783 ILE B CA 1
ATOM 2455 C C . ILE B 1 140 ? 9.07545 34.75112 35.76154 1.000 42.40546 783 ILE B C 1
ATOM 2456 O O . ILE B 1 140 ? 8.61098 33.93882 36.56700 1.000 39.53304 783 ILE B O 1
ATOM 2461 N N . ALA B 1 141 ? 10.14178 34.47714 35.01068 1.000 41.24403 784 ALA B N 1
ATOM 2462 C CA . ALA B 1 141 ? 10.74842 33.15178 35.03763 1.000 40.67997 784 ALA B CA 1
ATOM 2463 C C . ALA B 1 141 ? 11.35642 32.84494 36.39999 1.000 40.45523 784 ALA B C 1
ATOM 2464 O O . ALA B 1 141 ? 11.21179 31.72844 36.90932 1.000 39.46989 784 ALA B O 1
ATOM 2466 N N . LEU B 1 142 ? 12.03340 33.82333 37.01141 1.000 41.44351 785 LEU B N 1
ATOM 2467 C CA . LEU B 1 142 ? 12.65041 33.58808 38.31562 1.000 42.80455 785 LEU B CA 1
ATOM 2468 C C . LEU B 1 142 ? 11.60018 33.40596 39.39828 1.000 40.86073 785 LEU B C 1
ATOM 2469 O O . LEU B 1 142 ? 11.74679 32.54856 40.28036 1.000 38.15155 785 LEU B O 1
ATOM 2474 N N . TYR B 1 143 ? 10.53606 34.19974 39.35399 1.000 39.47497 786 TYR B N 1
ATOM 2475 C CA . TYR B 1 143 ? 9.56333 34.12428 40.42891 1.000 38.34721 786 TYR B CA 1
ATOM 2476 C C . TYR B 1 143 ? 8.63736 32.92415 40.27641 1.000 40.74941 786 TYR B C 1
ATOM 2477 O O . TYR B 1 143 ? 8.14322 32.41468 41.28324 1.000 37.56316 786 TYR B O 1
ATOM 2486 N N . CYS B 1 144 ? 8.41250 32.44779 39.04546 1.000 36.63681 787 CYS B N 1
ATOM 2487 C CA . CYS B 1 144 ? 7.69115 31.19275 38.85592 1.000 40.44354 787 CYS B CA 1
ATOM 2488 C C . CYS B 1 144 ? 8.46259 30.03333 39.47175 1.000 42.99833 787 CYS B C 1
ATOM 2489 O O . CYS B 1 144 ? 7.91423 29.25699 40.26145 1.000 45.16439 787 CYS B O 1
ATOM 2492 N N . HIS B 1 145 ? 9.74517 29.90341 39.11382 1.000 42.87621 788 HIS B N 1
ATOM 2493 C CA . HIS B 1 145 ? 10.61205 28.90295 39.73230 1.000 40.45510 788 HIS B CA 1
ATOM 2494 C C . HIS B 1 145 ? 10.61489 29.02765 41.25309 1.000 39.97487 788 HIS B C 1
ATOM 2495 O O . HIS B 1 145 ? 10.58401 28.01982 41.96393 1.000 41.85430 788 HIS B O 1
ATOM 2502 N N . GLN B 1 146 ? 10.63107 30.25757 41.77295 1.000 36.96931 789 GLN B N 1
ATOM 2503 C CA . GLN B 1 146 ? 10.69566 30.44989 43.21883 1.000 39.39762 789 GLN B CA 1
ATOM 2504 C C . GLN B 1 146 ? 9.37235 30.10121 43.89195 1.000 42.18717 789 GLN B C 1
ATOM 2505 O O . GLN B 1 146 ? 9.35753 29.60865 45.02667 1.000 40.52757 789 GLN B O 1
ATOM 2511 N N . LEU B 1 147 ? 8.25105 30.38097 43.22588 1.000 37.86161 790 LEU B N 1
ATOM 2512 C CA . LEU B 1 147 ? 6.96129 29.93429 43.73233 1.000 38.00467 790 LEU B CA 1
ATOM 2513 C C . LEU B 1 147 ? 6.87899 28.40924 43.75725 1.000 39.35705 790 LEU B C 1
ATOM 2514 O O . LEU B 1 147 ? 6.37407 27.82899 44.72504 1.000 39.77550 790 LEU B O 1
ATOM 2519 N N . ASN B 1 148 ? 7.35199 27.74690 42.69065 1.000 36.90041 791 ASN B N 1
ATOM 2520 C CA . ASN B 1 148 ? 7.46329 26.28542 42.68974 1.000 40.26382 791 ASN B CA 1
ATOM 2521 C C . ASN B 1 148 ? 8.20885 25.80569 43.92306 1.000 40.58180 791 ASN B C 1
ATOM 2522 O O . ASN B 1 148 ? 7.73781 24.91949 44.64353 1.000 40.91988 791 ASN B O 1
ATOM 2527 N N . ILE B 1 149 ? 9.39139 26.37956 44.16931 1.000 37.14453 792 ILE B N 1
ATOM 2528 C CA . ILE B 1 149 ? 10.18040 25.98949 45.33007 1.000 38.98982 792 ILE B CA 1
ATOM 2529 C C . ILE B 1 149 ? 9.36331 26.15381 46.60494 1.000 44.38815 792 ILE B C 1
ATOM 2530 O O . ILE B 1 149 ? 9.26956 25.23481 47.42048 1.000 38.63738 792 ILE B O 1
ATOM 2535 N N . CYS B 1 150 ? 8.74786 27.32643 46.78875 1.000 38.24633 793 CYS B N 1
ATOM 2536 C CA . CYS B 1 150 ? 8.02192 27.59893 48.02890 1.000 40.27905 793 CYS B CA 1
ATOM 2537 C C . CYS B 1 150 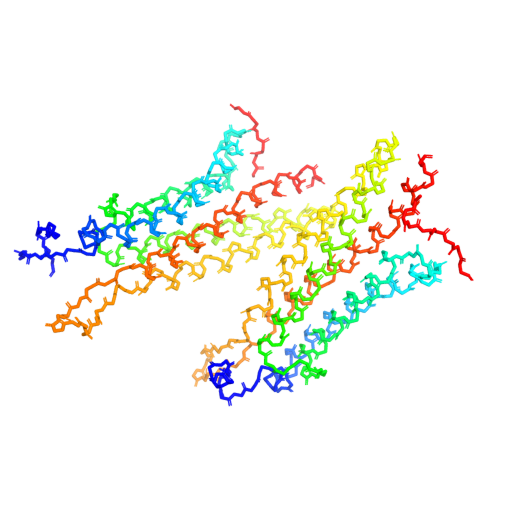? 6.74030 26.77784 48.16597 1.000 38.67378 793 CYS B C 1
ATOM 2538 O O . CYS B 1 150 ? 6.26840 26.57244 49.28384 1.000 38.31650 793 CYS B O 1
ATOM 2541 N N . SER B 1 151 ? 6.14352 26.34522 47.05909 1.000 38.60959 794 SER B N 1
ATOM 2542 C CA . SER B 1 151 ? 4.94155 25.53668 47.14563 1.000 43.90827 794 SER B CA 1
ATOM 2543 C C . SER B 1 151 ? 5.20221 24.19598 47.82336 1.000 44.21462 794 SER B C 1
ATOM 2544 O O . SER B 1 151 ? 4.26588 23.60356 48.36752 1.000 40.17369 794 SER B O 1
ATOM 2547 N N . LYS B 1 152 ? 6.45403 23.71610 47.80826 1.000 46.56579 795 LYS B N 1
ATOM 2548 C CA . LYS B 1 152 ? 6.83875 22.43802 48.39655 1.000 45.70110 795 LYS B CA 1
ATOM 2549 C C . LYS B 1 152 ? 7.19995 22.52898 49.87324 1.000 46.73337 795 LYS B C 1
ATOM 2550 O O . LYS B 1 152 ? 7.39798 21.48965 50.50660 1.000 54.89143 795 LYS B O 1
ATOM 2556 N N . VAL B 1 153 ? 7.30071 23.72896 50.44017 1.000 47.96739 796 VAL B N 1
ATOM 2557 C CA . VAL B 1 153 ? 7.64595 23.86119 51.85203 1.000 46.57134 796 VAL B CA 1
ATOM 2558 C C . VAL B 1 153 ? 6.43937 23.47583 52.70284 1.000 55.91324 796 VAL B C 1
ATOM 2559 O O . VAL B 1 153 ? 5.32983 23.99304 52.51301 1.000 50.53548 796 VAL B O 1
ATOM 2563 N N . LYS B 1 154 ? 6.63961 22.53670 53.62540 1.000 58.18373 797 LYS B N 1
ATOM 2564 C CA . LYS B 1 154 ? 5.57087 22.07385 54.49881 1.000 52.93247 797 LYS B CA 1
ATOM 2565 C C . LYS B 1 154 ? 5.59106 22.83782 55.81500 1.000 44.30439 797 LYS B C 1
ATOM 2566 O O . LYS B 1 154 ? 6.57082 23.49788 56.16217 1.000 43.35980 797 LYS B O 1
ATOM 2572 N N . ALA B 1 155 ? 4.47950 22.74819 56.54522 1.000 46.00450 798 ALA B N 1
ATOM 2573 C CA . ALA B 1 155 ? 4.46276 23.17670 57.93477 1.000 45.32724 798 ALA B CA 1
ATOM 2574 C C . ALA B 1 155 ? 5.54305 22.45125 58.72844 1.000 47.25833 798 ALA B C 1
ATOM 2575 O O . ALA B 1 155 ? 6.08880 21.42749 58.30822 1.000 43.38150 798 ALA B O 1
ATOM 2577 N N . GLU B 1 156 ? 5.85834 22.98215 59.89469 1.000 47.32763 799 GLU B N 1
ATOM 2578 C CA . GLU B 1 156 ? 6.82981 22.29550 60.72666 1.000 53.67912 799 GLU B CA 1
ATOM 2579 C C . GLU B 1 156 ? 6.26556 22.03220 62.11617 1.000 49.51556 799 GLU B C 1
ATOM 2580 O O . GLU B 1 156 ? 5.32504 22.69458 62.57363 1.000 42.29082 799 GLU B O 1
ATOM 2586 N N . VAL B 1 157 ? 6.85126 21.02605 62.76758 1.000 48.29060 800 VAL B N 1
ATOM 2587 C CA . VAL B 1 157 ? 6.54771 20.67711 64.14910 1.000 52.60233 800 VAL B CA 1
ATOM 2588 C C . VAL B 1 157 ? 7.82440 20.80758 64.96275 1.000 49.10683 800 VAL B C 1
ATOM 2589 O O . VAL B 1 157 ? 8.91711 20.46481 64.49411 1.000 45.90217 800 VAL B O 1
ATOM 2593 N N . GLN B 1 158 ? 7.67910 21.30422 66.18421 1.000 47.20758 801 GLN B N 1
ATOM 2594 C CA . GLN B 1 158 ? 8.81739 21.53768 67.05825 1.000 54.54086 801 GLN B CA 1
ATOM 2595 C C . GLN B 1 158 ? 8.43714 21.13834 68.47670 1.000 48.03266 801 GLN B C 1
ATOM 2596 O O . GLN B 1 158 ? 7.38608 21.54388 68.98457 1.000 46.33659 801 GLN B O 1
ATOM 2602 N N . ASN B 1 159 ? 9.28207 20.33941 69.10756 1.000 47.31322 802 ASN B N 1
ATOM 2603 C CA . ASN B 1 159 ? 9.11466 20.06015 70.53091 1.000 55.51494 802 ASN B CA 1
ATOM 2604 C C . ASN B 1 159 ? 9.42990 21.33044 71.33029 1.000 53.28096 802 ASN B C 1
ATOM 2605 O O . ASN B 1 159 ? 10.59806 21.72277 71.43687 1.000 53.16208 802 ASN B O 1
ATOM 2610 N N . LEU B 1 160 ? 8.39187 21.99623 71.86930 1.000 51.34533 803 LEU B N 1
ATOM 2611 C CA . LEU B 1 160 ? 8.56996 23.07919 72.83462 1.000 48.94115 803 LEU B CA 1
ATOM 2612 C C . LEU B 1 160 ? 7.47383 23.04854 73.89353 1.000 59.24858 803 LEU B C 1
ATOM 2613 O O . LEU B 1 160 ? 6.30874 22.77583 73.58854 1.000 61.77225 803 LEU B O 1
ATOM 2618 N N . GLY B 1 161 ? 7.84346 23.34605 75.13920 1.000 57.62940 804 GLY B N 1
ATOM 2619 C CA . GLY B 1 161 ? 6.84920 23.44942 76.19676 1.000 49.22642 804 GLY B CA 1
ATOM 2620 C C . GLY B 1 161 ? 6.25741 22.12832 76.63578 1.000 52.80778 804 GLY B C 1
ATOM 2621 O O . GLY B 1 161 ? 5.17607 22.10372 77.23744 1.000 45.89191 804 GLY B O 1
ATOM 2622 N N . GLY B 1 162 ? 6.94233 21.01991 76.35824 1.000 48.50348 805 GLY B N 1
ATOM 2623 C CA . GLY B 1 162 ? 6.35462 19.72152 76.60224 1.000 49.45181 805 GLY B CA 1
ATOM 2624 C C . GLY B 1 162 ? 5.26078 19.35483 75.63500 1.000 49.19578 805 GLY B C 1
ATOM 2625 O O . GLY B 1 162 ? 4.51787 18.40952 75.90263 1.000 48.07363 805 GLY B O 1
ATOM 2626 N N . GLU B 1 163 ? 5.12193 20.09741 74.53092 1.000 49.60542 806 GLU B N 1
ATOM 2627 C CA . GLU B 1 163 ? 4.19554 19.77594 73.45417 1.000 46.52466 806 GLU B CA 1
ATOM 2628 C C . GLU B 1 163 ? 4.94156 19.71879 72.12550 1.000 46.00587 806 GLU B C 1
ATOM 2629 O O . GLU B 1 163 ? 5.96564 20.37616 71.94754 1.000 49.72823 806 GLU B O 1
ATOM 2635 N N . LEU B 1 164 ? 4.43744 18.89977 71.20195 1.000 44.28860 807 LEU B N 1
ATOM 2636 C CA . LEU B 1 164 ? 4.85639 18.93322 69.80126 1.000 41.76480 807 LEU B CA 1
ATOM 2637 C C . LEU B 1 164 ? 3.94290 19.92972 69.08875 1.000 43.31020 807 LEU B C 1
ATOM 2638 O O . LEU B 1 164 ? 2.78063 19.62357 68.80765 1.000 42.14203 807 LEU B O 1
ATOM 2643 N N . VAL B 1 165 ? 4.43756 21.13963 68.81585 1.000 41.62741 808 VAL B N 1
ATOM 2644 C CA . VAL B 1 165 ? 3.55463 22.20576 68.33941 1.000 41.47933 808 VAL B CA 1
ATOM 2645 C C . VAL B 1 165 ? 3.74229 22.45004 66.84229 1.000 39.10022 808 VAL B C 1
ATOM 2646 O O . VAL B 1 165 ? 4.82885 22.28681 66.27156 1.000 38.36838 808 VAL B O 1
ATOM 2650 N N . VAL B 1 166 ? 2.64257 22.78342 66.19643 1.000 35.66719 809 VAL B N 1
ATOM 2651 C CA . VAL B 1 166 ? 2.60188 22.95088 64.75188 1.000 38.97669 809 VAL B CA 1
ATOM 2652 C C . VAL B 1 166 ? 2.75226 24.42945 64.41660 1.000 43.70755 809 VAL B C 1
ATOM 2653 O O . VAL B 1 166 ? 2.14087 25.29180 65.06185 1.000 39.17689 809 VAL B O 1
ATOM 2657 N N . SER B 1 167 ? 3.57578 24.73090 63.41888 1.000 36.41827 810 SER B N 1
ATOM 2658 C CA . SER B 1 167 ? 3.68874 26.09375 62.92239 1.000 46.88359 810 SER B CA 1
ATOM 2659 C C . SER B 1 167 ? 3.66258 26.06353 61.40889 1.000 41.38298 810 SER B C 1
ATOM 2660 O O . SER B 1 167 ? 4.45464 25.35000 60.78670 1.000 44.60022 810 SER B O 1
ATOM 2663 N N . GLY B 1 168 ? 2.74465 26.83454 60.82642 1.000 40.55915 811 GLY B N 1
ATOM 2664 C CA . GLY B 1 168 ? 2.71969 27.07441 59.39936 1.000 43.21584 811 GLY B CA 1
ATOM 2665 C C . GLY B 1 168 ? 3.17001 28.45317 58.94964 1.000 43.53564 811 GLY B C 1
ATOM 2666 O O . GLY B 1 168 ? 3.05168 28.75525 57.75726 1.000 38.72721 811 GLY B O 1
ATOM 2667 N N . VAL B 1 169 ? 3.70211 29.29240 59.85912 1.000 38.21836 812 VAL B N 1
ATOM 2668 C CA . VAL B 1 169 ? 4.02796 30.68412 59.51839 1.000 45.96270 812 VAL B CA 1
ATOM 2669 C C . VAL B 1 169 ? 5.02319 30.74612 58.37641 1.000 43.46636 812 VAL B C 1
ATOM 2670 O O . VAL B 1 169 ? 4.84361 31.50874 57.42034 1.000 43.04492 812 VAL B O 1
ATOM 2674 N N . ASP B 1 170 ? 6.11747 29.98670 58.49144 1.000 44.50532 813 ASP B N 1
ATOM 2675 C CA . ASP B 1 170 ? 7.26533 30.23884 57.62655 1.000 49.44546 813 ASP B CA 1
ATOM 2676 C C . ASP B 1 170 ? 7.00585 29.74799 56.20886 1.000 49.69741 813 ASP B C 1
ATOM 2677 O O . ASP B 1 170 ? 7.39150 30.41330 55.24391 1.000 53.32674 813 ASP B O 1
ATOM 2682 N N . SER B 1 171 ? 6.33106 28.60766 56.05040 1.000 45.42514 814 SER B N 1
ATOM 2683 C CA . SER B 1 171 ? 5.93692 28.20430 54.70206 1.000 46.97531 814 SER B CA 1
ATOM 2684 C C . SER B 1 171 ? 4.89943 29.16006 54.12302 1.000 42.09309 814 SER B C 1
ATOM 2685 O O . SER B 1 171 ? 4.93915 29.47069 52.92898 1.000 40.60933 814 SER B O 1
ATOM 2688 N N . ALA B 1 172 ? 3.95972 29.62821 54.94858 1.000 35.32433 815 ALA B N 1
ATOM 2689 C CA . ALA B 1 172 ? 2.93092 30.53134 54.45109 1.000 40.39274 815 ALA B CA 1
ATOM 2690 C C . ALA B 1 172 ? 3.53714 31.85385 53.99980 1.000 37.83679 815 ALA B C 1
ATOM 2691 O O . ALA B 1 172 ? 3.25945 32.32997 52.89573 1.000 37.11480 815 ALA B O 1
ATOM 2693 N N . MET B 1 173 ? 4.36231 32.46488 54.84786 1.000 37.27470 816 MET B N 1
ATOM 2694 C CA . MET B 1 173 ? 4.94196 33.75668 54.49818 1.000 42.73606 816 MET B CA 1
ATOM 2695 C C . MET B 1 173 ? 5.82852 33.63518 53.27312 1.000 41.06094 816 MET B C 1
ATOM 2696 O O . MET B 1 173 ? 5.81889 34.51144 52.40438 1.000 38.01709 816 MET B O 1
ATOM 2701 N N . SER B 1 174 ? 6.56059 32.52695 53.16074 1.000 41.24804 817 SER B N 1
ATOM 2702 C CA . SER B 1 174 ? 7.42658 32.33661 52.00509 1.000 45.86204 817 SER B CA 1
ATOM 2703 C C . SER B 1 174 ? 6.61608 32.17080 50.72819 1.000 42.63072 817 SER B C 1
ATOM 2704 O O . SER B 1 174 ? 6.96620 32.74242 49.68823 1.000 40.73221 817 SER B O 1
ATOM 2707 N N . LEU B 1 175 ? 5.52937 31.39501 50.79029 1.000 34.32443 818 LEU B N 1
ATOM 2708 C CA . LEU B 1 175 ? 4.62550 31.28817 49.64869 1.000 37.68916 818 LEU B CA 1
ATOM 2709 C C . LEU B 1 175 ? 4.07181 32.65717 49.24253 1.000 37.45374 818 LEU B C 1
ATOM 2710 O O . LEU B 1 175 ? 4.01374 32.98254 48.05153 1.000 34.27852 818 LEU B O 1
ATOM 2715 N N . ILE B 1 176 ? 3.65116 33.46797 50.21602 1.000 32.48582 819 ILE B N 1
ATOM 2716 C CA . ILE B 1 176 ? 2.98006 34.72377 49.89235 1.000 37.06585 819 ILE B CA 1
ATOM 2717 C C . ILE B 1 176 ? 3.97116 35.74110 49.33184 1.000 37.62897 819 ILE B C 1
ATOM 2718 O O . ILE B 1 176 ? 3.67544 36.44421 48.35940 1.000 38.15947 819 ILE B O 1
ATOM 2723 N N . GLN B 1 177 ? 5.15991 35.83391 49.92377 1.000 39.78224 820 GLN B N 1
ATOM 2724 C CA . GLN B 1 177 ? 6.14801 36.73655 49.35914 1.000 39.99297 820 GLN B CA 1
ATOM 2725 C C . GLN B 1 177 ? 6.51601 36.32117 47.93516 1.000 40.27209 820 GLN B C 1
ATOM 2726 O O . GLN B 1 177 ? 6.63265 37.17499 47.05302 1.000 35.69459 820 GLN B O 1
ATOM 2732 N N . ALA B 1 178 ? 6.61792 35.01003 47.66503 1.000 36.43625 821 ALA B N 1
ATOM 2733 C CA . ALA B 1 178 ? 6.85678 34.54655 46.29935 1.000 35.94108 821 ALA B CA 1
ATOM 2734 C C . ALA B 1 178 ? 5.73672 34.98327 45.35503 1.000 43.64325 821 ALA B C 1
ATOM 2735 O O . ALA B 1 178 ? 6.00522 35.45425 44.24274 1.000 38.90786 821 ALA B O 1
ATOM 2737 N N . ALA B 1 179 ? 4.47236 34.83401 45.77504 1.000 40.09980 822 ALA B N 1
ATOM 2738 C CA . ALA B 1 179 ? 3.37662 35.25459 44.90760 1.000 39.91003 822 ALA B CA 1
ATOM 2739 C C . ALA B 1 179 ? 3.34767 36.77113 44.74345 1.000 37.85735 822 ALA B C 1
ATOM 2740 O O . ALA B 1 179 ? 2.96339 37.26939 43.68171 1.000 37.34381 822 ALA B O 1
ATOM 2742 N N . LYS B 1 180 ? 3.75515 37.51035 45.76839 1.000 35.03843 823 LYS B N 1
ATOM 2743 C CA . LYS B 1 180 ? 3.77309 38.96033 45.65508 1.000 41.73323 823 LYS B CA 1
ATOM 2744 C C . LYS B 1 180 ? 4.83248 39.42586 44.65306 1.000 43.74958 823 LYS B C 1
ATOM 2745 O O . LYS B 1 180 ? 4.57218 40.32454 43.84314 1.000 43.51454 823 LYS B O 1
ATOM 2751 N N . ASN B 1 181 ? 6.02731 38.82995 44.68644 1.000 38.67104 824 ASN B N 1
ATOM 2752 C CA . ASN B 1 181 ? 7.03578 39.14928 43.67967 1.000 39.81922 824 ASN B CA 1
ATOM 2753 C C . ASN B 1 181 ? 6.51901 38.85740 42.27725 1.000 41.46427 824 ASN B C 1
ATOM 2754 O O . ASN B 1 181 ? 6.64044 39.68902 41.37601 1.000 45.87602 824 ASN B O 1
ATOM 2759 N N . LEU B 1 182 ? 5.96514 37.66329 42.06521 1.000 38.94231 825 LEU B N 1
ATOM 2760 C CA . LEU B 1 182 ? 5.50027 37.30469 40.73127 1.000 39.44472 825 LEU B CA 1
ATOM 2761 C C . LEU B 1 182 ? 4.36519 38.21777 40.29236 1.000 44.24085 825 LEU B C 1
ATOM 2762 O O . LEU B 1 182 ? 4.31496 38.64460 39.12980 1.000 39.76225 825 LEU B O 1
ATOM 2767 N N . MET B 1 183 ? 3.44611 38.52422 41.21250 1.000 37.73449 826 MET B N 1
ATOM 2768 C CA . MET B 1 183 ? 2.35028 39.44066 40.90681 1.000 41.10642 826 MET B CA 1
ATOM 2769 C C . MET B 1 183 ? 2.88523 40.78328 40.41698 1.000 41.98720 826 MET B C 1
ATOM 2770 O O . MET B 1 183 ? 2.42793 41.31530 39.39990 1.000 45.21392 826 MET B O 1
ATOM 2775 N N . ASN B 1 184 ? 3.87160 41.33973 41.11881 1.000 40.20980 827 ASN B N 1
ATOM 2776 C CA . ASN B 1 184 ? 4.43579 42.60816 40.67912 1.000 44.20769 827 ASN B CA 1
ATOM 2777 C C . ASN B 1 184 ? 5.10595 42.47760 39.31701 1.000 50.02762 827 ASN B C 1
ATOM 2778 O O . ASN B 1 184 ? 5.05385 43.40905 38.50668 1.000 47.13107 827 ASN B O 1
ATOM 2783 N N . ALA B 1 185 ? 5.74574 41.33187 39.05066 1.000 41.21049 828 ALA B N 1
ATOM 2784 C CA . ALA B 1 185 ? 6.42239 41.13584 37.77242 1.000 40.57930 828 ALA B CA 1
ATOM 2785 C C . ALA B 1 185 ? 5.42528 41.05328 36.62998 1.000 44.51625 828 ALA B C 1
ATOM 2786 O O . ALA B 1 185 ? 5.71099 41.51702 35.51628 1.000 37.93431 828 ALA B O 1
ATOM 2788 N N . VAL B 1 186 ? 4.26355 40.43893 36.88666 1.000 43.56484 829 VAL B N 1
ATOM 2789 C CA . VAL B 1 186 ? 3.22957 40.27874 35.86848 1.000 46.98423 829 VAL B CA 1
ATOM 2790 C C . VAL B 1 186 ? 2.63601 41.63236 35.47789 1.000 50.60239 829 VAL B C 1
ATOM 2791 O O . VAL B 1 186 ? 2.39635 41.90299 34.29386 1.000 48.55300 829 VAL B O 1
ATOM 2795 N N . VAL B 1 187 ? 2.35701 42.49063 36.45577 1.000 43.27447 830 VAL B N 1
ATOM 2796 C CA . VAL B 1 187 ? 1.76256 43.77067 36.10209 1.000 50.77082 830 VAL B CA 1
ATOM 2797 C C . VAL B 1 187 ? 2.78288 44.63720 35.36775 1.000 54.13000 830 VAL B C 1
ATOM 2798 O O . VAL B 1 187 ? 2.46899 45.24230 34.33841 1.000 55.71850 830 VAL B O 1
ATOM 2802 N N . GLN B 1 188 ? 4.03043 44.66870 35.84950 1.000 53.07484 831 GLN B N 1
ATOM 2803 C CA . GLN B 1 188 ? 5.08704 45.36580 35.12240 1.000 50.13976 831 GLN B CA 1
ATOM 2804 C C . GLN B 1 188 ? 5.28104 44.79375 33.72180 1.000 50.03870 831 GLN B C 1
ATOM 2805 O O . GLN B 1 188 ? 5.60891 45.53417 32.79248 1.000 55.57661 831 GLN B O 1
ATOM 2811 N N . THR B 1 189 ? 5.04529 43.49864 33.53884 1.000 47.02438 832 THR B N 1
ATOM 2812 C CA . THR B 1 189 ? 5.21058 42.90193 32.22000 1.000 48.13849 832 THR B CA 1
ATOM 2813 C C . THR B 1 189 ? 4.10813 43.34895 31.27382 1.000 56.81152 832 THR B C 1
ATOM 2814 O O . THR B 1 189 ? 4.35256 43.54483 30.07751 1.000 54.43077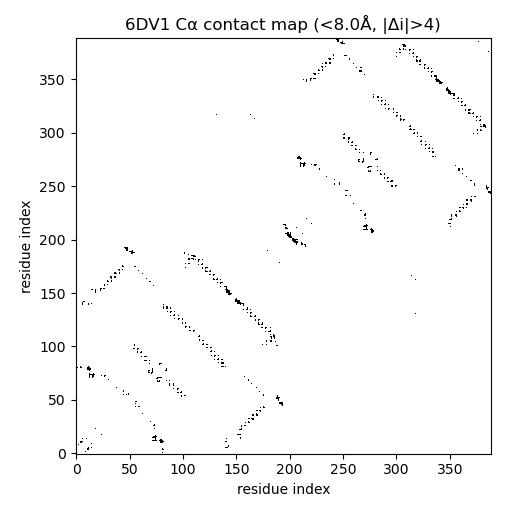 832 THR B O 1
ATOM 2818 N N . VAL B 1 190 ? 2.88780 43.51501 31.78882 1.000 57.52459 833 VAL B N 1
ATOM 2819 C CA . VAL B 1 190 ? 1.79499 44.00285 30.95339 1.000 59.68022 833 VAL B CA 1
ATOM 2820 C C . VAL B 1 190 ? 2.05352 45.44785 30.53806 1.000 50.66903 833 VAL B C 1
ATOM 2821 O O . VAL B 1 190 ? 2.00684 45.78287 29.35170 1.000 55.60348 833 VAL B O 1
ATOM 2825 N N . LYS B 1 191 ? 2.34335 46.31748 31.50819 1.000 51.48358 834 LYS B N 1
ATOM 2826 C CA . LYS B 1 191 ? 2.66673 47.70770 31.20304 1.000 54.08107 834 LYS B CA 1
ATOM 2827 C C . LYS B 1 191 ? 3.78551 47.81762 30.17062 1.000 59.75973 834 LYS B C 1
ATOM 2828 O O . LYS B 1 191 ? 3.76771 48.71611 29.32085 1.000 61.65183 834 LYS B O 1
ATOM 2834 N N . ALA B 1 192 ? 4.77074 46.91731 30.22515 1.000 52.45982 835 ALA B N 1
ATOM 2835 C CA . ALA B 1 192 ? 5.91360 47.03032 29.32975 1.000 53.25630 835 ALA B CA 1
ATOM 2836 C C . ALA B 1 192 ? 5.67849 46.34357 28.00056 1.000 56.99445 835 ALA B C 1
ATOM 2837 O O . ALA B 1 192 ? 6.27202 46.74768 26.99396 1.000 57.49108 835 ALA B O 1
ATOM 2839 N N . SER B 1 193 ? 4.83438 45.31139 27.97679 1.000 55.97412 836 SER B N 1
ATOM 2840 C CA . SER B 1 193 ? 4.45082 44.70201 26.70879 1.000 58.63487 836 SER B CA 1
ATOM 2841 C C . SER B 1 193 ? 3.67446 45.68872 25.84340 1.000 61.66638 836 SER B C 1
ATOM 2842 O O . SER B 1 193 ? 3.81704 45.69494 24.61271 1.000 59.83396 836 SER B O 1
ATOM 2845 N N . TYR B 1 194 ? 2.84590 46.52723 26.47148 1.000 61.77124 837 TYR B N 1
ATOM 2846 C CA . TYR B 1 194 ? 2.09959 47.52854 25.72187 1.000 66.91290 837 TYR B CA 1
ATOM 2847 C C . TYR B 1 194 ? 3.02194 48.63573 25.23049 1.000 64.61889 837 TYR B C 1
ATOM 2848 O O . TYR B 1 194 ? 2.98164 49.01382 24.05362 1.000 69.30959 837 TYR B O 1
ATOM 2857 N N . VAL B 1 195 ? 3.85593 49.17260 26.12280 1.000 63.15308 838 VAL B N 1
ATOM 2858 C CA . VAL B 1 195 ? 4.78377 50.23441 25.73649 1.000 59.29508 838 VAL B CA 1
ATOM 2859 C C . VAL B 1 195 ? 5.65536 49.77884 24.57041 1.000 65.33328 838 VAL B C 1
ATOM 2860 O O . VA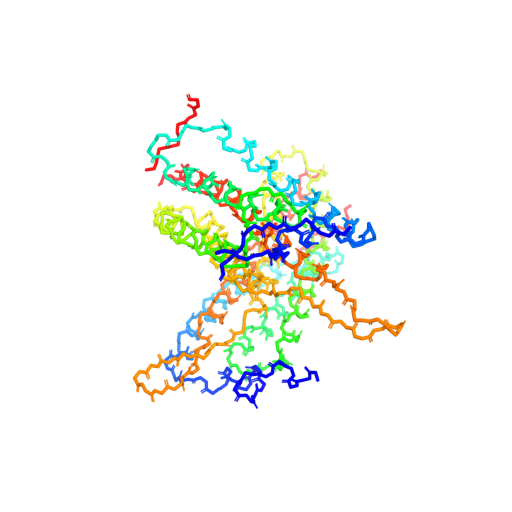L B 1 195 ? 5.79537 50.48174 23.56467 1.000 70.98404 838 VAL B O 1
ATOM 2864 N N . ALA B 1 196 ? 6.22836 48.57990 24.67128 1.000 61.10128 839 ALA B N 1
ATOM 2865 C CA . ALA B 1 196 ? 7.04868 48.06419 23.58602 1.000 64.28368 839 ALA B CA 1
ATOM 2866 C C . ALA B 1 196 ? 6.23822 47.75836 22.33126 1.000 71.15819 839 ALA B C 1
ATOM 2867 O O . ALA B 1 196 ? 6.82663 47.57098 21.25795 1.000 70.38456 839 ALA B O 1
ATOM 2869 N N . SER B 1 197 ? 4.91136 47.70069 22.44279 1.000 71.46261 840 SER B N 1
ATOM 2870 C CA . SER B 1 197 ? 4.05631 47.50260 21.27868 1.000 73.16388 840 SER B CA 1
ATOM 2871 C C . SER B 1 197 ? 3.82973 48.82123 20.54227 1.000 77.69307 840 SER B C 1
ATOM 2872 O O . SER B 1 197 ? 3.83293 48.85641 19.30720 1.000 74.20010 840 SER B O 1
ATOM 2875 N N . THR B 1 198 ? 3.64011 49.90575 21.30686 1.000 74.31630 841 THR B N 1
ATOM 2876 C CA . THR B 1 198 ? 3.51305 51.26343 20.77261 1.000 76.04313 841 THR B CA 1
ATOM 2877 C C . THR B 1 198 ? 4.61992 51.59917 19.77650 1.000 82.07504 841 THR B C 1
ATOM 2878 O O . THR B 1 198 ? 4.36303 52.19815 18.72241 1.000 83.60746 841 THR B O 1
ATOM 2882 N N . LYS B 1 199 ? 5.86260 51.22852 20.09641 1.000 77.29561 842 LYS B N 1
ATOM 2883 C CA . LYS B 1 199 ? 6.99929 51.47221 19.21159 1.000 77.95916 842 LYS B CA 1
ATOM 2884 C C . LYS B 1 199 ? 6.96080 50.62376 17.91953 1.000 80.84745 842 LYS B C 1
ATOM 2885 O O . LYS B 1 199 ? 7.95414 50.66502 17.18417 1.000 80.81093 842 LYS B O 1
ATOM 2891 N N . TYR B 1 200 ? 5.86769 49.90648 17.65551 1.000 85.91205 843 TYR B N 1
ATOM 2892 C CA . TYR B 1 200 ? 5.69532 49.09896 16.44856 1.000 85.92047 843 TYR B CA 1
ATOM 2893 C C . TYR B 1 200 ? 6.76201 48.01003 16.37115 1.000 85.53141 843 TYR B C 1
ATOM 2894 O O . TYR B 1 200 ? 6.45856 46.82205 16.50420 1.000 83.00965 843 TYR B O 1
ATOM 2903 N N . VAL B 1 214 ? -1.32539 39.61503 18.93685 1.000 83.29297 857 VAL B N 1
ATOM 2904 C CA . VAL B 1 214 ? -1.46524 40.35018 20.18590 1.000 86.41893 857 VAL B CA 1
ATOM 2905 C C . VAL B 1 214 ? -2.06719 41.73476 19.94490 1.000 87.50382 857 VAL B C 1
ATOM 2906 O O . VAL B 1 214 ? -1.37584 42.66592 19.52425 1.000 87.77868 857 VAL B O 1
ATOM 2910 N N . SER B 1 215 ? -3.36101 41.86192 20.23450 1.000 90.49745 858 SER B N 1
ATOM 2911 C CA . SER B 1 215 ? -4.12885 43.06508 19.93594 1.000 89.76324 858 SER B CA 1
ATOM 2912 C C . SER B 1 215 ? -4.32902 43.88115 21.20713 1.000 88.88610 858 SER B C 1
ATOM 2913 O O . SER B 1 215 ? -4.91666 43.39385 22.17968 1.000 91.63007 858 SER B O 1
ATOM 2916 N N . TRP B 1 216 ? -3.85754 45.12361 21.18768 1.000 81.86069 859 TRP B N 1
ATOM 2917 C CA . TRP B 1 216 ? -4.00946 46.02935 22.32135 1.000 86.84103 859 TRP B CA 1
ATOM 2918 C C . TRP B 1 216 ? -5.21522 46.94064 22.08981 1.000 87.97707 859 TRP B C 1
ATOM 2919 O O . TRP B 1 216 ? -5.09795 48.14338 21.85676 1.000 90.21988 859 TRP B O 1
ATOM 2930 N N . LYS B 1 217 ? -6.39794 46.32786 22.15884 1.000 90.28865 860 LYS B N 1
ATOM 2931 C CA . LYS B 1 217 ? -7.66798 47.03183 22.00676 1.000 90.69839 860 LYS B CA 1
ATOM 2932 C C . LYS B 1 217 ? -8.26085 47.33040 23.37906 1.000 92.46573 860 LYS B C 1
ATOM 2933 O O . LYS B 1 217 ? -8.43348 46.42022 24.19729 1.000 97.61393 860 LYS B O 1
ATOM 2939 N N . MET B 1 218 ? -8.57072 48.59961 23.62641 1.000 89.08511 861 MET B N 1
ATOM 2940 C CA . MET B 1 218 ? -9.26498 48.99159 24.84316 1.000 90.64124 861 MET B CA 1
ATOM 2941 C C . MET B 1 218 ? -10.76720 48.72526 24.69858 1.000 96.68405 861 MET B C 1
ATOM 2942 O O . MET B 1 218 ? -11.30196 48.64258 23.58870 1.000 99.69271 861 MET B O 1
ATOM 2947 N N . LYS B 1 219 ? -11.44323 48.58009 25.84246 1.000 97.51574 862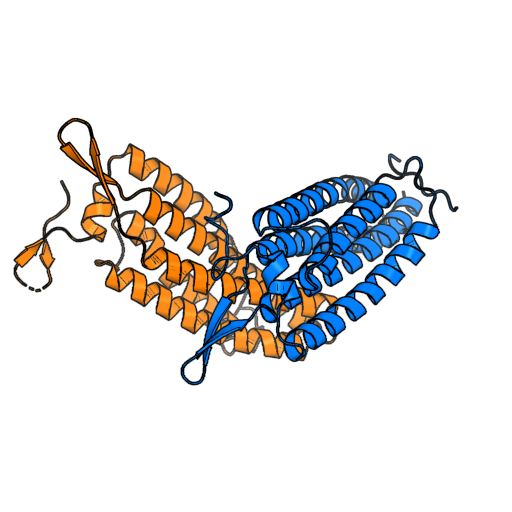 LYS B N 1
ATOM 2948 C CA . LYS B 1 219 ? -12.89214 48.30737 25.90486 1.000 98.72733 862 LYS B CA 1
ATOM 2949 C C . LYS B 1 219 ? -13.31916 47.16227 24.97886 1.000 97.65115 862 LYS B C 1
ATOM 2950 O O . LYS B 1 219 ? -14.48922 46.77111 24.94633 1.000 96.44290 862 LYS B O 1
#

Organism: Mus musculus (NCBI:txid10090)

Sequence (389 aa):
TEDDQLIAGQSARAIMAQLPQEQKAKIAEQVASFQEEKSKLDAEVSKWDDSGNDIIVLAKQMCMIMMEMTDFTRGKGPLKNTSDVISAAKKIAEAGSRMDDKLGRTIADHCPDSACKQDLLAYLQRIALYCHQLNICSKVKAEVQNLGGELVVSGVDSAMSLIQAAKNLMNAVVQTVKASYVASTKYPAVSWKMKSPEFSRTSLIAGQSARAIMAQLPQEQKAKIAEQVASFQEEKSKLDAEVSKWDDSGNDIIVLAKQMCMIMMEMTDFTRGKGPLKNTSDVISAAKKIAEAGSRMDKLGRTIADHCPDSACKQDLLAYLQRIALYCHQLNICSKVKAEVQNLGGELVVSGVDSAMSLIQAAKNLMNAVVQTVKASYVASTKYVSWKMK

B-factor: mean 51.32, std 14.6, range [27.52, 119.8]